Protein AF-0000000081144690 (afdb_homodimer)

InterPro domains:
  IPR000866 Alkyl hydroperoxide reductase subunit C/ Thiol specific antioxidant [PF00578] (7-139)
  IPR013766 Thioredoxin domain [PS51352] (5-163)
  IPR019479 Peroxiredoxin, C-terminal [PF10417] (161-178)
  IPR024706 Peroxiredoxin, AhpC-type [PIRSF000239] (5-181)
  IPR036249 Thioredoxin-like superfamily [SSF52833] 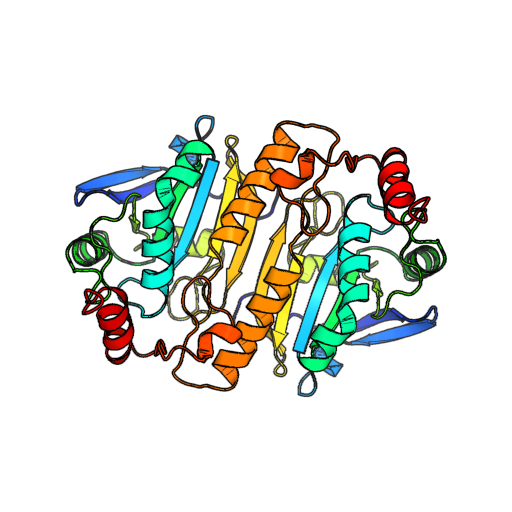(2-189)
  IPR050217 Thiol-specific antioxidant peroxiredoxin [PTHR10681] (5-199)

Foldseek 3Di:
DPQAADFQDFQDKDWAWKADPLDIDIDIPCVQALQAKEKEWEAFDAPDDPVLVQQLVCQVVVVLCVVLRYAYEYEWLDDPVRLSVLCVDDVVSVGNHPRHHIYGHNVVCVSQVSNPQADPVGTGFTKIFIAGNNRGTHDMDTDGNPDDDDPVVVSQVSVQVVVCVVPPQWHADPPRGPVCVVVPQTQGPDPVVRVVNVCVVPPPPPD/DPQAADFQDFQDKDWAWKADPLDIDIDIPCVQALQAKEKEKEAFDAPDDPVLVQQQVCQVVVVLCVVLRYAYEYEWLDDPVRLSVLCVDDVVSVGNHPRHHIYGHNVVCPSLVSNPQADPVGTGFTKIFIAGNNRGTHDMDTDGNPDDDDPVVVSQVSVQVVVCVVPPQWHADPPRGPVCVPVPQTQGPDPVVRVVNVCVVPPPPPD

Organism: NCBI:txid267567

Sequence (414 aa):
MVTFPQIGKRAPNFVTVGVFKKRLGRIRLSDYRGKKYVMLIFYPANFTPVSPTELTALSDRISEFRKLSTQILAVSIDSPFSHLQSLLISRKEGGLANLNYPLISDVSQTITDDYKLLTEEGLALPGVFIIDKEGIIQYYTVNNLLCSRSINELLRILESIQYVKKNPGQACPVNWKPSQNNNDQILYSHPLKSKLYFRDLYSPKKNMVTFPQIGKRAPNFVTVGVFKKRLGRIRLSDYRGKKYVMLIFYPANFTPVSPTELTALSDRISEFRKLSTQILAVSIDSPFSHLQSLLISRKEGGLANLNYPLISDVSQTITDDYKLLTEEGLALPGVFIIDKEGIIQYYTVNNLLCSRSINELLRILESIQYVKKNPGQACPVNWKPSQNNNDQILYSHPLKSKLYFRDLYSPKKN

pLDDT: mean 93.04, std 11.24, range [31.62, 98.88]

Radius of gyration: 21.38 Å; Cα contacts (8 Å, |Δi|>4): 915; chains: 2; bounding box: 45×64×59 Å

Solvent-accessible surface area (backbone atoms only — not comparable to full-atom values): 21638 Å² total; per-residue (Å²): 124,85,87,54,78,45,69,80,33,70,55,85,74,53,73,43,48,25,36,43,89,84,36,80,43,80,43,48,58,69,74,36,44,79,73,29,28,34,39,42,33,33,33,41,45,84,72,40,45,47,51,41,47,41,55,50,52,49,35,76,46,41,67,64,39,49,75,64,44,35,45,57,39,36,35,25,42,38,46,62,65,54,52,44,51,36,41,69,33,49,46,46,70,44,23,42,44,86,49,74,53,35,40,34,31,25,63,86,39,54,65,40,45,59,63,68,31,53,44,96,88,65,35,27,43,31,29,39,35,36,25,40,31,87,34,29,23,44,31,38,37,37,39,35,85,48,46,53,58,47,66,67,55,54,51,43,52,52,51,46,55,52,47,35,68,74,34,77,63,38,34,38,41,42,59,58,47,80,79,53,66,72,74,70,73,66,36,28,53,44,54,76,62,18,31,58,34,26,36,61,68,64,44,77,76,84,120,125,85,87,54,77,45,68,80,32,69,54,86,76,55,74,44,46,25,37,43,89,84,37,78,42,81,43,48,60,70,75,35,43,79,74,27,28,34,38,41,32,32,34,42,44,85,73,41,46,46,52,41,46,41,55,49,53,50,36,76,47,39,66,64,39,49,76,65,44,34,47,56,39,37,35,26,43,38,46,63,66,55,52,45,50,36,39,70,33,51,46,43,70,45,23,42,45,85,50,75,53,38,40,34,32,26,65,85,40,56,64,41,43,59,64,68,30,53,44,95,88,66,35,28,44,31,28,40,35,37,24,41,32,86,35,29,23,45,32,38,39,36,40,35,87,48,44,52,57,46,66,66,56,53,50,45,53,51,50,45,56,52,46,35,69,76,34,76,62,37,33,38,42,43,60,57,49,79,81,54,67,71,74,70,72,67,36,29,54,44,52,78,61,19,30,58,34,26,36,62,71,63,44,78,75,84,121

Nearest PDB structures (foldseek):
  2i81-assembly1_A  TM=9.767E-01  e=7.918E-24  Plasmodium vivax Sal-1
  2h66-assembly1_H  TM=9.724E-01  e=6.668E-21  Plasmodium vivax
  2i81-assembly1_D-2  TM=9.743E-01  e=1.259E-20  Plasmodium vivax Sal-1
  2h66-assembly1_I  TM=9.381E-01  e=2.739E-21  Plasmodium vivax
  2c0d-assembly1_A  TM=9.523E-01  e=1.935E-19  Plasmodium falciparum 3D7

Secondary structure (DSSP, 8-state):
--SS--TTSBPPP-EEEEEETTEEEEEEGGGGTTT-EEEEEE-S-TT-SSHHHHHHHHHHTHHHHHHTTEEEEEEES--HHHHHHHHHS-GGGT--TT-SS-EEE-TT-HHHHHTT-B-TTSPBP-EEEEE-TTSBEEEEEEE-TTBPPPHHHHHHHHHHHHHHHHSTTEEB-TT--GGGGGGS-PEESSTTTTHHHHHHHHS----/--SS--TTSBPPP-EEEEEETTEEEEEEGGGGTTT-EEEEEE-S-TT-SSHHHHHHHHHHTHHHHHHTTEEEEEEES--HHHHHHHHHS-GGGT--TT-SS-EEE-TT-HHHHHTT-B-TTSPBP-EEEEE-TTSBEEEEEEE-TTBPPPHHHHHHHHHHHHHHHHSTTEEB-TT--GGGGGGS-PEESSTTTTHHHHHHHHS----

Structure (mmCIF, N/CA/C/O backbone):
data_AF-0000000081144690-model_v1
#
loop_
_entity.id
_entity.type
_entity.pdbx_description
1 polymer '2-Cys peroxiredoxin'
#
loop_
_atom_site.group_PDB
_atom_site.id
_atom_site.type_symbol
_atom_site.label_atom_id
_atom_site.label_alt_id
_atom_site.label_comp_id
_atom_site.label_asym_id
_atom_site.label_entity_id
_atom_site.label_seq_id
_atom_site.pdbx_PDB_ins_code
_atom_site.Cartn_x
_atom_site.Cartn_y
_atom_site.Cartn_z
_atom_site.occupancy
_atom_site.B_iso_or_equiv
_atom_site.auth_seq_id
_atom_site.auth_comp_id
_atom_site.auth_asym_id
_atom_site.auth_atom_id
_atom_site.pdbx_PDB_model_num
ATOM 1 N N . MET A 1 1 ? -7.086 -10.273 21.344 1 40.5 1 MET A N 1
ATOM 2 C CA . MET A 1 1 ? -7.105 -8.891 20.875 1 40.5 1 MET A CA 1
ATOM 3 C C . MET A 1 1 ? -6.105 -8.68 19.734 1 40.5 1 MET A C 1
ATOM 5 O O . MET A 1 1 ? -4.98 -9.18 19.797 1 40.5 1 MET A O 1
ATOM 9 N N . VAL A 1 2 ? -6.605 -8.438 18.562 1 51.41 2 VAL A N 1
ATOM 10 C CA . VAL A 1 2 ? -5.695 -8.359 17.422 1 51.41 2 VAL A CA 1
ATOM 11 C C . VAL A 1 2 ? -4.57 -7.371 17.734 1 51.41 2 VAL A C 1
ATOM 13 O O . VAL A 1 2 ? -4.828 -6.227 18.109 1 51.41 2 VAL A O 1
ATOM 16 N N . THR A 1 3 ? -3.338 -7.84 17.953 1 71 3 THR A N 1
ATOM 17 C CA . THR A 1 3 ? -2.139 -7.133 18.391 1 71 3 THR A CA 1
ATOM 18 C C . THR A 1 3 ? -1.55 -6.312 17.234 1 71 3 THR A C 1
ATOM 20 O O . THR A 1 3 ? -0.615 -5.535 17.438 1 71 3 THR A O 1
ATOM 23 N N . PHE A 1 4 ? -2.188 -6.438 15.969 1 85.44 4 PHE A N 1
ATOM 24 C CA . PHE A 1 4 ? -1.674 -5.645 14.859 1 85.44 4 PHE A CA 1
ATOM 25 C C . PHE A 1 4 ? -2.781 -5.324 13.859 1 85.44 4 PHE A C 1
ATOM 27 O O . PHE A 1 4 ? -3.762 -6.066 13.758 1 85.44 4 PHE A O 1
ATOM 34 N N . PRO A 1 5 ? -2.734 -4.215 13.234 1 92.94 5 PRO A N 1
ATOM 35 C CA . PRO A 1 5 ? -3.74 -3.889 12.227 1 92.94 5 PRO A CA 1
ATOM 36 C C . PRO A 1 5 ? -3.812 -4.926 11.109 1 92.94 5 PRO A C 1
ATOM 38 O O . PRO A 1 5 ? -2.777 -5.352 10.586 1 92.94 5 PRO A O 1
ATOM 41 N N . GLN A 1 6 ? -5.016 -5.395 10.859 1 94.31 6 GLN A N 1
ATOM 42 C CA . GLN A 1 6 ? -5.211 -6.406 9.828 1 94.31 6 GLN A CA 1
ATOM 43 C C . GLN A 1 6 ? -6.449 -6.098 8.984 1 94.31 6 GLN A C 1
ATOM 45 O O . GLN A 1 6 ? -7.477 -5.668 9.516 1 94.31 6 GLN A O 1
ATOM 50 N N . ILE A 1 7 ? -6.352 -6.379 7.777 1 97.31 7 ILE A N 1
ATOM 51 C CA . ILE A 1 7 ? -7.492 -6.227 6.887 1 97.31 7 ILE A CA 1
ATOM 52 C C . ILE A 1 7 ? -8.672 -7.039 7.41 1 97.31 7 ILE A C 1
ATOM 54 O O . ILE A 1 7 ? -8.5 -8.18 7.844 1 97.31 7 ILE A O 1
ATOM 58 N N . GLY A 1 8 ? -9.859 -6.496 7.371 1 96.06 8 GLY A N 1
ATOM 59 C CA . GLY A 1 8 ? -11.062 -7.188 7.793 1 96.06 8 GLY A CA 1
ATOM 60 C C . GLY A 1 8 ? -11.336 -7.066 9.281 1 96.06 8 GLY A C 1
ATOM 61 O O . GLY A 1 8 ? -12.367 -7.531 9.766 1 96.06 8 GLY A O 1
ATOM 62 N N . LYS A 1 9 ? -10.445 -6.441 10.016 1 96.38 9 LYS A N 1
ATOM 63 C CA . LYS A 1 9 ? -10.617 -6.238 11.445 1 96.38 9 LYS A CA 1
ATOM 64 C C . LYS A 1 9 ? -10.836 -4.762 11.773 1 96.38 9 LYS A C 1
ATOM 66 O O . LYS A 1 9 ? -10.586 -3.893 10.938 1 96.38 9 LYS A O 1
ATOM 71 N N . ARG A 1 10 ? -11.305 -4.559 12.945 1 97 10 ARG A N 1
ATOM 72 C CA . ARG A 1 10 ? -11.586 -3.197 13.383 1 97 10 ARG A CA 1
ATOM 73 C C . ARG A 1 10 ? -10.297 -2.402 13.562 1 97 10 ARG A C 1
ATOM 75 O O . ARG A 1 10 ? -9.32 -2.914 14.109 1 97 10 ARG A O 1
ATOM 82 N N . ALA A 1 11 ? -10.344 -1.201 13.086 1 98.06 11 ALA A N 1
ATOM 83 C CA . ALA A 1 11 ? -9.188 -0.319 13.273 1 98.06 11 ALA A CA 1
ATOM 84 C C . ALA A 1 11 ? -9.031 0.076 14.734 1 98.06 11 ALA A C 1
ATOM 86 O O . ALA A 1 11 ? -10.016 0.343 15.43 1 98.06 11 ALA A O 1
ATOM 87 N N . PRO A 1 12 ? -7.789 0.09 15.227 1 97.88 12 PRO A N 1
ATOM 88 C CA . PRO A 1 12 ? -7.586 0.601 16.578 1 97.88 12 PRO A CA 1
ATOM 89 C C . PRO A 1 12 ? -8.148 2.006 16.781 1 97.88 12 PRO A C 1
ATOM 91 O O . PRO A 1 12 ? -7.859 2.906 15.984 1 97.88 12 PRO A O 1
ATOM 94 N N . ASN A 1 13 ? -8.914 2.107 17.797 1 97.88 13 ASN A N 1
ATOM 95 C CA . ASN A 1 13 ? -9.539 3.396 18.078 1 97.88 13 ASN A CA 1
ATOM 96 C C . ASN A 1 13 ? -8.594 4.324 18.828 1 97.88 13 ASN A C 1
ATOM 98 O O . ASN A 1 13 ? -7.602 3.875 19.406 1 97.88 13 ASN A O 1
ATOM 102 N N . PHE A 1 14 ? -8.867 5.66 18.719 1 98.19 14 PHE A N 1
ATOM 103 C CA . PHE A 1 14 ? -8.117 6.641 19.484 1 98.19 14 PHE A CA 1
ATOM 104 C C . PHE A 1 14 ? -8.953 7.883 19.75 1 98.19 14 PHE A C 1
ATOM 106 O O . PHE A 1 14 ? -9.961 8.117 19.062 1 98.19 14 PHE A O 1
ATOM 113 N N . VAL A 1 15 ? -8.594 8.516 20.766 1 97.75 15 VAL A N 1
ATOM 114 C CA . VAL A 1 15 ? -9.094 9.844 21.094 1 97.75 15 VAL A CA 1
ATOM 115 C C . VAL A 1 15 ? -7.93 10.766 21.438 1 97.75 15 VAL A C 1
ATOM 117 O O . VAL A 1 15 ? -7.078 10.43 22.266 1 97.75 15 VAL A O 1
ATOM 120 N N . THR A 1 16 ? -7.891 11.875 20.75 1 97.94 16 THR A N 1
ATOM 121 C CA . THR A 1 16 ? -6.793 12.812 20.969 1 97.94 16 THR A CA 1
ATOM 122 C C . THR A 1 16 ? -7.18 14.211 20.484 1 97.94 16 THR A C 1
ATOM 124 O O . THR A 1 16 ? -8.367 14.539 20.406 1 97.94 16 THR A O 1
ATOM 127 N N . VAL A 1 17 ? -6.164 15.086 20.344 1 98 17 VAL A N 1
ATOM 128 C CA . VAL A 1 17 ? -6.406 16.453 19.891 1 98 17 VAL A CA 1
ATOM 129 C C . VAL A 1 17 ? -6.117 16.547 18.391 1 98 17 VAL A C 1
ATOM 131 O O . VAL A 1 17 ? -5.098 16.047 17.906 1 98 17 VAL A O 1
ATOM 134 N N . GLY A 1 18 ? -7.027 17.062 17.656 1 97.88 18 GLY A N 1
ATOM 135 C CA . GLY A 1 18 ? -6.836 17.422 16.266 1 97.88 18 GLY A CA 1
ATOM 136 C C . GLY A 1 18 ? -6.809 18.922 16.031 1 97.88 18 GLY A C 1
ATOM 137 O O . GLY A 1 18 ? -7.285 19.703 16.859 1 97.88 18 GLY A O 1
ATOM 138 N N . VAL A 1 19 ? -6.137 19.328 15 1 98.06 19 VAL A N 1
ATOM 139 C CA . VAL A 1 19 ? -6.078 20.734 14.602 1 98.06 19 VAL A CA 1
ATOM 140 C C . VAL A 1 19 ? -6.664 20.891 13.195 1 98.06 19 VAL A C 1
ATOM 142 O O . VAL A 1 19 ? -6.234 20.219 12.258 1 98.06 19 VAL A O 1
ATOM 145 N N . PHE A 1 20 ? -7.656 21.703 13.07 1 96.81 20 PHE A N 1
ATOM 146 C CA . PHE A 1 20 ? -8.328 21.969 11.805 1 96.81 20 PHE A CA 1
ATOM 147 C C . PHE A 1 20 ? -8.734 23.438 11.711 1 96.81 20 PHE A C 1
ATOM 149 O O . PHE A 1 20 ? -9.32 23.984 12.648 1 96.81 20 PHE A O 1
ATOM 156 N N . LYS A 1 21 ? -8.359 24.047 10.57 1 93.12 21 LYS A N 1
ATOM 157 C CA . LYS A 1 21 ? -8.648 25.469 10.359 1 93.12 21 LYS A CA 1
ATOM 158 C C . LYS A 1 21 ? -8.18 26.312 11.555 1 93.12 21 LYS A C 1
ATOM 160 O O . LYS A 1 21 ? -8.938 27.109 12.078 1 93.12 21 LYS A O 1
ATOM 165 N N . LYS A 1 22 ? -7.02 25.922 12.055 1 90.25 22 LYS A N 1
ATOM 166 C CA . LYS A 1 22 ? -6.273 26.656 13.078 1 90.25 22 LYS A CA 1
ATOM 167 C C . LYS A 1 22 ? -6.98 26.578 14.43 1 90.25 22 LYS A C 1
ATOM 169 O O . LYS A 1 22 ? -6.781 27.438 15.281 1 90.25 22 LYS A O 1
ATOM 174 N N . ARG A 1 23 ? -7.777 25.641 14.609 1 94.44 23 ARG A N 1
ATOM 175 C CA . ARG A 1 23 ? -8.453 25.406 15.883 1 94.44 23 ARG A CA 1
ATOM 176 C C . ARG A 1 23 ? -8.141 24.016 16.422 1 94.44 23 ARG A C 1
ATOM 178 O O . ARG A 1 23 ? -8.086 23.047 15.656 1 94.44 23 ARG A O 1
ATOM 185 N N . LEU A 1 24 ? -7.953 24 17.703 1 95.94 24 LEU A N 1
ATOM 186 C CA . LEU A 1 24 ? -7.738 22.734 18.375 1 95.94 24 LEU A CA 1
ATOM 187 C C . LEU A 1 24 ? -9.062 22.125 18.828 1 95.94 24 LEU A C 1
ATOM 189 O O . LEU A 1 24 ? -9.945 22.844 19.297 1 95.94 24 LEU A O 1
ATOM 193 N N . GLY A 1 25 ? -9.227 20.859 18.719 1 96.62 25 GLY A N 1
ATOM 194 C CA . GLY A 1 25 ? -10.414 20.156 19.172 1 96.62 25 GLY A CA 1
ATOM 195 C C . GLY A 1 25 ? -10.195 18.672 19.391 1 96.62 25 GLY A C 1
ATOM 196 O O . GLY A 1 25 ? -9.227 18.109 18.891 1 96.62 25 GLY A O 1
ATOM 197 N N . ARG A 1 26 ? -11.109 18.141 20.125 1 97.31 26 ARG A N 1
ATOM 198 C CA . ARG A 1 26 ? -11.07 16.703 20.359 1 97.31 26 ARG A CA 1
ATOM 199 C C . ARG A 1 26 ? -11.484 15.93 19.125 1 97.31 26 ARG A C 1
ATOM 201 O O . ARG A 1 26 ? -12.422 16.328 18.422 1 97.31 26 ARG A O 1
ATOM 208 N N . ILE A 1 27 ? -10.797 14.906 18.812 1 97.31 27 ILE A N 1
ATOM 209 C CA . ILE A 1 27 ? -11.133 14.062 17.672 1 97.31 27 ILE A CA 1
ATOM 210 C C . ILE A 1 27 ? -11.078 12.594 18.094 1 97.31 27 ILE A C 1
ATOM 212 O O . ILE A 1 27 ? -10.188 12.188 18.828 1 97.31 27 ILE A O 1
ATOM 216 N N . ARG A 1 28 ? -12.031 11.883 17.688 1 98 28 ARG A N 1
ATOM 217 C CA . ARG A 1 28 ? -12.18 10.453 17.969 1 98 28 ARG A CA 1
ATOM 218 C C . ARG A 1 28 ? -12.484 9.68 16.688 1 98 28 ARG A C 1
ATOM 220 O O . ARG A 1 28 ? -13.406 10.023 15.961 1 98 28 ARG A O 1
ATOM 227 N N . LEU A 1 29 ? -11.688 8.586 16.469 1 98.31 29 LEU A N 1
ATOM 228 C CA . LEU A 1 29 ? -11.844 7.832 15.234 1 98.31 29 LEU A CA 1
ATOM 229 C C . LEU A 1 29 ? -13.25 7.242 15.133 1 98.31 29 LEU A C 1
ATOM 231 O O . LEU A 1 29 ? -13.859 7.262 14.062 1 98.31 29 LEU A O 1
ATOM 235 N N . SER A 1 30 ? -13.773 6.719 16.188 1 98 30 SER A N 1
ATOM 236 C CA . SER A 1 30 ? -15.047 5.996 16.188 1 98 30 SER A CA 1
ATOM 237 C C . SER A 1 30 ? -16.219 6.934 15.891 1 98 30 SER A C 1
ATOM 239 O O . SER A 1 30 ? -17.328 6.48 15.617 1 98 30 SER A O 1
ATOM 241 N N . ASP A 1 31 ? -15.992 8.266 15.938 1 97.94 31 ASP A N 1
ATOM 242 C CA . ASP A 1 31 ? -17.047 9.227 15.625 1 97.94 31 ASP A CA 1
ATOM 243 C C . ASP A 1 31 ? -17.453 9.125 14.156 1 97.94 31 ASP A C 1
ATOM 245 O O . ASP A 1 31 ? -18.531 9.602 13.773 1 97.94 31 ASP A O 1
ATOM 249 N N . TYR A 1 32 ? -16.609 8.57 13.375 1 98.12 32 TYR A N 1
ATOM 250 C CA . TYR A 1 32 ? -16.906 8.5 11.945 1 98.12 32 TYR A CA 1
ATOM 251 C C . TYR A 1 32 ? -17.609 7.195 11.594 1 98.12 32 TYR A C 1
ATOM 253 O O . TYR A 1 32 ? -18.094 7.023 10.477 1 98.12 32 TYR A O 1
ATOM 261 N N . ARG A 1 33 ? -17.688 6.246 12.516 1 97.69 33 ARG A N 1
ATOM 262 C CA . ARG A 1 33 ? -18.328 4.965 12.266 1 97.69 33 ARG A CA 1
ATOM 263 C C . ARG A 1 33 ? -19.797 5.156 11.922 1 97.69 33 ARG A C 1
ATOM 265 O O . ARG A 1 33 ? -20.484 5.969 12.539 1 97.69 33 ARG A O 1
ATOM 272 N N . GLY A 1 34 ? -20.25 4.445 10.93 1 97.56 34 GLY A N 1
ATOM 273 C CA . GLY A 1 34 ? -21.625 4.555 10.484 1 97.56 34 GLY A CA 1
ATOM 274 C C . GLY A 1 34 ? -21.875 5.777 9.617 1 97.56 34 GLY A C 1
ATOM 275 O O . GLY A 1 34 ? -22.969 5.945 9.086 1 97.56 34 GLY A O 1
ATOM 276 N N . LYS A 1 35 ? -20.891 6.652 9.422 1 97.75 35 LYS A N 1
ATOM 277 C CA . LYS A 1 35 ? -21.125 7.922 8.734 1 97.75 35 LYS A CA 1
ATOM 278 C C . LYS A 1 35 ? -20.25 8.031 7.484 1 97.75 35 LYS A C 1
ATOM 280 O O . LYS A 1 35 ? -20.766 8.227 6.379 1 97.75 35 LYS A O 1
ATOM 285 N N . LYS A 1 36 ? -18.938 7.836 7.652 1 98.56 36 LYS A N 1
ATOM 286 C CA . LYS A 1 36 ? -18 8.078 6.562 1 98.56 36 LYS A CA 1
ATOM 287 C C . LYS A 1 36 ? -16.906 7.023 6.539 1 98.56 36 LYS A C 1
ATOM 289 O O . LYS A 1 36 ? -16.609 6.406 7.566 1 98.56 36 LYS A O 1
ATOM 294 N N . TYR A 1 37 ? -16.328 6.816 5.324 1 98.81 37 TYR A N 1
ATOM 295 C CA . TYR A 1 37 ? -15.016 6.199 5.242 1 98.81 37 TYR A CA 1
ATOM 296 C C . TYR A 1 37 ? -13.953 7.105 5.852 1 98.81 37 TYR A C 1
ATOM 298 O O . TYR A 1 37 ? -14.133 8.32 5.922 1 98.81 37 TYR A O 1
ATOM 306 N N . VAL A 1 38 ? -12.914 6.5 6.363 1 98.88 38 VAL A N 1
ATOM 307 C CA . VAL A 1 38 ? -11.781 7.27 6.855 1 98.88 38 VAL A CA 1
ATOM 308 C C . VAL A 1 38 ? -10.508 6.848 6.125 1 98.88 38 VAL A C 1
ATOM 310 O O . VAL A 1 38 ? -10.242 5.652 5.973 1 98.88 38 VAL A O 1
ATOM 313 N N . MET A 1 39 ? -9.836 7.711 5.559 1 98.88 39 MET A N 1
ATOM 314 C CA . MET A 1 39 ? -8.445 7.512 5.141 1 98.88 39 MET A CA 1
ATOM 315 C C . MET A 1 39 ? -7.484 8.094 6.172 1 98.88 39 MET A C 1
ATOM 317 O O . MET A 1 39 ? -7.348 9.312 6.281 1 98.88 39 MET A O 1
ATOM 321 N N . LEU A 1 40 ? -6.898 7.242 6.895 1 98.81 40 LEU A N 1
ATOM 322 C CA . LEU A 1 40 ? -5.961 7.594 7.957 1 98.81 40 LEU A CA 1
ATOM 323 C C . LEU A 1 40 ? -4.527 7.605 7.438 1 98.81 40 LEU A C 1
ATOM 325 O O . LEU A 1 40 ? -3.994 6.562 7.055 1 98.81 40 LEU A O 1
ATOM 329 N N . ILE A 1 41 ? -3.955 8.773 7.449 1 98.75 41 ILE A N 1
ATOM 330 C CA . ILE A 1 41 ? -2.627 8.945 6.871 1 98.75 41 ILE A CA 1
ATOM 331 C C . ILE A 1 41 ? -1.617 9.234 7.98 1 98.75 41 ILE A C 1
ATOM 333 O O . ILE A 1 41 ? -1.806 10.156 8.773 1 98.75 41 ILE A O 1
ATOM 337 N N . PHE A 1 42 ? -0.595 8.461 8.023 1 98.81 42 PHE A N 1
ATOM 338 C CA . PHE A 1 42 ? 0.514 8.688 8.945 1 98.81 42 PHE A CA 1
ATOM 339 C C . PHE A 1 42 ? 1.707 9.289 8.211 1 98.81 42 PHE A C 1
ATOM 341 O O . PHE A 1 42 ? 2.035 8.875 7.098 1 98.81 42 PHE A O 1
ATOM 348 N N . TYR A 1 43 ? 2.283 10.289 8.766 1 98.56 43 TYR A N 1
ATOM 349 C CA . TYR A 1 43 ? 3.51 10.875 8.242 1 98.56 43 TYR A CA 1
ATOM 350 C C . TYR A 1 43 ? 4.5 11.156 9.367 1 98.56 43 TYR A C 1
ATOM 352 O O . TYR A 1 43 ? 4.109 11.273 10.531 1 98.56 43 TYR A O 1
ATOM 360 N N . PRO A 1 44 ? 5.781 11.219 9.102 1 97.56 44 PRO A N 1
ATOM 361 C CA . PRO A 1 44 ? 6.797 11.172 10.148 1 97.56 44 PRO A CA 1
ATOM 362 C C . PRO A 1 44 ? 6.695 12.336 11.125 1 97.56 44 PRO A C 1
ATOM 364 O O . PRO A 1 44 ? 6.691 12.133 12.344 1 97.56 44 PRO A O 1
ATOM 367 N N . ALA A 1 45 ? 6.719 13.547 10.539 1 97.12 45 ALA A N 1
ATOM 368 C CA . ALA A 1 45 ? 6.691 14.758 11.359 1 97.12 45 ALA A CA 1
ATOM 369 C C . ALA A 1 45 ? 6.445 16 10.508 1 97.12 45 ALA A C 1
ATOM 371 O O . ALA A 1 45 ? 6.578 15.953 9.281 1 97.12 45 ALA A O 1
ATOM 372 N N . ASN A 1 46 ? 6.039 17.016 11.211 1 96.75 46 ASN A N 1
ATOM 373 C CA . ASN A 1 46 ? 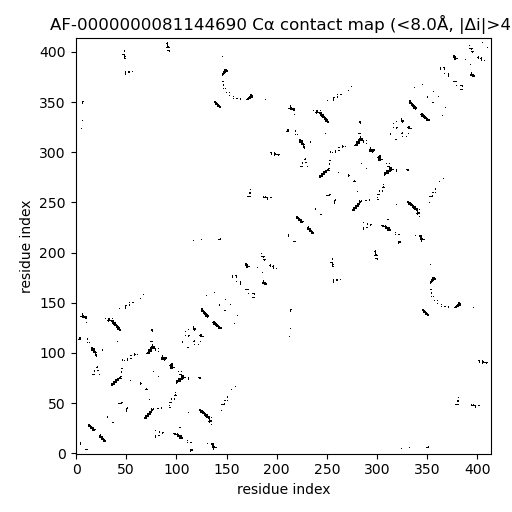5.953 18.312 10.539 1 96.75 46 ASN A CA 1
ATOM 374 C C . ASN A 1 46 ? 7.324 18.797 10.062 1 96.75 46 ASN A C 1
ATOM 376 O O . ASN A 1 46 ? 8.344 18.453 10.664 1 96.75 46 ASN A O 1
ATOM 380 N N . PHE A 1 47 ? 7.34 19.484 8.883 1 93.31 47 PHE A N 1
ATOM 381 C CA . PHE A 1 47 ? 8.5 20.172 8.344 1 93.31 47 PHE A CA 1
ATOM 382 C C . PHE A 1 47 ? 9.508 19.188 7.773 1 93.31 47 PHE A C 1
ATOM 384 O O . PHE A 1 47 ? 10.711 19.469 7.715 1 93.31 47 PHE A O 1
ATOM 391 N N . THR A 1 48 ? 9 17.938 7.57 1 93.25 48 THR A N 1
ATOM 392 C CA . THR A 1 48 ? 9.812 17.016 6.785 1 93.25 48 THR A CA 1
ATOM 393 C C . THR A 1 48 ? 9.727 17.359 5.297 1 93.25 48 THR A C 1
ATOM 395 O O . THR A 1 48 ? 8.727 17.922 4.84 1 93.25 48 THR A O 1
ATOM 398 N N . PRO A 1 49 ? 10.695 17.062 4.566 1 92.81 49 PRO A N 1
ATOM 399 C CA . PRO A 1 49 ? 10.734 17.484 3.162 1 92.81 49 PRO A CA 1
ATOM 400 C C . PRO A 1 49 ? 9.641 16.812 2.322 1 92.81 49 PRO A C 1
ATOM 402 O O . PRO A 1 49 ? 9.062 17.469 1.445 1 92.81 49 PRO A O 1
ATOM 405 N N . VAL A 1 50 ? 9.297 15.586 2.521 1 94.25 50 VAL A N 1
ATOM 406 C CA . VAL A 1 50 ? 8.484 14.789 1.608 1 94.25 50 VAL A CA 1
ATOM 407 C C . VAL A 1 50 ? 7.004 14.945 1.961 1 94.25 50 VAL A C 1
ATOM 409 O O . VAL A 1 50 ? 6.164 15.109 1.075 1 94.25 50 VAL A O 1
ATOM 412 N N . SER A 1 51 ? 6.688 14.961 3.217 1 95.81 51 SER A N 1
ATOM 413 C CA . SER A 1 51 ? 5.316 14.852 3.701 1 95.81 51 SER A CA 1
ATOM 414 C C . SER A 1 51 ? 4.453 16 3.195 1 95.81 51 SER A C 1
ATOM 416 O O . SER A 1 51 ? 3.305 15.797 2.797 1 95.81 51 SER A O 1
ATOM 418 N N . PRO A 1 52 ? 4.996 17.219 3.23 1 96.38 52 PRO A N 1
ATOM 419 C CA . PRO A 1 52 ? 4.137 18.328 2.785 1 96.38 52 PRO A CA 1
ATOM 420 C C . PRO A 1 52 ? 3.682 18.172 1.336 1 96.38 52 PRO A C 1
ATOM 422 O O . PRO A 1 52 ? 2.594 18.625 0.977 1 96.38 52 PRO A O 1
ATOM 425 N N . THR A 1 53 ? 4.5 17.547 0.471 1 95.5 53 THR A N 1
ATOM 426 C CA . THR A 1 53 ? 4.105 17.344 -0.919 1 95.5 53 THR A CA 1
ATOM 427 C C . THR A 1 53 ? 2.836 16.5 -1.008 1 95.5 53 THR A C 1
ATOM 429 O O . THR A 1 53 ? 1.911 16.844 -1.751 1 95.5 53 THR A O 1
ATOM 432 N N . GLU A 1 54 ? 2.77 15.484 -0.244 1 96.81 54 GLU A N 1
ATOM 433 C CA . GLU A 1 54 ? 1.627 14.57 -0.256 1 96.81 54 GLU A CA 1
ATOM 434 C C . GLU A 1 54 ? 0.418 15.195 0.433 1 96.81 54 GLU A C 1
ATOM 436 O O . GLU A 1 54 ? -0.699 15.141 -0.086 1 96.81 54 GLU A O 1
ATOM 441 N N . LEU A 1 55 ? 0.641 15.781 1.577 1 98.31 55 LEU A N 1
ATOM 442 C CA . LEU A 1 55 ? -0.447 16.328 2.379 1 98.31 55 LEU A CA 1
ATOM 443 C C . LEU A 1 55 ? -1.158 17.453 1.636 1 98.31 55 LEU A C 1
ATOM 445 O O . LEU A 1 55 ? -2.391 17.516 1.636 1 98.31 55 LEU A O 1
ATOM 449 N N . THR A 1 56 ? -0.389 18.328 1.01 1 97.81 56 THR A N 1
ATOM 450 C CA . THR A 1 56 ? -1.004 19.438 0.285 1 97.81 56 THR A CA 1
ATOM 451 C C . THR A 1 56 ? -1.7 18.938 -0.977 1 97.81 56 THR A C 1
ATOM 453 O O . THR A 1 56 ? -2.758 19.453 -1.353 1 97.81 56 THR A O 1
ATOM 456 N N . ALA A 1 57 ? -1.128 17.953 -1.639 1 97.31 57 ALA A N 1
ATOM 457 C CA . ALA A 1 57 ? -1.769 17.375 -2.82 1 97.31 57 ALA A CA 1
ATOM 458 C C . ALA A 1 57 ? -3.113 16.75 -2.469 1 97.31 57 ALA A C 1
ATOM 460 O O . ALA A 1 57 ? -4.09 16.906 -3.209 1 97.31 57 ALA A O 1
ATOM 461 N N . LEU A 1 58 ? -3.164 16.047 -1.41 1 98.38 58 LEU A N 1
ATOM 462 C CA . LEU A 1 58 ? -4.418 15.477 -0.922 1 98.38 58 LEU A CA 1
ATOM 463 C C . LEU A 1 58 ? -5.438 16.578 -0.65 1 98.38 58 LEU A C 1
ATOM 465 O O . LEU A 1 58 ? -6.609 16.453 -1.021 1 98.38 58 LEU A O 1
ATOM 469 N N . SER A 1 59 ? -4.977 17.609 0.012 1 98.38 59 SER A N 1
ATOM 470 C CA . SER A 1 59 ? -5.832 18.75 0.313 1 98.38 59 SER A CA 1
ATOM 471 C C . SER A 1 59 ? -6.41 19.359 -0.959 1 98.38 59 SER A C 1
ATOM 473 O O . SER A 1 59 ? -7.598 19.688 -1.009 1 98.38 59 SER A O 1
ATOM 475 N N . ASP A 1 60 ? -5.594 19.5 -1.974 1 97.94 60 ASP A N 1
ATOM 476 C CA . ASP A 1 60 ? -6.004 20.125 -3.229 1 97.94 60 ASP A CA 1
ATOM 477 C C . ASP A 1 60 ? -7.055 19.281 -3.943 1 97.94 60 ASP A C 1
ATOM 479 O O . ASP A 1 60 ? -7.812 19.781 -4.773 1 97.94 60 ASP A O 1
ATOM 483 N N . ARG A 1 61 ? -7.098 18.047 -3.623 1 98.06 61 ARG A N 1
ATOM 484 C CA . ARG A 1 61 ? -8.055 17.141 -4.254 1 98.06 61 ARG A CA 1
ATOM 485 C C . ARG A 1 61 ? -9.109 16.688 -3.254 1 98.06 61 ARG A C 1
ATOM 487 O O . ARG A 1 61 ? -9.734 15.633 -3.439 1 98.06 61 ARG A O 1
ATOM 494 N N . ILE A 1 62 ? -9.367 17.422 -2.262 1 98.44 62 ILE A N 1
ATOM 495 C CA . ILE A 1 62 ? -10.203 17.031 -1.13 1 98.44 62 ILE A CA 1
ATOM 496 C C . ILE A 1 62 ? -11.633 16.781 -1.604 1 98.44 62 ILE A C 1
ATOM 498 O O . ILE A 1 62 ? -12.336 15.922 -1.071 1 98.44 62 ILE A O 1
ATOM 502 N N . SER A 1 63 ? -12.078 17.516 -2.598 1 98.56 63 SER A N 1
ATOM 503 C CA . SER A 1 63 ? -13.453 17.406 -3.086 1 98.56 63 SER A CA 1
ATOM 504 C C . SER A 1 63 ? -13.742 16.016 -3.617 1 98.56 63 SER A C 1
ATOM 506 O O . SER A 1 63 ? -14.852 15.508 -3.475 1 98.56 63 SER A O 1
ATOM 508 N N . GLU A 1 64 ? -12.773 15.383 -4.234 1 98.25 64 GLU A N 1
ATOM 509 C CA . GLU A 1 64 ? -12.938 14.023 -4.75 1 98.25 64 GLU A CA 1
ATOM 510 C C . GLU A 1 64 ? -13.172 13.031 -3.619 1 98.25 64 GLU A C 1
ATOM 512 O O . GLU A 1 64 ? -13.992 12.117 -3.75 1 98.25 64 GLU A O 1
ATOM 517 N N . PHE A 1 65 ? -12.508 13.172 -2.537 1 98.56 65 PHE A N 1
ATOM 518 C CA . PHE A 1 65 ? -12.672 12.289 -1.388 1 98.56 65 PHE A CA 1
ATOM 519 C C . PHE A 1 65 ? -14.008 12.547 -0.697 1 98.56 65 PHE A C 1
ATOM 521 O O . PHE A 1 65 ? -14.664 11.609 -0.233 1 98.56 65 PHE A O 1
ATOM 528 N N . ARG A 1 66 ? -14.359 13.828 -0.625 1 98.44 66 ARG A N 1
ATOM 529 C CA . ARG A 1 66 ? -15.656 14.172 -0.042 1 98.44 66 ARG A CA 1
ATOM 530 C C . ARG A 1 66 ? -16.797 13.57 -0.851 1 98.44 66 ARG A C 1
ATOM 532 O O . ARG A 1 66 ? -17.766 13.062 -0.282 1 98.44 66 ARG A O 1
ATOM 539 N N . LYS A 1 67 ? -16.672 13.617 -2.158 1 98.06 67 LYS A N 1
ATOM 540 C CA . LYS A 1 67 ? -17.672 13.016 -3.031 1 98.06 67 LYS A CA 1
ATOM 541 C C . LYS A 1 67 ? -17.797 11.516 -2.77 1 98.06 67 LYS A C 1
ATOM 543 O O . LYS A 1 67 ? -18.875 10.945 -2.969 1 98.06 67 LYS A O 1
ATOM 548 N N . LEU A 1 68 ? -16.75 10.953 -2.281 1 98 68 LEU A N 1
ATOM 549 C CA . LEU A 1 68 ? -16.719 9.523 -1.97 1 98 68 LEU A CA 1
ATOM 550 C C . LEU A 1 68 ? -17.016 9.289 -0.493 1 98 68 LEU A C 1
ATOM 552 O O . LEU A 1 68 ? -16.719 8.219 0.041 1 98 68 LEU A O 1
ATOM 556 N N . SER A 1 69 ? -17.5 10.297 0.162 1 98.44 69 SER A N 1
ATOM 557 C CA . SER A 1 69 ? -17.875 10.211 1.569 1 98.44 69 SER A CA 1
ATOM 558 C C . SER A 1 69 ? -16.719 9.727 2.426 1 98.44 69 SER A C 1
ATOM 560 O O . SER A 1 69 ? -16.875 8.844 3.268 1 98.44 69 SER A O 1
ATOM 562 N N . THR A 1 70 ? -15.57 10.328 2.221 1 98.81 70 THR A N 1
ATOM 563 C CA . THR A 1 70 ? -14.359 9.883 2.902 1 98.81 70 THR A CA 1
ATOM 564 C C . THR A 1 70 ? -13.719 11.039 3.66 1 98.81 70 THR A C 1
ATOM 566 O O . THR A 1 70 ? -13.484 12.109 3.092 1 98.81 70 THR A O 1
ATOM 569 N N . GLN A 1 71 ? -13.445 10.867 4.938 1 98.81 71 GLN A N 1
ATOM 570 C CA . GLN A 1 71 ? -12.711 11.805 5.781 1 98.81 71 GLN A CA 1
ATOM 571 C C . GLN A 1 71 ? -11.227 11.477 5.82 1 98.81 71 GLN A C 1
ATOM 573 O O . GLN A 1 71 ? -10.844 10.352 6.148 1 98.81 71 GLN A O 1
ATOM 578 N N . ILE A 1 72 ? -10.414 12.406 5.477 1 98.81 72 ILE A N 1
ATOM 579 C CA . ILE A 1 72 ? -8.977 12.242 5.609 1 98.81 72 ILE A CA 1
ATOM 580 C C . ILE A 1 72 ? -8.523 12.742 6.977 1 98.81 72 ILE A C 1
ATOM 582 O O . ILE A 1 72 ? -8.938 13.812 7.426 1 98.81 72 ILE A O 1
ATOM 586 N N . LEU A 1 73 ? -7.781 11.984 7.699 1 98.81 73 LEU A N 1
ATOM 587 C CA . LEU A 1 73 ? -7.113 12.336 8.945 1 98.81 73 LEU A CA 1
ATOM 588 C C . LEU A 1 73 ? -5.609 12.094 8.852 1 98.81 73 LEU A C 1
ATOM 590 O O . LEU A 1 73 ? -5.176 10.977 8.562 1 98.81 73 LEU A O 1
ATOM 594 N N . ALA A 1 74 ? -4.852 13.109 9.07 1 98.88 74 ALA A N 1
ATOM 595 C CA . ALA A 1 74 ? -3.402 12.961 8.992 1 98.88 74 ALA A CA 1
ATOM 596 C C . ALA A 1 74 ? -2.779 12.961 10.391 1 98.88 74 ALA A C 1
ATOM 598 O O . ALA A 1 74 ? -2.953 13.914 11.156 1 98.88 74 ALA A O 1
ATOM 599 N N . VAL A 1 75 ? -2.025 11.953 10.703 1 98.81 75 VAL A N 1
ATOM 600 C CA . VAL A 1 75 ? -1.511 11.727 12.047 1 98.81 75 VAL A CA 1
ATOM 601 C C . VAL A 1 75 ? 0.013 11.828 12.039 1 98.81 75 VAL A C 1
ATOM 603 O O . VAL A 1 75 ? 0.676 11.273 11.164 1 98.81 75 VAL A O 1
ATOM 606 N N . SER A 1 76 ? 0.563 12.555 12.93 1 98.62 76 SER A N 1
ATOM 607 C CA . SER A 1 76 ? 1.994 12.5 13.219 1 98.62 76 SER A CA 1
ATOM 608 C C . SER A 1 76 ? 2.266 12.586 14.711 1 98.62 76 SER A C 1
ATOM 610 O O . SER A 1 76 ? 1.352 12.828 15.5 1 98.62 76 SER A O 1
ATOM 612 N N . ILE A 1 77 ? 3.48 12.391 15.055 1 98.25 77 ILE A N 1
ATOM 613 C CA . ILE A 1 77 ? 3.883 12.352 16.453 1 98.25 77 ILE A CA 1
ATOM 614 C C . ILE A 1 77 ? 4.012 13.773 16.984 1 98.25 77 ILE A C 1
ATOM 616 O O . ILE A 1 77 ? 4.367 13.977 18.156 1 98.25 77 ILE A O 1
ATOM 620 N N . ASP A 1 78 ? 3.705 14.781 16.25 1 98.38 78 ASP A N 1
ATOM 621 C CA . ASP A 1 78 ? 3.91 16.188 16.609 1 98.38 78 ASP A CA 1
ATOM 622 C C . ASP A 1 78 ? 2.838 16.656 17.578 1 98.38 78 ASP A C 1
ATOM 624 O O . ASP A 1 78 ? 1.752 16.078 17.656 1 98.38 78 ASP A O 1
ATOM 628 N N . SER A 1 79 ? 3.127 17.719 18.312 1 97.56 79 SER A N 1
ATOM 629 C CA . SER A 1 79 ? 2.176 18.359 19.219 1 97.56 79 SER A CA 1
ATOM 630 C C . SER A 1 79 ? 1.15 19.188 18.438 1 97.56 79 SER A C 1
ATOM 632 O O . SER A 1 79 ? 1.377 19.547 17.281 1 97.56 79 SER A O 1
ATOM 634 N N . PRO A 1 80 ? 0.007 19.5 19.109 1 97.12 80 PRO A N 1
ATOM 635 C CA . PRO A 1 80 ? -0.973 20.375 18.469 1 97.12 80 PRO A CA 1
ATOM 636 C C . PRO A 1 80 ? -0.399 21.734 18.109 1 97.12 80 PRO A C 1
ATOM 638 O O . PRO A 1 80 ? -0.798 22.344 17.109 1 97.12 80 PRO A O 1
ATOM 641 N N . PHE A 1 81 ? 0.541 22.188 18.859 1 96.38 81 PHE A N 1
ATOM 642 C CA . PHE A 1 81 ? 1.155 23.484 18.625 1 96.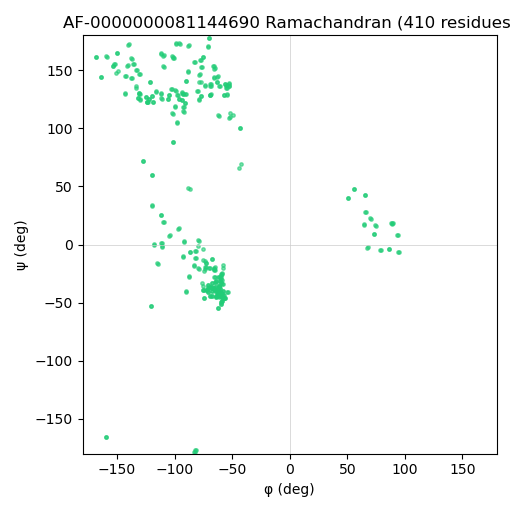38 81 PHE A CA 1
ATOM 643 C C . PHE A 1 81 ? 2.023 23.438 17.375 1 96.38 81 PHE A C 1
ATOM 645 O O . PHE A 1 81 ? 2.029 24.391 16.578 1 96.38 81 PHE A O 1
ATOM 652 N N . SER A 1 82 ? 2.736 22.359 17.234 1 97.44 82 SER A N 1
ATOM 653 C CA . SER A 1 82 ? 3.504 22.156 16.016 1 97.44 82 SER A CA 1
ATOM 654 C C . SER A 1 82 ? 2.592 22.109 14.789 1 97.44 82 SER A C 1
ATOM 656 O O . SER A 1 82 ? 2.904 22.688 13.75 1 97.44 82 SER A O 1
ATOM 658 N N . HIS A 1 83 ? 1.465 21.375 14.906 1 98.25 83 HIS A N 1
ATOM 659 C CA . HIS A 1 83 ? 0.487 21.328 13.828 1 98.25 83 HIS A CA 1
ATOM 660 C C . HIS A 1 83 ? -0.008 22.734 13.469 1 98.25 83 HIS A C 1
ATOM 662 O O . HIS A 1 83 ? -0.103 23.078 12.297 1 98.25 83 HIS A O 1
ATOM 668 N N . LEU A 1 84 ? -0.315 23.469 14.531 1 96.88 84 LEU A N 1
ATOM 669 C CA . LEU A 1 84 ? -0.783 24.828 14.297 1 96.88 84 LEU A CA 1
ATOM 670 C C . LEU A 1 84 ? 0.247 25.641 13.508 1 96.88 84 LEU A C 1
ATOM 672 O O . LEU A 1 84 ? -0.097 26.312 12.539 1 96.88 84 LEU A O 1
ATOM 676 N N . GLN A 1 85 ? 1.501 25.562 13.867 1 96.44 85 GLN A N 1
ATOM 677 C CA . GLN A 1 85 ? 2.562 26.281 13.18 1 96.44 85 GLN A CA 1
ATOM 678 C C . GLN A 1 85 ? 2.676 25.844 11.719 1 96.44 85 GLN A C 1
ATOM 680 O O . GLN A 1 85 ? 2.873 26.672 10.828 1 96.44 85 GLN A O 1
ATOM 685 N N . SER A 1 86 ? 2.6 24.562 11.531 1 96.88 86 SER A N 1
ATOM 686 C CA . SER A 1 86 ? 2.678 24.031 10.164 1 96.88 86 SER A CA 1
ATOM 687 C C . SER A 1 86 ? 1.558 24.594 9.297 1 96.88 86 SER A C 1
ATOM 689 O O . SER A 1 86 ? 1.741 24.797 8.094 1 96.88 86 SER A O 1
ATOM 691 N N . LEU A 1 87 ? 0.407 24.844 9.867 1 97.44 87 LEU A N 1
ATOM 692 C CA . LEU A 1 87 ? -0.752 25.359 9.148 1 97.44 87 LEU A CA 1
ATOM 693 C C . LEU A 1 87 ? -0.629 26.859 8.906 1 97.44 87 LEU A C 1
ATOM 695 O O . LEU A 1 87 ? -1.296 27.406 8.023 1 97.44 87 LEU A O 1
ATOM 699 N N . LEU A 1 88 ? 0.189 27.531 9.672 1 95.62 88 LEU A N 1
ATOM 700 C CA . LEU A 1 88 ? 0.369 28.984 9.547 1 95.62 88 LEU A CA 1
ATOM 701 C C . LEU A 1 88 ? 1.445 29.297 8.516 1 95.62 88 LEU A C 1
ATOM 703 O O . LEU A 1 88 ? 1.404 30.359 7.883 1 95.62 88 LEU A O 1
ATOM 707 N N . ILE A 1 89 ? 2.377 28.438 8.32 1 95.19 89 ILE A N 1
ATOM 708 C CA . ILE A 1 89 ? 3.482 28.641 7.391 1 95.19 89 ILE A CA 1
ATOM 709 C C . ILE A 1 89 ? 3.002 28.406 5.961 1 95.19 89 ILE A C 1
ATOM 711 O O . ILE A 1 89 ? 2.252 27.453 5.699 1 95.19 89 ILE A O 1
ATOM 715 N N . SER A 1 90 ? 3.455 29.234 5.035 1 95.75 90 SER A N 1
ATOM 716 C CA . SER A 1 90 ? 3.053 29.156 3.635 1 95.75 90 SER A CA 1
ATOM 717 C C . SER A 1 90 ? 3.562 27.859 2.992 1 95.75 90 SER A C 1
ATOM 719 O O . SER A 1 90 ? 4.598 27.328 3.396 1 95.75 90 SER A O 1
ATOM 721 N N . ARG A 1 91 ? 2.906 27.406 2.004 1 94.62 91 ARG A N 1
ATOM 722 C CA . ARG A 1 91 ? 3.334 26.234 1.269 1 94.62 91 ARG A CA 1
ATOM 723 C C . ARG A 1 91 ? 4.664 26.469 0.562 1 94.62 91 ARG A C 1
ATOM 725 O O . ARG A 1 91 ? 5.453 25.547 0.374 1 94.62 91 ARG A O 1
ATOM 732 N N . LYS A 1 92 ? 4.93 27.703 0.139 1 92.75 92 LYS A N 1
ATOM 733 C CA . LYS A 1 92 ? 6.184 28.062 -0.513 1 92.75 92 LYS A CA 1
ATOM 734 C C . LYS A 1 92 ? 7.379 27.766 0.388 1 92.75 92 LYS A C 1
ATOM 736 O O . LYS A 1 92 ? 8.484 27.531 -0.099 1 92.75 92 LYS A O 1
ATOM 741 N N . GLU A 1 93 ? 7.078 27.75 1.625 1 92 93 GLU A N 1
ATOM 742 C CA . GLU A 1 93 ? 8.133 27.516 2.605 1 92 93 GLU A CA 1
ATOM 743 C C . GLU A 1 93 ? 8.055 26.094 3.168 1 92 93 GLU A C 1
ATOM 745 O O . GLU A 1 93 ? 8.68 25.797 4.188 1 92 93 GLU A O 1
ATOM 750 N N . GLY A 1 94 ? 7.195 25.297 2.602 1 92.5 94 GLY A N 1
ATOM 751 C CA . GLY A 1 94 ? 7.082 23.922 3.035 1 92.5 94 GLY A CA 1
ATOM 752 C C . GLY A 1 94 ? 6.004 23.719 4.082 1 92.5 94 GLY A C 1
ATOM 753 O O . GLY A 1 94 ? 5.93 22.641 4.699 1 92.5 94 GLY A O 1
ATOM 754 N N . GLY A 1 95 ? 5.227 24.75 4.324 1 95.19 95 GLY A N 1
ATOM 755 C CA . GLY A 1 95 ? 4.137 24.641 5.285 1 95.19 95 GLY A CA 1
ATOM 756 C C . GLY A 1 95 ? 2.889 24.016 4.699 1 95.19 95 GLY A C 1
ATOM 757 O O . GLY A 1 95 ? 2.91 23.5 3.58 1 95.19 95 GLY A O 1
ATOM 758 N N . LEU A 1 96 ? 1.828 23.953 5.516 1 97.56 96 LEU A N 1
ATOM 759 C CA . LEU A 1 96 ? 0.585 23.281 5.156 1 97.56 96 LEU A CA 1
ATOM 760 C C . LEU A 1 96 ? -0.585 24.266 5.164 1 97.56 96 LEU A C 1
ATOM 762 O O . LEU A 1 96 ? -1.703 23.891 5.531 1 97.56 96 LEU A O 1
ATOM 766 N N . ALA A 1 97 ? -0.332 25.484 4.809 1 95.88 97 ALA A N 1
ATOM 767 C CA . ALA A 1 97 ? -1.372 26.516 4.773 1 95.88 97 ALA A CA 1
ATOM 768 C C . ALA A 1 97 ? -2.572 26.047 3.953 1 95.88 97 ALA A C 1
ATOM 770 O O . ALA A 1 97 ? -2.408 25.438 2.895 1 95.88 97 ALA A O 1
ATOM 771 N N . ASN A 1 98 ? -3.832 26.359 4.461 1 95.88 98 ASN A N 1
ATOM 772 C CA . ASN A 1 98 ? -5.102 26.094 3.793 1 95.88 98 ASN A CA 1
ATOM 773 C C . ASN A 1 98 ? -5.367 24.609 3.635 1 95.88 98 ASN A C 1
ATOM 775 O O . ASN A 1 98 ? -5.953 24.172 2.639 1 95.88 98 A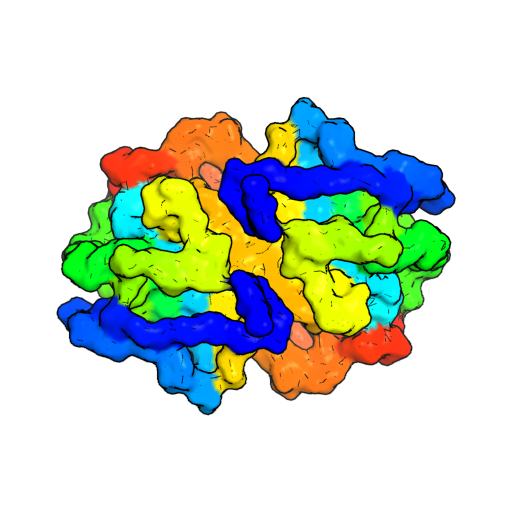SN A O 1
ATOM 779 N N . LEU A 1 99 ? -4.848 23.844 4.492 1 98.12 99 LEU A N 1
ATOM 780 C CA . LEU A 1 99 ? -5.137 22.406 4.496 1 98.12 99 LEU A CA 1
ATOM 781 C C . LEU A 1 99 ? -6.613 22.156 4.77 1 98.12 99 LEU A C 1
ATOM 783 O O . LEU A 1 99 ? -7.188 22.734 5.691 1 98.12 99 LEU A O 1
ATOM 787 N N . ASN A 1 100 ? -7.207 21.219 4.094 1 98.44 100 ASN A N 1
ATOM 788 C CA . ASN A 1 100 ? -8.664 21.109 4.098 1 98.44 100 ASN A CA 1
ATOM 789 C C . ASN A 1 100 ? -9.125 19.875 4.871 1 98.44 100 ASN A C 1
ATOM 791 O O . ASN A 1 100 ? -10.234 19.375 4.664 1 98.44 100 ASN A O 1
ATOM 795 N N . TYR A 1 101 ? -8.32 19.328 5.711 1 98.56 101 TYR A N 1
ATOM 796 C CA . TYR A 1 101 ? -8.656 18.25 6.625 1 98.56 101 TYR A CA 1
ATOM 797 C C . TYR A 1 101 ? -7.824 18.328 7.898 1 98.56 101 TYR A C 1
ATOM 799 O O . TYR A 1 101 ? -6.812 19.031 7.941 1 98.56 101 TYR A O 1
ATOM 807 N N . PRO A 1 102 ? -8.188 17.625 8.953 1 98.56 102 PRO A N 1
ATOM 808 C CA . PRO A 1 102 ? -7.531 17.812 10.25 1 98.56 102 PRO A CA 1
ATOM 809 C C . PRO A 1 102 ? -6.176 17.109 10.328 1 98.56 102 PRO A C 1
ATOM 811 O O . PRO A 1 102 ? -6 16.031 9.75 1 98.56 102 PRO A O 1
ATOM 814 N N . LEU A 1 103 ? -5.281 17.75 11.062 1 98.75 103 LEU A N 1
ATOM 815 C CA . LEU A 1 103 ? -4.055 17.125 11.547 1 98.75 103 LEU A CA 1
ATOM 816 C C . LEU A 1 103 ? -4.242 16.547 12.945 1 98.75 103 LEU A C 1
ATOM 818 O O . LEU A 1 103 ? -4.77 17.234 13.828 1 98.75 103 LEU A O 1
ATOM 822 N N . ILE A 1 104 ? -3.863 15.359 13.156 1 98.81 104 ILE A N 1
ATOM 823 C CA . ILE A 1 104 ? -4.07 14.648 14.422 1 98.81 104 ILE A CA 1
ATOM 824 C C . ILE A 1 104 ? -2.754 14.578 15.188 1 98.81 104 ILE A C 1
ATOM 826 O O . ILE A 1 104 ? -1.74 14.125 14.664 1 98.81 104 ILE A O 1
ATOM 830 N N . SER A 1 105 ? -2.801 14.969 16.391 1 98.69 105 SER A N 1
ATOM 831 C CA . SER A 1 105 ? -1.62 14.969 17.25 1 98.69 105 SER A CA 1
ATOM 832 C C . SER A 1 105 ? -1.492 13.656 18.016 1 98.69 105 SER A C 1
ATOM 834 O O . SER A 1 105 ? -2.387 13.289 18.781 1 98.69 105 SER A O 1
ATOM 836 N N . ASP A 1 106 ? -0.383 12.992 17.828 1 98.44 106 ASP A N 1
ATOM 837 C CA . ASP A 1 106 ? -0.061 11.766 18.562 1 98.44 106 ASP A CA 1
ATOM 838 C C . ASP A 1 106 ? 1.218 11.93 19.375 1 98.44 106 ASP A C 1
ATOM 840 O O . ASP A 1 106 ? 2.162 11.148 19.219 1 98.44 106 ASP A O 1
ATOM 844 N N . VAL A 1 107 ? 1.222 12.867 20.266 1 96.75 107 VAL A N 1
ATOM 845 C CA . VAL A 1 107 ? 2.398 13.203 21.062 1 96.75 107 VAL A CA 1
ATOM 846 C C . VAL A 1 107 ? 2.818 11.992 21.906 1 96.75 107 VAL A C 1
ATOM 848 O O . VAL A 1 107 ? 4.012 11.758 22.109 1 96.75 107 VAL A O 1
ATOM 851 N N . SER A 1 108 ? 1.884 11.242 22.375 1 96.38 108 SER A N 1
ATOM 852 C CA . SER A 1 108 ? 2.166 10.086 23.219 1 96.38 108 SER A CA 1
ATOM 853 C C . SER A 1 108 ? 2.744 8.938 22.391 1 96.38 108 SER A C 1
ATOM 855 O O . SER A 1 108 ? 3.281 7.977 22.953 1 96.38 108 SER A O 1
ATOM 857 N N . GLN A 1 109 ? 2.551 8.953 21.062 1 97.5 109 GLN A N 1
ATOM 858 C CA . GLN A 1 109 ? 3.029 7.961 20.109 1 97.5 109 GLN A CA 1
ATOM 859 C C . GLN A 1 109 ? 2.23 6.664 20.219 1 97.5 109 GLN A C 1
ATOM 861 O O . GLN A 1 109 ? 2.596 5.648 19.625 1 97.5 109 GLN A O 1
ATOM 866 N N . THR A 1 110 ? 1.169 6.703 20.969 1 97.44 110 THR A N 1
ATOM 867 C CA . THR A 1 110 ? 0.362 5.508 21.203 1 97.44 110 THR A CA 1
ATOM 868 C C . THR A 1 110 ? -0.368 5.094 19.938 1 97.44 110 THR A C 1
ATOM 870 O O . THR A 1 110 ? -0.425 3.908 19.594 1 97.44 110 THR A O 1
ATOM 873 N N . ILE A 1 111 ? -0.97 6.066 19.219 1 98.06 111 ILE A N 1
ATOM 874 C CA . ILE A 1 111 ? -1.689 5.766 17.984 1 98.06 111 ILE A CA 1
ATOM 875 C C . ILE A 1 111 ? -0.737 5.133 16.969 1 98.06 111 ILE A C 1
ATOM 877 O O . ILE A 1 111 ? -1.019 4.059 16.438 1 98.06 111 ILE A O 1
ATOM 881 N N . THR A 1 112 ? 0.425 5.809 16.75 1 98.12 112 THR A N 1
ATOM 882 C CA . THR A 1 112 ? 1.429 5.336 15.805 1 98.12 112 THR A CA 1
ATOM 883 C C . THR A 1 112 ? 1.903 3.934 16.172 1 98.12 112 THR A C 1
ATOM 885 O O . THR A 1 112 ? 2.098 3.088 15.297 1 98.12 112 THR A O 1
ATOM 888 N N . ASP A 1 113 ? 2.074 3.689 17.422 1 96.75 113 ASP A N 1
ATOM 889 C CA . ASP A 1 113 ? 2.502 2.379 17.891 1 96.75 113 ASP A CA 1
ATOM 890 C C . ASP A 1 113 ? 1.418 1.328 17.656 1 96.75 113 ASP A C 1
ATOM 892 O O . ASP A 1 113 ? 1.712 0.211 17.219 1 96.75 113 ASP A O 1
ATOM 896 N N . ASP A 1 114 ? 0.164 1.663 17.969 1 97.06 114 ASP A N 1
ATOM 897 C CA . ASP A 1 114 ? -0.962 0.753 17.766 1 97.06 114 ASP A CA 1
ATOM 898 C C . ASP A 1 114 ? -1.079 0.321 16.312 1 97.06 114 ASP A C 1
ATOM 900 O O . ASP A 1 114 ? -1.472 -0.812 16.031 1 97.06 114 ASP A O 1
ATOM 904 N N . TYR A 1 115 ? -0.748 1.183 15.438 1 97.38 115 TYR A N 1
ATOM 905 C CA . TYR A 1 115 ? -0.832 0.88 14.016 1 97.38 115 TYR A CA 1
ATOM 906 C C . TYR A 1 115 ? 0.49 0.325 13.492 1 97.38 115 TYR A C 1
ATOM 908 O O . TYR A 1 115 ? 0.655 0.12 12.289 1 97.38 115 TYR A O 1
ATOM 916 N N . LYS A 1 116 ? 1.496 0.144 14.367 1 95.81 116 LYS A N 1
ATOM 917 C CA . LYS A 1 116 ? 2.768 -0.529 14.117 1 95.81 116 LYS A CA 1
ATOM 918 C C . LYS A 1 116 ? 3.604 0.236 13.094 1 95.81 116 LYS A C 1
ATOM 920 O O . LYS A 1 116 ? 4.238 -0.368 12.227 1 95.81 116 LYS A O 1
ATOM 925 N N . LEU A 1 117 ? 3.592 1.557 13.297 1 97.38 117 LEU A N 1
ATOM 926 C CA . LEU A 1 117 ? 4.32 2.402 12.359 1 97.38 117 LEU A CA 1
ATOM 927 C C . LEU A 1 117 ? 5.438 3.162 13.062 1 97.38 117 LEU A C 1
ATOM 929 O O . LEU A 1 117 ? 6.148 3.949 12.438 1 97.38 117 LEU A O 1
ATOM 933 N N . LEU A 1 118 ? 5.582 2.943 14.383 1 96.44 118 LEU A N 1
ATOM 934 C CA . LEU A 1 118 ? 6.562 3.689 15.164 1 96.44 118 LEU A CA 1
ATOM 935 C C . LEU A 1 118 ? 7.969 3.148 14.922 1 96.44 118 LEU A C 1
ATOM 937 O O . LEU A 1 118 ? 8.203 1.945 15.047 1 96.44 118 LEU A O 1
ATOM 941 N N . THR A 1 119 ? 8.852 4.051 14.586 1 94.69 119 THR A N 1
ATOM 942 C CA . THR A 1 119 ? 10.25 3.666 14.398 1 94.69 119 THR A CA 1
ATOM 943 C C . THR A 1 119 ? 11.016 3.732 15.711 1 94.69 119 THR A C 1
ATOM 945 O O . THR A 1 119 ? 10.508 4.258 16.703 1 94.69 119 THR A O 1
ATOM 948 N N . GLU A 1 120 ? 12.234 3.238 15.68 1 92.69 120 GLU A N 1
ATOM 949 C CA . GLU A 1 120 ? 13.094 3.299 16.859 1 92.69 120 GLU A CA 1
ATOM 950 C C . GLU A 1 120 ? 13.445 4.742 17.219 1 92.69 120 GLU A C 1
ATOM 952 O O . GLU A 1 120 ? 13.633 5.07 18.391 1 92.69 120 GLU A O 1
ATOM 957 N N . GLU A 1 121 ? 13.453 5.605 16.172 1 93.31 121 GLU A N 1
ATOM 958 C CA . GLU A 1 121 ? 13.797 7.012 16.375 1 93.31 121 GLU A CA 1
ATOM 959 C C . GLU A 1 121 ? 12.602 7.809 16.891 1 93.31 121 GLU A C 1
ATOM 961 O O . GLU A 1 121 ? 12.719 9 17.172 1 93.31 121 GLU A O 1
ATOM 966 N N . GLY A 1 122 ? 11.484 7.168 16.953 1 94.75 122 GLY A N 1
ATOM 967 C CA . GLY A 1 122 ? 10.297 7.816 17.484 1 94.75 122 GLY A CA 1
ATOM 968 C C . GLY A 1 122 ? 9.492 8.555 16.438 1 94.75 122 GLY A C 1
ATOM 969 O O . GLY A 1 122 ? 8.703 9.453 16.766 1 94.75 122 GLY A O 1
ATOM 970 N N . LEU A 1 123 ? 9.695 8.25 15.188 1 95.38 123 LEU A N 1
ATOM 971 C CA . LEU A 1 123 ? 8.938 8.836 14.094 1 95.38 123 LEU A CA 1
ATOM 972 C C . LEU A 1 123 ? 7.871 7.859 13.594 1 95.38 123 LEU A C 1
ATOM 974 O O . LEU A 1 123 ? 7.918 6.668 13.906 1 95.38 123 LEU A O 1
ATOM 978 N N . ALA A 1 124 ? 6.957 8.383 12.906 1 97.5 124 ALA A N 1
ATOM 979 C CA . ALA A 1 124 ? 5.965 7.535 12.25 1 97.5 124 ALA A CA 1
ATOM 980 C C . ALA A 1 124 ? 6.383 7.203 10.82 1 97.5 124 ALA A C 1
ATOM 982 O O . ALA A 1 124 ? 6.758 8.094 10.055 1 97.5 124 ALA A O 1
ATOM 983 N N . LEU A 1 125 ? 6.348 5.938 10.484 1 97.75 125 LEU A N 1
ATOM 984 C CA . LEU A 1 125 ? 6.5 5.578 9.078 1 97.75 125 LEU A CA 1
ATOM 985 C C . LEU A 1 125 ? 5.32 6.082 8.258 1 97.75 125 LEU A C 1
ATOM 987 O O . LEU A 1 125 ? 4.184 6.098 8.734 1 97.75 125 LEU A O 1
ATOM 991 N N . PRO A 1 126 ? 5.605 6.539 6.969 1 98.31 126 PRO A N 1
ATOM 992 C CA . PRO A 1 126 ? 4.477 6.93 6.121 1 98.31 126 PRO A CA 1
ATOM 993 C C . PRO A 1 126 ? 3.518 5.773 5.844 1 98.31 126 PRO A C 1
ATOM 995 O O . PRO A 1 126 ? 3.891 4.809 5.176 1 98.31 126 PRO A O 1
ATOM 998 N N . GLY A 1 127 ? 2.381 5.844 6.387 1 98.44 127 GLY A N 1
ATOM 999 C CA . GLY A 1 127 ? 1.371 4.809 6.227 1 98.44 127 GLY A CA 1
ATOM 1000 C C . GLY A 1 127 ? 0.002 5.363 5.875 1 98.44 127 GLY A C 1
ATOM 1001 O O . GLY A 1 127 ? -0.339 6.48 6.262 1 98.44 127 GLY A O 1
ATOM 1002 N N . VAL A 1 128 ? -0.789 4.613 5.152 1 98.75 128 VAL A N 1
ATOM 1003 C CA . VAL A 1 128 ? -2.178 4.949 4.855 1 98.75 128 VAL A CA 1
ATOM 1004 C C . VAL A 1 128 ? -3.076 3.75 5.156 1 98.75 128 VAL A C 1
ATOM 1006 O O . VAL A 1 128 ? -2.777 2.625 4.746 1 98.75 128 VAL A O 1
ATOM 1009 N N . PHE A 1 129 ? -4.121 3.951 5.867 1 98.81 129 PHE A N 1
ATOM 1010 C CA . PHE A 1 129 ? -5.168 2.969 6.133 1 98.81 129 PHE A CA 1
ATOM 1011 C C . PHE A 1 129 ? -6.512 3.457 5.613 1 98.81 129 PHE A C 1
ATOM 1013 O O . PHE A 1 129 ? -6.914 4.594 5.883 1 98.81 129 PHE A O 1
ATOM 1020 N N . ILE A 1 130 ? -7.164 2.676 4.859 1 98.88 130 ILE A N 1
ATOM 1021 C CA . ILE A 1 130 ? -8.547 2.961 4.484 1 98.88 130 ILE A CA 1
ATOM 1022 C C . ILE A 1 130 ? -9.492 2.141 5.352 1 98.88 130 ILE A C 1
ATOM 1024 O O . ILE A 1 130 ? -9.43 0.908 5.359 1 98.88 130 ILE A O 1
ATOM 1028 N N . ILE A 1 131 ? -10.289 2.832 6.074 1 98.81 131 ILE A N 1
ATOM 1029 C CA . ILE A 1 131 ? -11.25 2.262 7.02 1 98.81 131 ILE A CA 1
ATOM 1030 C C . ILE A 1 131 ? -12.672 2.498 6.52 1 98.81 131 ILE A C 1
ATOM 1032 O O . ILE A 1 131 ? -13.039 3.627 6.191 1 98.81 131 ILE A O 1
ATOM 1036 N N . ASP A 1 132 ? -13.5 1.48 6.477 1 98.62 132 ASP A N 1
ATOM 1037 C CA . ASP A 1 132 ? -14.844 1.641 5.938 1 98.62 132 ASP A CA 1
ATOM 1038 C C . ASP A 1 132 ? -15.797 2.195 6.992 1 98.62 132 ASP A C 1
ATOM 1040 O O . ASP A 1 132 ? -15.375 2.535 8.102 1 98.62 132 ASP A O 1
ATOM 1044 N N . LYS A 1 133 ? -17.062 2.381 6.68 1 98.44 133 LYS A N 1
ATOM 1045 C CA . LYS A 1 133 ? -18.031 3.035 7.551 1 98.44 133 LYS A CA 1
ATOM 1046 C C . LYS A 1 133 ? -18.281 2.215 8.812 1 98.44 133 LYS A C 1
ATOM 1048 O O . LYS A 1 133 ? -18.734 2.746 9.828 1 98.44 133 LYS A O 1
ATOM 1053 N N . GLU A 1 134 ? -17.984 0.919 8.758 1 98.12 134 GLU A N 1
ATOM 1054 C CA . GLU A 1 134 ? -18.172 0.046 9.914 1 98.12 134 GLU A CA 1
ATOM 1055 C C . GLU A 1 134 ? -16.953 0.075 10.82 1 98.12 134 GLU A C 1
ATOM 1057 O O . GLU A 1 134 ? -16.953 -0.536 11.898 1 98.12 134 GLU A O 1
ATOM 1062 N N . GLY A 1 135 ? -15.883 0.759 10.383 1 98.12 135 GLY A N 1
ATOM 1063 C CA . GLY A 1 135 ? -14.664 0.854 11.172 1 98.12 135 GLY A CA 1
ATOM 1064 C C . GLY A 1 135 ? -13.68 -0.273 10.898 1 98.12 135 GLY A C 1
ATOM 1065 O O . GLY A 1 135 ? -12.812 -0.562 11.719 1 98.12 135 GLY A O 1
ATOM 1066 N N . ILE A 1 136 ? -13.867 -0.931 9.805 1 98.25 136 ILE A N 1
ATOM 1067 C CA . ILE A 1 136 ? -13.055 -2.09 9.445 1 98.25 136 ILE A CA 1
ATOM 1068 C C . ILE A 1 136 ? -11.961 -1.673 8.461 1 98.25 136 ILE A C 1
ATOM 1070 O O . ILE A 1 136 ? -12.227 -0.951 7.5 1 98.25 136 ILE A O 1
ATOM 1074 N N . ILE A 1 137 ? -10.734 -2.088 8.719 1 98.62 137 ILE A N 1
ATOM 1075 C CA . ILE A 1 137 ? -9.625 -1.791 7.824 1 98.62 137 ILE A CA 1
ATOM 1076 C C . ILE A 1 137 ? -9.789 -2.568 6.52 1 98.62 137 ILE A C 1
ATOM 1078 O O . ILE A 1 137 ? -9.953 -3.791 6.535 1 98.62 137 ILE A O 1
ATOM 1082 N N . GLN A 1 138 ? -9.703 -1.848 5.379 1 98.56 138 GLN A N 1
ATOM 1083 C CA . GLN A 1 138 ? -9.922 -2.469 4.074 1 98.56 138 GLN A CA 1
ATOM 1084 C C . GLN A 1 138 ? -8.641 -2.451 3.24 1 98.56 138 GLN A C 1
ATOM 1086 O O . GLN A 1 138 ? -8.539 -3.17 2.244 1 98.56 138 GLN A O 1
ATOM 1091 N N . TYR A 1 139 ? -7.762 -1.664 3.633 1 98.62 139 TYR A N 1
ATOM 1092 C CA . TYR A 1 139 ? -6.52 -1.472 2.893 1 98.62 139 TYR A CA 1
ATOM 1093 C C . TYR A 1 139 ? -5.469 -0.789 3.762 1 98.62 139 TYR A C 1
ATOM 1095 O O . TYR A 1 139 ? -5.797 0.059 4.594 1 98.62 139 TYR A O 1
ATOM 1103 N N . TYR A 1 140 ? -4.211 -1.173 3.578 1 98.31 140 TYR A N 1
ATOM 1104 C CA . TYR A 1 140 ? -3.174 -0.295 4.105 1 98.31 140 TYR A CA 1
ATOM 1105 C C . TYR A 1 140 ? -1.873 -0.458 3.33 1 98.31 140 TYR A C 1
ATOM 1107 O O . TYR A 1 140 ? -1.638 -1.499 2.713 1 98.31 140 TYR A O 1
ATOM 1115 N N . THR A 1 141 ? -1.104 0.557 3.338 1 98.31 141 THR A N 1
ATOM 1116 C CA . THR A 1 141 ? 0.207 0.605 2.701 1 98.31 141 THR A CA 1
ATOM 1117 C C . THR A 1 141 ? 1.19 1.41 3.547 1 98.31 141 THR A C 1
ATOM 1119 O O . THR A 1 141 ? 0.8 2.367 4.219 1 98.31 141 THR A O 1
ATOM 1122 N N . VAL A 1 142 ? 2.41 1.017 3.547 1 98.25 142 VAL A N 1
ATOM 1123 C CA . VAL A 1 142 ? 3.486 1.712 4.246 1 98.25 142 VAL A CA 1
ATOM 1124 C C . VAL A 1 142 ? 4.664 1.928 3.295 1 98.25 142 VAL A C 1
ATOM 1126 O O . VAL A 1 142 ? 5.125 0.987 2.646 1 98.25 142 VAL A O 1
ATOM 1129 N N . ASN A 1 143 ? 5.062 3.143 3.158 1 97.31 143 ASN A N 1
ATOM 1130 C CA . ASN A 1 143 ? 6.168 3.551 2.299 1 97.31 143 ASN A CA 1
ATOM 1131 C C . ASN A 1 143 ? 7.441 3.793 3.104 1 97.31 143 ASN A C 1
ATOM 1133 O O . ASN A 1 143 ? 7.395 3.939 4.324 1 97.31 143 ASN A O 1
ATOM 1137 N N . ASN A 1 144 ? 8.57 3.768 2.367 1 95.06 144 ASN A N 1
ATOM 1138 C CA . ASN A 1 144 ? 9.766 4.305 3.018 1 95.06 144 ASN A CA 1
ATOM 1139 C C . ASN A 1 144 ? 9.688 5.82 3.162 1 95.06 144 ASN A C 1
ATOM 1141 O O . ASN A 1 144 ? 8.867 6.473 2.516 1 95.06 144 ASN A O 1
ATOM 1145 N N . LEU A 1 145 ? 10.578 6.41 3.879 1 94.5 145 LEU A N 1
ATOM 1146 C CA . LEU A 1 145 ? 10.508 7.801 4.312 1 94.5 145 LEU A CA 1
ATOM 1147 C C . LEU A 1 145 ? 10.758 8.75 3.143 1 94.5 145 LEU A C 1
ATOM 1149 O O . LEU A 1 145 ? 10.43 9.938 3.219 1 94.5 145 LEU A O 1
ATOM 1153 N N . LEU A 1 146 ? 11.297 8.273 2.061 1 95.06 146 LEU A N 1
ATOM 1154 C CA . LEU A 1 146 ? 11.773 9.164 1.007 1 95.06 146 LEU A CA 1
ATOM 1155 C C . LEU A 1 146 ? 10.906 9.039 -0.243 1 95.06 146 LEU A C 1
ATOM 1157 O O . LEU A 1 146 ? 11.18 9.688 -1.258 1 95.06 146 LEU A O 1
ATOM 1161 N N . CYS A 1 147 ? 9.883 8.195 -0.17 1 94.62 147 CYS A N 1
ATOM 1162 C CA . CYS A 1 147 ? 9.047 7.941 -1.338 1 94.62 147 CYS A CA 1
ATOM 1163 C C . CYS A 1 147 ? 7.586 8.227 -1.032 1 94.62 147 CYS A C 1
ATOM 1165 O O . CYS A 1 147 ? 6.988 7.59 -0.161 1 94.62 147 CYS A O 1
ATOM 1167 N N . SER A 1 148 ? 7.012 9.109 -1.81 1 94.19 148 SER A N 1
ATOM 1168 C CA . SER A 1 148 ? 5.609 9.453 -1.591 1 94.19 148 SER A CA 1
ATOM 1169 C C . SER A 1 148 ? 4.691 8.633 -2.492 1 94.19 148 SER A C 1
ATOM 1171 O O . SER A 1 148 ? 5.16 7.84 -3.309 1 94.19 148 SER A O 1
ATOM 1173 N N . ARG A 1 149 ? 3.484 8.797 -2.229 1 96.12 149 ARG A N 1
ATOM 1174 C CA . ARG A 1 149 ? 2.48 7.973 -2.893 1 96.12 149 ARG A CA 1
ATOM 1175 C C . ARG A 1 149 ? 1.854 8.711 -4.07 1 96.12 149 ARG A C 1
ATOM 1177 O O . ARG A 1 149 ? 2.186 9.875 -4.324 1 96.12 149 ARG A O 1
ATOM 1184 N N . SER A 1 150 ? 1.028 7.945 -4.816 1 96.38 150 SER A N 1
ATOM 1185 C CA . SER A 1 150 ? 0.175 8.492 -5.867 1 96.38 150 SER A CA 1
ATOM 1186 C C . SER A 1 150 ? -1.232 8.766 -5.352 1 96.38 150 SER A C 1
ATOM 1188 O O . SER A 1 150 ? -1.909 7.863 -4.859 1 96.38 150 SER A O 1
ATOM 1190 N N . ILE A 1 151 ? -1.67 10.016 -5.539 1 97.38 151 ILE A N 1
ATOM 1191 C CA . ILE A 1 151 ? -3.023 10.359 -5.121 1 97.38 151 ILE A CA 1
ATOM 1192 C C . ILE A 1 151 ? -4.039 9.602 -5.977 1 97.38 151 ILE A C 1
ATOM 1194 O O . ILE A 1 151 ? -5.059 9.133 -5.469 1 97.38 151 ILE A O 1
ATOM 1198 N N . ASN A 1 152 ? -3.734 9.461 -7.25 1 96.44 152 ASN A N 1
ATOM 1199 C CA . ASN A 1 152 ? -4.625 8.727 -8.141 1 96.44 152 ASN A CA 1
ATOM 1200 C C . ASN A 1 152 ? -4.805 7.281 -7.684 1 96.44 152 ASN A C 1
ATOM 1202 O O . ASN A 1 152 ? -5.906 6.738 -7.758 1 96.44 152 ASN A O 1
ATOM 1206 N N . GLU A 1 153 ? -3.748 6.691 -7.258 1 96.56 153 GLU A N 1
ATOM 1207 C CA . GLU A 1 153 ? -3.848 5.305 -6.812 1 96.56 153 GLU A CA 1
ATOM 1208 C C . GLU A 1 153 ? -4.672 5.195 -5.531 1 96.56 153 GLU A C 1
ATOM 1210 O O . GLU A 1 153 ? -5.441 4.246 -5.363 1 96.56 153 GLU A O 1
ATOM 1215 N N . LEU A 1 154 ? -4.477 6.152 -4.609 1 97.69 154 LEU A N 1
ATOM 1216 C CA . LEU A 1 154 ? -5.277 6.148 -3.389 1 97.69 154 LEU A CA 1
ATOM 1217 C C . LEU A 1 154 ? -6.762 6.27 -3.713 1 97.69 154 LEU A C 1
ATOM 1219 O O . LEU A 1 154 ? -7.59 5.574 -3.125 1 97.69 154 LEU A O 1
ATOM 1223 N N . LEU A 1 155 ? -7.059 7.141 -4.66 1 97.75 155 LEU A N 1
ATOM 1224 C CA . LEU A 1 155 ? -8.438 7.301 -5.094 1 97.75 155 LEU A CA 1
ATOM 1225 C C . LEU A 1 155 ? -8.961 6.023 -5.738 1 97.75 155 LEU A C 1
ATOM 1227 O O . LEU A 1 155 ? -10.078 5.586 -5.445 1 97.75 155 LEU A O 1
ATOM 1231 N N . ARG A 1 156 ? -8.172 5.445 -6.586 1 96.5 156 ARG A N 1
ATOM 1232 C CA . ARG A 1 156 ? -8.57 4.23 -7.289 1 96.5 156 ARG A CA 1
ATOM 1233 C C . ARG A 1 156 ? -8.898 3.113 -6.309 1 96.5 156 ARG A C 1
ATOM 1235 O O . ARG A 1 156 ? -9.914 2.432 -6.449 1 96.5 156 ARG A O 1
ATOM 1242 N N . ILE A 1 157 ? -8.031 2.891 -5.352 1 97.5 157 ILE A N 1
ATOM 1243 C CA . ILE A 1 157 ? -8.234 1.826 -4.375 1 97.5 157 ILE A CA 1
ATOM 1244 C C . ILE A 1 157 ? -9.484 2.111 -3.551 1 97.5 157 ILE A C 1
ATOM 1246 O O . ILE A 1 157 ? -10.281 1.208 -3.287 1 97.5 157 ILE A O 1
ATOM 1250 N N . LEU A 1 158 ? -9.633 3.383 -3.113 1 98.12 158 LEU A N 1
ATOM 1251 C CA . LEU A 1 158 ? -10.828 3.773 -2.371 1 98.12 158 LEU A CA 1
ATOM 1252 C C . LEU A 1 158 ? -12.086 3.463 -3.17 1 98.12 158 LEU A C 1
ATOM 1254 O O . LEU A 1 158 ? -13.031 2.865 -2.643 1 98.12 158 LEU A O 1
ATOM 1258 N N . GLU A 1 159 ? -12.094 3.791 -4.398 1 97.44 159 GLU A N 1
ATOM 1259 C CA . GLU A 1 159 ? -13.234 3.535 -5.27 1 97.44 159 GLU A CA 1
ATOM 1260 C C . GLU A 1 159 ? -13.477 2.039 -5.438 1 97.44 159 GLU A C 1
ATOM 1262 O O . GLU A 1 159 ? -14.625 1.593 -5.5 1 97.44 159 GLU A O 1
ATOM 1267 N N . SER A 1 160 ? -12.43 1.307 -5.574 1 96.69 160 SER A N 1
ATOM 1268 C CA . SER A 1 160 ? -12.555 -0.142 -5.699 1 96.69 160 SER A CA 1
ATOM 1269 C C . SER A 1 160 ? -13.227 -0.744 -4.469 1 96.69 160 SER A C 1
ATOM 1271 O O . SER A 1 160 ? -14.102 -1.604 -4.59 1 96.69 160 SER A O 1
ATOM 1273 N N . ILE A 1 161 ? -12.812 -0.291 -3.293 1 97.75 161 ILE A N 1
ATOM 1274 C CA . ILE A 1 161 ? -13.367 -0.777 -2.033 1 97.75 161 ILE A CA 1
ATOM 1275 C C . ILE A 1 161 ? -14.852 -0.448 -1.96 1 97.75 161 ILE A C 1
ATOM 1277 O O . ILE A 1 161 ? -15.664 -1.296 -1.581 1 97.75 161 ILE A O 1
ATOM 1281 N N . GLN A 1 162 ? -15.156 0.75 -2.35 1 97.56 162 GLN A N 1
ATOM 1282 C CA . GLN A 1 162 ? -16.547 1.167 -2.309 1 97.56 162 GLN A CA 1
ATOM 1283 C C . GLN A 1 162 ? -17.375 0.419 -3.35 1 97.56 162 GLN A C 1
ATOM 1285 O O . GLN A 1 162 ? -18.531 0.082 -3.102 1 97.56 162 GLN A O 1
ATOM 1290 N N . TYR A 1 163 ? -16.844 0.145 -4.5 1 96 163 TYR A N 1
ATOM 1291 C CA . TYR A 1 163 ? -17.516 -0.598 -5.555 1 96 163 TYR A CA 1
ATOM 1292 C C . TYR A 1 163 ? -17.906 -1.989 -5.074 1 96 163 TYR A C 1
ATOM 1294 O O . TYR A 1 163 ? -19.062 -2.408 -5.246 1 96 163 TYR A O 1
ATOM 1302 N N . VAL A 1 164 ? -16.984 -2.719 -4.48 1 95.25 164 VAL A N 1
ATOM 1303 C CA . VAL A 1 164 ? -17.266 -4.094 -4.082 1 95.25 164 VAL A CA 1
ATOM 1304 C C . VAL A 1 164 ? -18.297 -4.102 -2.953 1 95.25 164 VAL A C 1
ATOM 1306 O O . VAL A 1 164 ? -19.109 -5.027 -2.844 1 95.25 164 VAL A O 1
ATOM 1309 N N . LYS A 1 165 ? -18.234 -3.066 -2.123 1 95.44 165 LYS A N 1
ATOM 1310 C CA . LYS A 1 165 ? -19.25 -2.951 -1.07 1 95.44 165 LYS A CA 1
ATOM 1311 C C . LYS A 1 165 ? -20.641 -2.734 -1.66 1 95.44 165 LYS A C 1
ATOM 1313 O O . LYS A 1 165 ? -21.625 -3.301 -1.177 1 95.44 165 LYS A O 1
ATOM 1318 N N . LYS A 1 166 ? -20.766 -2.008 -2.719 1 94.75 166 LYS A N 1
ATOM 1319 C CA . LYS A 1 166 ? -22.031 -1.667 -3.357 1 94.75 166 LYS A CA 1
ATOM 1320 C C . LYS A 1 166 ? -22.5 -2.789 -4.281 1 94.75 166 LYS A C 1
ATOM 1322 O O . LYS A 1 166 ? -23.672 -2.826 -4.672 1 94.75 166 LYS A O 1
ATOM 1327 N N . ASN A 1 167 ? -21.578 -3.658 -4.641 1 93.5 167 ASN A N 1
ATOM 1328 C CA . ASN A 1 167 ? -21.875 -4.734 -5.578 1 93.5 167 ASN A CA 1
ATOM 1329 C C . ASN A 1 167 ? -21.469 -6.094 -5.02 1 93.5 167 ASN A C 1
ATOM 1331 O O . ASN A 1 167 ? -20.547 -6.73 -5.52 1 93.5 167 ASN A O 1
ATOM 1335 N N . PRO A 1 168 ? -22.219 -6.539 -4.066 1 93.31 168 PRO A N 1
ATOM 1336 C CA . PRO A 1 168 ? -21.891 -7.832 -3.467 1 93.31 168 PRO A CA 1
ATOM 1337 C C . PRO A 1 168 ? -21.797 -8.953 -4.496 1 93.31 168 PRO A C 1
ATOM 1339 O O . PRO A 1 168 ? -22.625 -9.016 -5.418 1 93.31 168 PRO A O 1
ATOM 1342 N N . GLY A 1 169 ? -20.797 -9.789 -4.367 1 93.56 169 GLY A N 1
ATOM 1343 C CA . GLY A 1 169 ? -20.594 -10.898 -5.285 1 93.56 169 GLY A CA 1
ATOM 1344 C C . GLY A 1 169 ? -19.656 -10.562 -6.422 1 93.56 169 GLY A C 1
ATOM 1345 O O . GLY A 1 169 ? -19.281 -11.438 -7.207 1 93.56 169 GLY A O 1
ATOM 1346 N N . GLN A 1 170 ? -19.281 -9.289 -6.473 1 93.31 170 GLN A N 1
ATOM 1347 C CA . GLN A 1 170 ? -18.344 -8.867 -7.512 1 93.31 170 GLN A CA 1
ATOM 1348 C C . GLN A 1 170 ? -16.984 -8.531 -6.918 1 93.31 170 GLN A C 1
ATOM 1350 O O . GLN A 1 170 ? -16.844 -8.398 -5.703 1 93.31 170 GLN A O 1
ATOM 1355 N N . ALA A 1 171 ? -16 -8.492 -7.77 1 95.31 171 ALA A N 1
ATOM 1356 C CA . ALA A 1 171 ? -14.625 -8.172 -7.395 1 95.31 171 ALA A CA 1
ATOM 1357 C C . ALA A 1 171 ? -13.992 -7.227 -8.406 1 95.31 171 ALA A C 1
ATOM 1359 O O . ALA A 1 171 ? -14.539 -7.008 -9.492 1 95.31 171 ALA A O 1
ATOM 1360 N N . CYS A 1 172 ? -12.992 -6.586 -8.016 1 94.62 172 CYS A N 1
ATOM 1361 C CA . CYS A 1 172 ? -12.25 -5.688 -8.891 1 94.62 172 CYS A CA 1
ATOM 1362 C C . CYS A 1 172 ? -10.953 -6.34 -9.367 1 94.62 172 CYS A C 1
ATOM 1364 O O . CYS A 1 172 ? -10.031 -6.555 -8.57 1 94.62 172 CYS A O 1
ATOM 1366 N N . PRO A 1 173 ? -10.852 -6.633 -10.664 1 94.12 173 PRO A N 1
ATOM 1367 C CA . PRO A 1 173 ? -9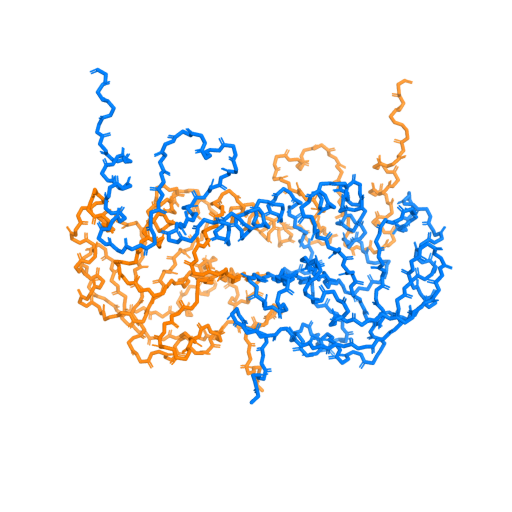.633 -7.246 -11.195 1 94.12 173 PRO A CA 1
ATOM 1368 C C . PRO A 1 173 ? -8.445 -6.285 -11.203 1 94.12 173 PRO A C 1
ATOM 1370 O O . PRO A 1 173 ? -8.578 -5.129 -10.789 1 94.12 173 PRO A O 1
ATOM 1373 N N . VAL A 1 174 ? -7.336 -6.793 -11.617 1 94.31 174 VAL A N 1
ATOM 1374 C CA . VAL A 1 174 ? -6.102 -6.023 -11.719 1 94.31 174 VAL A CA 1
ATOM 1375 C C . VAL A 1 174 ? -6.344 -4.758 -12.539 1 94.31 174 VAL A C 1
ATOM 1377 O O . VAL A 1 174 ? -7.066 -4.785 -13.539 1 94.31 174 VAL A O 1
ATOM 1380 N N . ASN A 1 175 ? -5.824 -3.633 -12.109 1 92.81 175 ASN A N 1
ATOM 1381 C CA . ASN A 1 175 ? -5.859 -2.354 -12.805 1 92.81 175 ASN A CA 1
ATOM 1382 C C . ASN A 1 175 ? -7.281 -1.826 -12.945 1 92.81 175 ASN A C 1
ATOM 1384 O O . ASN A 1 175 ? -7.562 -0.997 -13.812 1 92.81 175 ASN A O 1
ATOM 1388 N N . TRP A 1 176 ? -8.18 -2.334 -12.195 1 92.12 176 TRP A N 1
ATOM 1389 C CA . TRP A 1 176 ? -9.586 -1.928 -12.242 1 92.12 176 TRP A CA 1
ATOM 1390 C C . TRP A 1 176 ? -9.719 -0.42 -12.062 1 92.12 176 TRP A C 1
ATOM 1392 O O . TRP A 1 176 ? -9.039 0.173 -11.219 1 92.12 176 TRP A O 1
ATOM 1402 N N . LYS A 1 177 ? -10.539 0.23 -12.891 1 88.69 177 LYS A N 1
ATOM 1403 C CA . LYS A 1 177 ? -10.93 1.631 -12.766 1 88.69 177 LYS A CA 1
ATOM 1404 C C . LYS A 1 177 ? -12.445 1.79 -12.875 1 88.69 177 LYS A C 1
ATOM 1406 O O . LYS A 1 177 ? -13.109 1.023 -13.578 1 88.69 177 LYS A O 1
ATOM 1411 N N . PRO A 1 178 ? -12.922 2.734 -12.172 1 77.69 178 PRO A N 1
ATOM 1412 C CA . PRO A 1 178 ? -14.375 2.941 -12.227 1 77.69 178 PRO A CA 1
ATOM 1413 C C . PRO A 1 178 ? -14.891 3.113 -13.656 1 77.69 178 PRO A C 1
ATOM 1415 O O . PRO A 1 178 ? -16.016 2.703 -13.961 1 77.69 178 PRO A O 1
ATOM 1418 N N . SER A 1 179 ? -14.148 3.814 -14.391 1 65.94 179 SER A N 1
ATOM 1419 C CA . SER A 1 179 ? -14.57 4.066 -15.766 1 65.94 179 SER A CA 1
ATOM 1420 C C . SER A 1 179 ? -14.727 2.768 -16.547 1 65.94 179 SER A C 1
ATOM 1422 O O . SER A 1 179 ? -15.422 2.725 -17.562 1 65.94 179 SER A O 1
ATOM 1424 N N . GLN A 1 180 ? -14.023 1.793 -16.188 1 59.19 180 GLN A N 1
ATOM 1425 C CA . GLN A 1 180 ? -14.023 0.519 -16.906 1 59.19 180 GLN A CA 1
ATOM 1426 C C . GLN A 1 180 ? -15.281 -0.284 -16.609 1 59.19 180 GLN A C 1
ATOM 1428 O O . GLN A 1 180 ? -15.547 -1.299 -17.25 1 59.19 180 GLN A O 1
ATOM 1433 N N . ASN A 1 181 ? -15.977 0.139 -15.617 1 57.41 181 ASN A N 1
ATOM 1434 C CA . ASN A 1 181 ? -17.172 -0.599 -15.234 1 57.41 181 ASN A CA 1
ATOM 1435 C C . ASN A 1 181 ? -18.172 -0.704 -16.391 1 57.41 181 ASN A C 1
ATOM 1437 O O . ASN A 1 181 ? -19 -1.607 -16.406 1 57.41 181 ASN A O 1
ATOM 1441 N N . ASN A 1 182 ? -17.922 0.243 -17.297 1 51.78 182 ASN A N 1
ATOM 1442 C CA . ASN A 1 182 ? -18.922 0.206 -18.359 1 51.78 182 ASN A CA 1
ATOM 1443 C C . ASN A 1 182 ? -18.672 -0.951 -19.328 1 51.78 182 ASN A C 1
ATOM 1445 O O . ASN A 1 182 ? -19.562 -1.33 -20.094 1 51.78 182 ASN A O 1
ATOM 1449 N N . ASN A 1 183 ? -17.328 -1.271 -19.516 1 50.56 183 ASN A N 1
ATOM 1450 C CA . ASN A 1 183 ? -17.078 -2.129 -20.672 1 50.56 183 ASN A CA 1
ATOM 1451 C C . ASN A 1 183 ? -17.188 -3.607 -20.312 1 50.56 183 ASN A C 1
ATOM 1453 O O . ASN A 1 183 ? -16.672 -4.469 -21.016 1 50.56 183 ASN A O 1
ATOM 1457 N N . ASP A 1 184 ? -18.281 -4.082 -19.594 1 56.66 184 ASP A N 1
ATOM 1458 C CA . ASP A 1 184 ? -18.938 -5.387 -19.5 1 56.66 184 ASP A CA 1
ATOM 1459 C C . ASP A 1 184 ? -18.031 -6.41 -18.828 1 56.66 184 ASP A C 1
ATOM 1461 O O . ASP A 1 184 ? -18.359 -7.594 -18.75 1 56.66 184 ASP A O 1
ATOM 1465 N N . GLN A 1 185 ? -16.828 -6.152 -18.453 1 74.75 185 GLN A N 1
ATOM 1466 C CA . GLN A 1 185 ? -16.25 -7.391 -17.938 1 74.75 185 GLN A CA 1
ATOM 1467 C C . GLN A 1 185 ? -16.25 -7.406 -16.406 1 74.75 185 GLN A C 1
ATOM 1469 O O . GLN A 1 185 ? -15.383 -6.816 -15.773 1 74.75 185 GLN A O 1
ATOM 1474 N N . ILE A 1 186 ? -17.406 -7.918 -15.945 1 82.88 186 ILE A N 1
ATOM 1475 C CA . ILE A 1 186 ? -17.609 -8.07 -14.508 1 82.88 186 ILE A CA 1
ATOM 1476 C C . ILE A 1 186 ? -16.875 -9.312 -14.008 1 82.88 186 ILE A C 1
ATOM 1478 O O . ILE A 1 186 ? -17.031 -10.398 -14.57 1 82.88 186 ILE A O 1
ATOM 1482 N N . LEU A 1 187 ? -16.062 -9.125 -13.062 1 91.56 187 LEU A N 1
ATOM 1483 C CA . LEU A 1 187 ? -15.453 -10.258 -12.367 1 91.56 187 LEU A CA 1
ATOM 1484 C C . LEU A 1 187 ? -16.266 -10.641 -11.141 1 91.56 187 LEU A C 1
ATOM 1486 O O . LEU A 1 187 ? -16.422 -9.836 -10.211 1 91.56 187 LEU A O 1
ATOM 1490 N N . TYR A 1 188 ? -16.734 -11.812 -11.18 1 91 188 TYR A N 1
ATOM 1491 C CA . TYR A 1 188 ? -17.516 -12.297 -10.031 1 91 188 TYR A CA 1
ATOM 1492 C C . TYR A 1 188 ? -16.594 -12.93 -8.992 1 91 188 TYR A C 1
ATOM 1494 O O . TYR A 1 188 ? -15.602 -13.562 -9.336 1 91 188 TYR A O 1
ATOM 1502 N N . SER A 1 189 ? -16.984 -12.828 -7.707 1 91.5 189 SER A N 1
ATOM 1503 C CA . SER A 1 189 ? -16.156 -13.312 -6.605 1 91.5 189 SER A CA 1
ATOM 1504 C C . SER A 1 189 ? -16.328 -14.812 -6.41 1 91.5 189 SER A C 1
ATOM 1506 O O . SER A 1 189 ? -15.531 -15.445 -5.707 1 91.5 189 SER A O 1
ATOM 1508 N N . HIS A 1 190 ? -17.297 -15.352 -7.047 1 89.75 190 HIS A N 1
ATOM 1509 C CA . HIS A 1 190 ? -17.469 -16.797 -7.008 1 89.75 190 HIS A CA 1
ATOM 1510 C C . HIS A 1 190 ? -16.531 -17.5 -7.98 1 89.75 190 HIS A C 1
ATOM 1512 O O . HIS A 1 190 ? -16.469 -17.141 -9.164 1 89.75 190 HIS A O 1
ATOM 1518 N N . PRO A 1 191 ? -15.875 -18.484 -7.531 1 86.25 191 PRO A N 1
ATOM 1519 C CA . PRO A 1 191 ? -14.836 -19.109 -8.352 1 86.25 191 PRO A CA 1
ATOM 1520 C C . PRO A 1 191 ? -15.375 -19.688 -9.656 1 86.25 191 PRO A C 1
ATOM 1522 O O . PRO A 1 191 ? -14.727 -19.562 -10.703 1 86.25 191 PRO A O 1
ATOM 1525 N N . LEU A 1 192 ? -16.547 -20.266 -9.648 1 86.44 192 LEU A N 1
ATOM 1526 C CA . LEU A 1 192 ? -17.094 -20.859 -10.859 1 86.44 192 LEU A CA 1
ATOM 1527 C C . LEU A 1 192 ? -17.609 -19.766 -11.812 1 86.44 192 LEU A C 1
ATOM 1529 O O . LEU A 1 192 ? -17.438 -19.875 -13.031 1 86.44 192 LEU A O 1
ATOM 1533 N N . LYS A 1 193 ? -18.219 -18.75 -11.273 1 88.25 193 LYS A N 1
ATOM 1534 C CA . LYS A 1 193 ? -18.75 -17.672 -12.094 1 88.25 193 LYS A CA 1
ATOM 1535 C C . LYS A 1 193 ? -17.641 -16.781 -12.641 1 88.25 193 LYS A C 1
ATOM 1537 O O . LYS A 1 193 ? -17.812 -16.094 -13.648 1 88.25 193 LYS A O 1
ATOM 1542 N N . SER A 1 194 ? -16.547 -16.844 -11.977 1 89.56 194 SER A N 1
ATOM 1543 C CA . SER A 1 194 ? -15.438 -15.992 -12.375 1 89.56 194 SER A CA 1
ATOM 1544 C C . SER A 1 194 ? -14.844 -16.453 -13.703 1 89.56 194 SER A C 1
ATOM 1546 O O . SER A 1 194 ? -14.164 -15.68 -14.383 1 89.56 194 SER A O 1
ATOM 1548 N N . LYS A 1 195 ? -15.062 -17.656 -14.086 1 88.62 195 LYS A N 1
ATOM 1549 C CA . LYS A 1 195 ? -14.508 -18.203 -15.32 1 88.62 195 LYS A CA 1
ATOM 1550 C C . LYS A 1 195 ? -15.008 -17.438 -16.547 1 88.62 195 LYS A C 1
ATOM 1552 O O . LYS A 1 195 ? -14.312 -17.344 -17.547 1 88.62 195 LYS A O 1
ATOM 1557 N N . LEU A 1 196 ? -16.156 -16.875 -16.438 1 86.25 196 LEU A N 1
ATOM 1558 C CA . LEU A 1 196 ? -16.719 -16.078 -17.531 1 86.25 196 LEU A CA 1
ATOM 1559 C C . LEU A 1 196 ? -15.828 -14.875 -17.828 1 86.25 196 LEU A C 1
ATOM 1561 O O . LEU A 1 196 ? -15.641 -14.508 -19 1 86.25 196 LEU A O 1
ATOM 1565 N N . TYR A 1 197 ? -15.328 -14.352 -16.797 1 88.88 197 TYR A N 1
ATOM 1566 C CA . TYR A 1 197 ? -14.422 -13.211 -16.938 1 88.88 197 TYR A CA 1
ATOM 1567 C C . TYR A 1 197 ? -13.18 -13.602 -17.734 1 88.88 197 TYR A C 1
ATOM 1569 O O . TYR A 1 197 ? -12.781 -12.891 -18.656 1 88.88 197 TYR A O 1
ATOM 1577 N N . PHE A 1 198 ? -12.594 -14.703 -17.5 1 91 198 PHE A N 1
ATOM 1578 C CA . PHE A 1 198 ? -11.344 -15.133 -18.109 1 91 198 PHE A CA 1
ATOM 1579 C C . PHE A 1 198 ? -11.578 -15.57 -19.547 1 91 198 PHE A C 1
ATOM 1581 O O . PHE A 1 198 ? -10.75 -15.297 -20.422 1 91 198 PHE A O 1
ATOM 1588 N N . ARG A 1 199 ? -12.672 -16.219 -19.688 1 88 199 ARG A N 1
ATOM 1589 C CA . ARG A 1 199 ? -13.008 -16.609 -21.062 1 88 199 ARG A CA 1
ATOM 1590 C C . ARG A 1 199 ? -13.125 -15.391 -21.969 1 88 199 ARG A C 1
ATOM 1592 O O . ARG A 1 199 ? -12.648 -15.406 -23.094 1 88 199 ARG A O 1
ATOM 1599 N N . ASP A 1 200 ? -13.734 -14.398 -21.469 1 85.06 200 ASP A N 1
ATOM 1600 C CA . ASP A 1 200 ? -13.906 -13.172 -22.234 1 85.06 200 ASP A CA 1
ATOM 1601 C C . ASP A 1 200 ? -12.57 -12.461 -22.453 1 85.06 200 ASP A C 1
ATOM 1603 O O . ASP A 1 200 ? -12.312 -11.922 -23.531 1 85.06 200 ASP A O 1
ATOM 1607 N N . LEU A 1 201 ? -11.75 -12.516 -21.516 1 83.75 201 LEU A N 1
ATOM 1608 C CA . LEU A 1 201 ? -10.469 -11.812 -21.531 1 83.75 201 LEU A CA 1
ATOM 1609 C C . LEU A 1 201 ? -9.516 -12.453 -22.531 1 83.75 201 LEU A C 1
ATOM 1611 O O . LEU A 1 201 ? -8.773 -11.758 -23.219 1 83.75 201 LEU A O 1
ATOM 1615 N N . TYR A 1 202 ? -9.602 -13.711 -22.641 1 85.44 202 TYR A N 1
ATOM 1616 C CA . TYR A 1 202 ? -8.594 -14.398 -23.438 1 85.44 202 TYR A CA 1
ATOM 1617 C C . TYR A 1 202 ? -9.188 -14.945 -24.719 1 85.44 202 TYR A C 1
ATOM 1619 O O . TYR A 1 202 ? -8.523 -15.664 -25.469 1 85.44 202 TYR A O 1
ATOM 1627 N N . SER A 1 203 ? -10.508 -14.719 -24.844 1 78.25 203 SER A N 1
ATOM 1628 C CA . SER A 1 203 ? -11.117 -15.109 -26.109 1 78.25 203 SER A CA 1
ATOM 1629 C C . SER A 1 203 ? -10.633 -14.219 -27.25 1 78.25 203 SER A C 1
ATOM 1631 O O . SER A 1 203 ? -10.453 -13.008 -27.078 1 78.25 203 SER A O 1
ATOM 1633 N N . PRO A 1 204 ? -10.188 -14.812 -28.328 1 68.12 204 PRO A N 1
ATOM 1634 C CA . PRO A 1 204 ? -9.742 -14.047 -29.484 1 68.12 204 PRO A CA 1
ATOM 1635 C C . PRO A 1 204 ? -10.781 -13.023 -29.953 1 68.12 204 PRO A C 1
ATOM 1637 O O . PRO A 1 204 ? -11.984 -13.273 -29.844 1 68.12 204 PRO A O 1
ATOM 1640 N N . LYS A 1 205 ? -10.523 -11.695 -29.844 1 55.62 205 LYS A N 1
ATOM 1641 C CA . LYS A 1 205 ? -11.414 -10.695 -30.422 1 55.62 205 LYS A CA 1
ATOM 1642 C C . LYS A 1 205 ? -11.859 -11.102 -31.812 1 55.62 205 LYS A C 1
ATOM 1644 O O . LYS A 1 205 ? -11.031 -11.469 -32.656 1 55.62 205 LYS A O 1
ATOM 1649 N N . LYS A 1 206 ? -13.125 -11.664 -31.922 1 40.09 206 LYS A N 1
ATOM 1650 C CA . LYS A 1 206 ? -13.703 -11.867 -33.25 1 40.09 206 LYS A CA 1
ATOM 1651 C C . LYS A 1 206 ? -13.477 -10.641 -34.125 1 40.09 206 LYS A C 1
ATOM 1653 O O . LYS A 1 206 ? -13.945 -9.547 -33.812 1 40.09 206 LYS A O 1
ATOM 1658 N N . ASN A 1 207 ? -12.25 -10.289 -34.5 1 31.62 207 ASN A N 1
ATOM 1659 C CA . ASN A 1 207 ? -12.367 -9.562 -35.781 1 31.62 207 ASN A CA 1
ATOM 1660 C C . ASN A 1 207 ? -13.016 -10.422 -36.844 1 31.62 207 ASN A C 1
ATOM 1662 O O . ASN A 1 207 ? -12.688 -11.602 -37 1 31.62 207 ASN A O 1
ATOM 1666 N N . MET B 1 1 ? 13.719 -8.688 18.828 1 41.06 1 MET B N 1
ATOM 1667 C CA . MET B 1 1 ? 13.531 -9.211 17.484 1 41.06 1 MET B CA 1
ATOM 1668 C C . MET B 1 1 ? 12.25 -8.688 16.859 1 41.06 1 MET B C 1
ATOM 1670 O O . MET B 1 1 ? 11.219 -8.609 17.531 1 41.06 1 MET B O 1
ATOM 1674 N N . VAL B 1 2 ? 12.375 -7.859 15.852 1 51.41 2 VAL B N 1
ATOM 1675 C CA . VAL B 1 2 ? 11.18 -7.246 15.281 1 51.41 2 VAL B CA 1
ATOM 1676 C C . VAL B 1 2 ? 10.156 -8.328 14.945 1 51.41 2 VAL B C 1
ATOM 1678 O O . VAL B 1 2 ? 10.461 -9.289 14.242 1 51.41 2 VAL B O 1
ATOM 1681 N N . THR B 1 3 ? 9.047 -8.414 15.68 1 71.06 3 THR B N 1
ATOM 1682 C CA . THR B 1 3 ? 8.008 -9.438 15.664 1 71.06 3 THR B CA 1
ATOM 1683 C C . THR B 1 3 ? 7.051 -9.211 14.5 1 71.06 3 THR B C 1
ATOM 1685 O O . THR B 1 3 ? 6.137 -10.008 14.273 1 71.06 3 THR B O 1
ATOM 1688 N N . PHE B 1 4 ? 7.324 -8.07 13.688 1 85 4 PHE B N 1
ATOM 1689 C CA . PHE B 1 4 ? 6.461 -7.848 12.531 1 85 4 PHE B CA 1
ATOM 1690 C C . PHE B 1 4 ? 7.223 -7.152 11.406 1 85 4 PHE B C 1
ATOM 1692 O O . PHE B 1 4 ? 8.211 -6.461 11.664 1 85 4 PHE B O 1
ATOM 1699 N N . PRO B 1 5 ? 6.887 -7.391 10.211 1 92.75 5 PRO B N 1
ATOM 1700 C CA . PRO B 1 5 ? 7.555 -6.711 9.094 1 92.75 5 PRO B CA 1
ATOM 1701 C C . PRO B 1 5 ? 7.457 -5.188 9.188 1 92.75 5 PRO B C 1
ATOM 1703 O O . PRO B 1 5 ? 6.383 -4.652 9.484 1 92.75 5 PRO B O 1
ATOM 1706 N N . GLN B 1 6 ? 8.594 -4.559 9.07 1 94.25 6 GLN B N 1
ATOM 1707 C CA . GLN B 1 6 ? 8.633 -3.104 9.164 1 94.25 6 GLN B CA 1
ATOM 1708 C C . GLN B 1 6 ? 9.562 -2.514 8.109 1 94.25 6 GLN 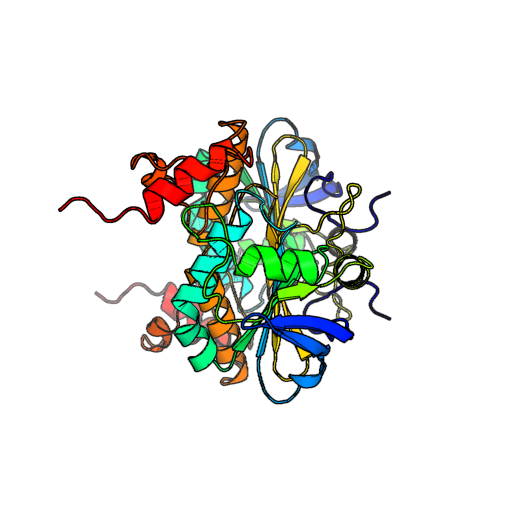B C 1
ATOM 1710 O O . GLN B 1 6 ? 10.633 -3.062 7.844 1 94.25 6 GLN B O 1
ATOM 1715 N N . ILE B 1 7 ? 9.203 -1.435 7.609 1 97.25 7 ILE B N 1
ATOM 1716 C CA . ILE B 1 7 ? 10.055 -0.721 6.66 1 97.25 7 ILE B CA 1
ATOM 1717 C C . ILE B 1 7 ? 11.414 -0.447 7.293 1 97.25 7 ILE B C 1
ATOM 1719 O O . ILE B 1 7 ? 11.5 -0.061 8.461 1 97.25 7 ILE B O 1
ATOM 1723 N N . GLY B 1 8 ? 12.477 -0.623 6.562 1 96 8 GLY B N 1
ATOM 1724 C CA . GLY B 1 8 ? 13.828 -0.345 7.031 1 96 8 GLY B CA 1
ATOM 1725 C C . GLY B 1 8 ? 14.453 -1.513 7.773 1 96 8 GLY B C 1
ATOM 1726 O O . GLY B 1 8 ? 15.625 -1.453 8.164 1 96 8 GLY B O 1
ATOM 1727 N N . LYS B 1 9 ? 13.711 -2.576 7.969 1 96.38 9 LYS B N 1
ATOM 1728 C CA . LYS B 1 9 ? 14.219 -3.768 8.641 1 96.38 9 LYS B CA 1
ATOM 1729 C C . LYS B 1 9 ? 14.336 -4.941 7.676 1 96.38 9 LYS B C 1
ATOM 1731 O O . LYS B 1 9 ? 13.773 -4.902 6.578 1 96.38 9 LYS B O 1
ATOM 1736 N N . ARG B 1 10 ? 15.055 -5.902 8.117 1 97 10 ARG B N 1
ATOM 1737 C CA . ARG B 1 10 ? 15.273 -7.082 7.285 1 97 10 ARG B CA 1
ATOM 1738 C C . ARG B 1 10 ? 13.992 -7.887 7.129 1 97 10 ARG B C 1
ATOM 1740 O O . ARG B 1 10 ? 13.25 -8.078 8.094 1 97 10 ARG B O 1
ATOM 1747 N N . ALA B 1 11 ? 13.758 -8.305 5.922 1 98.06 11 ALA B N 1
ATOM 1748 C CA . ALA B 1 11 ? 12.602 -9.148 5.664 1 98.06 11 ALA B CA 1
ATOM 1749 C C . ALA B 1 11 ? 12.773 -10.523 6.301 1 98.06 11 ALA B C 1
ATOM 1751 O O . ALA B 1 11 ? 13.859 -11.102 6.266 1 98.06 11 ALA B O 1
ATOM 1752 N N . PRO B 1 12 ? 11.703 -11.055 6.906 1 97.88 12 PRO B N 1
ATOM 1753 C CA . PRO B 1 12 ? 11.797 -12.43 7.395 1 97.88 12 PRO B CA 1
ATOM 1754 C C . PRO B 1 12 ? 12.219 -13.414 6.309 1 97.88 12 PRO B C 1
ATOM 1756 O O . PRO B 1 12 ? 11.633 -13.438 5.227 1 97.88 12 PRO B O 1
ATOM 1759 N N . ASN B 1 13 ? 13.203 -14.164 6.664 1 97.88 13 ASN B N 1
ATOM 1760 C CA . ASN B 1 13 ? 13.719 -15.133 5.703 1 97.88 13 ASN B CA 1
ATOM 1761 C C . ASN B 1 13 ? 12.891 -16.422 5.703 1 97.88 13 ASN B C 1
ATOM 1763 O O . ASN B 1 13 ? 12.133 -16.672 6.641 1 97.88 13 ASN B O 1
ATOM 1767 N N . PHE B 1 14 ? 12.969 -17.156 4.551 1 98.12 14 PHE B N 1
ATOM 1768 C CA . PHE B 1 14 ? 12.328 -18.469 4.477 1 98.12 14 PHE B CA 1
ATOM 1769 C C . PHE B 1 14 ? 13.055 -19.375 3.486 1 98.12 14 PHE B C 1
ATOM 1771 O O . PHE B 1 14 ? 13.812 -18.891 2.645 1 98.12 14 PHE B O 1
ATOM 1778 N N . VAL B 1 15 ? 12.883 -20.578 3.723 1 97.75 15 VAL B N 1
ATOM 1779 C CA . VAL B 1 15 ? 13.289 -21.641 2.805 1 97.75 15 VAL B CA 1
ATOM 1780 C C . VAL B 1 15 ? 12.141 -22.625 2.611 1 97.75 15 VAL B C 1
ATOM 1782 O O . VAL B 1 15 ? 11.57 -23.125 3.586 1 97.75 15 VAL B O 1
ATOM 1785 N N . THR B 1 16 ? 11.805 -22.828 1.371 1 97.88 16 THR B N 1
ATOM 1786 C CA . THR B 1 16 ? 10.688 -23.734 1.069 1 97.88 16 THR B CA 1
ATOM 1787 C C . THR B 1 16 ? 10.773 -24.234 -0.371 1 97.88 16 THR B C 1
ATOM 1789 O O . THR B 1 16 ? 11.844 -24.234 -0.973 1 97.88 16 THR B O 1
ATOM 1792 N N . VAL B 1 17 ? 9.656 -24.828 -0.852 1 98 17 VAL B N 1
ATOM 1793 C CA . VAL B 1 17 ? 9.602 -25.328 -2.219 1 98 17 VAL B CA 1
ATOM 1794 C C . VAL B 1 17 ? 8.938 -24.312 -3.127 1 98 17 VAL B C 1
ATOM 1796 O O . VAL B 1 17 ? 7.895 -23.734 -2.775 1 98 17 VAL B O 1
ATOM 1799 N N . GLY B 1 18 ? 9.555 -23.984 -4.195 1 97.88 18 GLY B N 1
ATOM 1800 C CA . GLY B 1 18 ? 8.969 -23.188 -5.262 1 97.88 18 GLY B CA 1
ATOM 1801 C C . GLY B 1 18 ? 8.711 -23.984 -6.523 1 97.88 18 GLY B C 1
ATOM 1802 O O . GLY B 1 18 ? 9.289 -25.047 -6.723 1 97.88 18 GLY B O 1
ATOM 1803 N N . VAL B 1 19 ? 7.758 -23.547 -7.285 1 98.06 19 VAL B N 1
ATOM 1804 C CA . VAL B 1 19 ? 7.434 -24.156 -8.57 1 98.06 19 VAL B CA 1
ATOM 1805 C C . VAL B 1 19 ? 7.617 -23.125 -9.688 1 98.06 19 VAL B C 1
ATOM 1807 O O . VAL B 1 19 ? 7.043 -22.047 -9.641 1 98.06 19 VAL B O 1
ATOM 1810 N N . PHE B 1 20 ? 8.438 -23.438 -10.641 1 96.81 20 PHE B N 1
ATOM 1811 C CA . PHE B 1 20 ? 8.719 -22.578 -11.781 1 96.81 20 PHE B CA 1
ATOM 1812 C C . PHE B 1 20 ? 8.906 -23.406 -13.047 1 96.81 20 PHE B C 1
ATOM 1814 O O . PHE B 1 20 ? 9.648 -24.391 -13.047 1 96.81 20 PHE B O 1
ATOM 1821 N N . LYS B 1 21 ? 8.188 -22.984 -14.102 1 93.06 21 LYS B N 1
ATOM 1822 C CA . LYS B 1 21 ? 8.242 -23.719 -15.367 1 93.06 21 LYS B CA 1
ATOM 1823 C C . LYS B 1 21 ? 7.996 -25.203 -15.156 1 93.06 21 LYS B C 1
ATOM 1825 O O . LYS B 1 21 ? 8.766 -26.047 -15.641 1 93.06 21 LYS B O 1
ATOM 1830 N N . LYS B 1 22 ? 7.059 -25.484 -14.266 1 90.25 22 LYS B N 1
ATOM 1831 C CA . LYS B 1 22 ? 6.516 -26.812 -13.992 1 90.25 22 LYS B CA 1
ATOM 1832 C C . LYS B 1 22 ? 7.551 -27.703 -13.305 1 90.25 22 LYS B C 1
ATOM 1834 O O . LYS B 1 22 ? 7.477 -28.922 -13.383 1 90.25 22 LYS B O 1
ATOM 1839 N N . ARG B 1 23 ? 8.484 -27.141 -12.695 1 94.38 23 ARG B N 1
ATOM 1840 C CA . ARG B 1 23 ? 9.484 -27.859 -11.93 1 94.38 23 ARG B CA 1
ATOM 1841 C C . ARG B 1 23 ? 9.492 -27.406 -10.477 1 94.38 23 ARG B C 1
ATOM 1843 O O . ARG B 1 23 ? 9.367 -26.203 -10.195 1 94.38 23 ARG B O 1
ATOM 1850 N N . LEU B 1 24 ? 9.641 -28.391 -9.641 1 95.88 24 LEU B N 1
ATOM 1851 C CA . LEU B 1 24 ? 9.758 -28.094 -8.219 1 95.88 24 LEU B CA 1
ATOM 1852 C C . LEU B 1 24 ? 11.219 -27.891 -7.828 1 95.88 24 LEU B C 1
ATOM 1854 O O . LEU B 1 24 ? 12.102 -28.609 -8.312 1 95.88 24 LEU B O 1
ATOM 1858 N N . GLY B 1 25 ? 11.5 -26.953 -6.977 1 96.62 25 GLY B N 1
ATOM 1859 C CA . GLY B 1 25 ? 12.844 -26.703 -6.48 1 96.62 25 GLY B CA 1
ATOM 1860 C C . GLY B 1 25 ? 12.859 -25.938 -5.172 1 96.62 25 GLY B C 1
ATOM 1861 O O . GLY B 1 25 ? 11.867 -25.297 -4.809 1 96.62 25 GLY B O 1
ATOM 1862 N N . ARG B 1 26 ? 13.984 -26.047 -4.562 1 97.25 26 ARG B N 1
ATOM 1863 C CA . ARG B 1 26 ? 14.172 -25.297 -3.32 1 97.25 26 ARG B CA 1
ATOM 1864 C C . ARG B 1 26 ? 14.352 -23.812 -3.594 1 97.25 26 ARG B C 1
ATOM 1866 O O . ARG B 1 26 ? 15.031 -23.422 -4.547 1 97.25 26 ARG B O 1
ATOM 1873 N N . ILE B 1 27 ? 13.734 -22.984 -2.828 1 97.25 27 ILE B N 1
ATOM 1874 C CA . ILE B 1 27 ? 13.867 -21.547 -2.971 1 97.25 27 ILE B CA 1
ATOM 1875 C C . ILE B 1 27 ? 14.102 -20.906 -1.601 1 97.25 27 ILE B C 1
ATOM 1877 O O . ILE B 1 27 ? 13.484 -21.312 -0.611 1 97.25 27 ILE B O 1
ATOM 1881 N N . ARG B 1 28 ? 15.008 -20.047 -1.554 1 97.94 28 ARG B N 1
ATOM 1882 C CA . ARG B 1 28 ? 15.391 -19.312 -0.352 1 97.94 28 ARG B CA 1
ATOM 1883 C C . ARG B 1 28 ? 15.445 -17.812 -0.621 1 97.94 28 ARG B C 1
ATOM 1885 O O . ARG B 1 28 ? 16.109 -17.375 -1.566 1 97.94 28 ARG B O 1
ATOM 1892 N N . LEU B 1 29 ? 14.758 -17.031 0.272 1 98.25 29 LEU B N 1
ATOM 1893 C CA . LEU B 1 29 ? 14.68 -15.594 0.049 1 98.25 29 LEU B CA 1
ATOM 1894 C C . LEU B 1 29 ? 16.062 -14.969 0.073 1 98.25 29 LEU B C 1
ATOM 1896 O O . LEU B 1 29 ? 16.375 -14.102 -0.747 1 98.25 29 LEU B O 1
ATOM 1900 N N . SER B 1 30 ? 16.906 -15.352 0.971 1 97.94 30 SER B N 1
ATOM 1901 C CA . SER B 1 30 ? 18.203 -14.727 1.181 1 97.94 30 SER B CA 1
ATOM 1902 C C . SER B 1 30 ? 19.141 -14.969 -0.004 1 97.94 30 SER B C 1
ATOM 1904 O O . SER B 1 30 ? 20.188 -14.336 -0.114 1 97.94 30 SER B O 1
ATOM 1906 N N . ASP B 1 31 ? 18.781 -15.898 -0.921 1 97.88 31 ASP B N 1
ATOM 1907 C CA . ASP B 1 31 ? 19.594 -16.156 -2.107 1 97.88 31 ASP B CA 1
ATOM 1908 C C . ASP B 1 31 ? 19.625 -14.938 -3.027 1 97.88 31 ASP B C 1
ATOM 1910 O O . ASP B 1 31 ? 20.5 -14.836 -3.891 1 97.88 31 ASP B O 1
ATOM 1914 N N . TYR B 1 32 ? 18.688 -14.086 -2.859 1 98.12 32 TYR B N 1
ATOM 1915 C CA . TYR B 1 32 ? 18.594 -12.93 -3.746 1 98.12 32 TYR B CA 1
ATOM 1916 C C . TYR B 1 32 ? 19.344 -11.734 -3.158 1 98.12 32 TYR B C 1
ATOM 1918 O O . TYR B 1 32 ? 19.547 -10.727 -3.836 1 98.12 32 TYR B O 1
ATOM 1926 N N . ARG B 1 33 ? 19.766 -11.797 -1.907 1 97.69 33 ARG B N 1
ATOM 1927 C CA . ARG B 1 33 ? 20.484 -10.703 -1.261 1 97.69 33 ARG B CA 1
ATOM 1928 C C . ARG B 1 33 ? 21.781 -10.391 -1.99 1 97.69 33 ARG B C 1
ATOM 1930 O O . ARG B 1 33 ? 22.5 -11.305 -2.404 1 97.69 33 ARG B O 1
ATOM 1937 N N . GLY B 1 34 ? 22.031 -9.133 -2.172 1 97.5 34 GLY B N 1
ATOM 1938 C CA . GLY B 1 34 ? 23.234 -8.703 -2.877 1 97.5 34 GLY B CA 1
ATOM 1939 C C . GLY B 1 34 ? 23.109 -8.812 -4.383 1 97.5 34 GLY B C 1
ATOM 1940 O O . GLY B 1 34 ? 24 -8.383 -5.117 1 97.5 34 GLY B O 1
ATOM 1941 N N . LYS B 1 35 ? 22 -9.359 -4.918 1 97.69 35 LYS B N 1
ATOM 1942 C CA . LYS B 1 35 ? 21.906 -9.633 -6.348 1 97.69 35 LYS B CA 1
ATOM 1943 C C . LYS B 1 35 ? 20.734 -8.867 -6.969 1 97.69 35 LYS B C 1
ATOM 1945 O O . LYS B 1 35 ? 20.922 -8.094 -7.906 1 97.69 35 LYS B O 1
ATOM 1950 N N . LYS B 1 36 ? 19.531 -9.023 -6.375 1 98.56 36 LYS B N 1
ATOM 1951 C CA . LYS B 1 36 ? 18.328 -8.477 -6.98 1 98.56 36 LYS B CA 1
ATOM 1952 C C . LYS B 1 36 ? 17.391 -7.91 -5.918 1 98.56 36 LYS B C 1
ATOM 1954 O O . LYS B 1 36 ? 17.438 -8.312 -4.754 1 98.56 36 LYS B O 1
ATOM 1959 N N . TYR B 1 37 ? 16.578 -6.922 -6.352 1 98.81 37 TYR B N 1
ATOM 1960 C CA . TYR B 1 37 ? 15.367 -6.617 -5.594 1 98.81 37 TYR B CA 1
ATOM 1961 C C . TYR B 1 37 ? 14.391 -7.785 -5.633 1 98.81 37 TYR B C 1
ATOM 1963 O O . TYR B 1 37 ? 14.43 -8.609 -6.555 1 98.81 37 TYR B O 1
ATOM 1971 N N . VAL B 1 38 ? 13.594 -7.906 -4.613 1 98.88 38 VAL B N 1
ATOM 1972 C CA . VAL B 1 38 ? 12.547 -8.914 -4.602 1 98.88 38 VAL B CA 1
ATOM 1973 C C . VAL B 1 38 ? 11.188 -8.242 -4.398 1 98.88 38 VAL B C 1
ATOM 1975 O O . VAL B 1 38 ? 11.039 -7.383 -3.527 1 98.88 38 VAL B O 1
ATOM 1978 N N . MET B 1 39 ? 10.281 -8.461 -5.227 1 98.88 39 MET B N 1
ATOM 1979 C CA . MET B 1 39 ? 8.875 -8.188 -4.973 1 98.88 39 MET B CA 1
ATOM 1980 C C . MET B 1 39 ? 8.141 -9.453 -4.539 1 98.88 39 MET B C 1
ATOM 1982 O O . MET B 1 39 ? 7.887 -10.336 -5.355 1 98.88 39 MET B O 1
ATOM 1986 N N . LEU B 1 40 ? 7.875 -9.523 -3.303 1 98.81 40 LEU B N 1
ATOM 1987 C CA . LEU B 1 40 ? 7.203 -10.664 -2.684 1 98.81 40 LEU B CA 1
ATOM 1988 C C . LEU B 1 40 ? 5.695 -10.453 -2.643 1 98.81 40 LEU B C 1
ATOM 1990 O O . LEU B 1 40 ? 5.211 -9.555 -1.953 1 98.81 40 LEU B O 1
ATOM 1994 N N . ILE B 1 41 ? 5 -11.281 -3.379 1 98.75 41 ILE B N 1
ATOM 1995 C CA . ILE B 1 41 ? 3.559 -11.117 -3.52 1 98.75 41 ILE B CA 1
ATOM 1996 C C . ILE B 1 41 ? 2.84 -12.266 -2.809 1 98.75 41 ILE B C 1
ATOM 1998 O O . ILE B 1 41 ? 3.115 -13.438 -3.068 1 98.75 41 ILE B O 1
ATOM 2002 N N . PHE B 1 42 ? 1.964 -11.906 -1.925 1 98.81 42 PHE B N 1
ATOM 2003 C CA . PHE B 1 42 ? 1.109 -12.883 -1.257 1 98.81 42 PHE B CA 1
ATOM 2004 C C . PHE B 1 42 ? -0.295 -12.867 -1.849 1 98.81 42 PHE B C 1
ATOM 2006 O O . PHE B 1 42 ? -0.846 -11.805 -2.127 1 98.81 42 PHE B O 1
ATOM 2013 N N . TYR B 1 43 ? -0.824 -14 -2.119 1 98.56 43 TYR B N 1
ATOM 2014 C CA . TYR B 1 43 ? -2.205 -14.141 -2.564 1 98.56 43 TYR B CA 1
ATOM 2015 C C . TYR B 1 43 ? -2.9 -15.289 -1.835 1 98.56 43 TYR B C 1
ATOM 2017 O O . TYR B 1 43 ? -2.242 -16.188 -1.318 1 98.56 43 TYR B O 1
ATOM 2025 N N . PRO B 1 44 ? -4.207 -15.273 -1.721 1 97.56 44 PRO B N 1
ATOM 2026 C CA . PRO B 1 44 ? -4.906 -16.156 -0.783 1 97.56 44 PRO B CA 1
ATOM 2027 C C . PRO B 1 44 ? -4.699 -17.641 -1.1 1 97.56 44 PRO B C 1
ATOM 2029 O O . PRO B 1 44 ? -4.355 -18.422 -0.21 1 97.56 44 PRO B O 1
ATOM 2032 N N . ALA B 1 45 ? -5.016 -17.984 -2.348 1 97.06 45 ALA B N 1
ATOM 2033 C CA . ALA B 1 45 ? -4.93 -19.375 -2.766 1 97.06 45 ALA B CA 1
ATOM 2034 C C . ALA B 1 45 ? -5.062 -19.516 -4.281 1 97.06 45 ALA B C 1
ATOM 2036 O O . ALA B 1 45 ? -5.5 -18.578 -4.953 1 97.06 45 ALA B O 1
ATOM 2037 N N . ASN B 1 46 ? -4.613 -20.641 -4.734 1 96.75 46 ASN B N 1
ATOM 2038 C CA . ASN B 1 46 ? -4.859 -20.969 -6.137 1 96.75 46 ASN B CA 1
ATOM 2039 C C . ASN B 1 46 ? -6.352 -21.078 -6.434 1 96.75 46 ASN B C 1
ATOM 2041 O O . ASN B 1 46 ? -7.137 -21.438 -5.555 1 96.75 46 ASN B O 1
ATOM 2045 N N . PHE B 1 47 ? -6.754 -20.641 -7.668 1 93.38 47 PHE B N 1
ATOM 2046 C CA . PHE B 1 47 ? -8.086 -20.812 -8.227 1 93.38 47 PHE B CA 1
ATOM 2047 C C . PHE B 1 47 ? -9.086 -19.875 -7.566 1 93.38 47 PHE B C 1
ATOM 2049 O O . PHE B 1 47 ? -10.281 -20.156 -7.512 1 93.38 47 PHE B O 1
ATOM 2056 N N . THR B 1 48 ? -8.492 -18.844 -6.887 1 93.25 48 THR B N 1
ATOM 2057 C CA . THR B 1 48 ? -9.359 -17.75 -6.465 1 93.25 48 THR B CA 1
ATOM 2058 C C . THR B 1 48 ? -9.695 -16.844 -7.645 1 93.25 48 THR B C 1
ATOM 2060 O O . THR B 1 48 ? -8.93 -16.766 -8.602 1 93.25 48 THR B O 1
ATOM 2063 N N . PRO B 1 49 ? -10.773 -16.219 -7.613 1 92.88 49 PRO B N 1
ATOM 2064 C CA . PRO B 1 49 ? -11.227 -15.43 -8.766 1 92.88 49 PRO B CA 1
ATOM 2065 C C . PRO B 1 49 ? -10.312 -14.242 -9.055 1 92.88 49 PRO B C 1
ATOM 2067 O O . PRO B 1 49 ? -10.055 -13.93 -10.219 1 92.88 49 PRO B O 1
ATOM 2070 N N . VAL B 1 50 ? -9.789 -13.555 -8.094 1 94.25 50 VAL B N 1
ATOM 2071 C CA . VAL B 1 50 ? -9.148 -12.258 -8.258 1 94.25 50 VAL B CA 1
ATOM 2072 C C . VAL B 1 50 ? -7.66 -12.445 -8.531 1 94.25 50 VAL B C 1
ATOM 2074 O O . VAL B 1 50 ? -7.094 -11.781 -9.406 1 94.25 50 VAL B O 1
ATOM 2077 N N . SER B 1 51 ? -7.035 -13.367 -7.871 1 95.88 51 SER B N 1
ATOM 2078 C CA . SER B 1 51 ? -5.582 -13.5 -7.844 1 95.88 51 SER B CA 1
ATOM 2079 C C . SER B 1 51 ? -5.023 -13.758 -9.234 1 95.88 51 SER B C 1
ATOM 2081 O O . SER B 1 51 ? -4 -13.188 -9.617 1 95.88 51 SER B O 1
ATOM 2083 N N . PRO B 1 52 ? -5.68 -14.641 -10 1 96.44 52 PRO B N 1
ATOM 2084 C CA . PRO B 1 52 ? -5.109 -14.914 -11.32 1 96.44 52 PRO B CA 1
ATOM 2085 C C . PRO B 1 52 ? -5.027 -13.664 -12.203 1 96.44 52 PRO B C 1
ATOM 2087 O O . PRO B 1 52 ? -4.129 -13.562 -13.039 1 96.44 52 PRO B O 1
ATOM 2090 N N . THR B 1 53 ? -5.957 -12.711 -12.039 1 95.5 53 THR B N 1
ATOM 2091 C CA . THR B 1 53 ? -5.914 -11.492 -12.836 1 95.5 53 THR B CA 1
ATOM 2092 C C . THR B 1 53 ? -4.621 -10.727 -12.578 1 95.5 53 THR B C 1
ATOM 2094 O O . THR B 1 53 ? -3.965 -10.273 -13.516 1 95.5 53 THR B O 1
ATOM 2097 N N . GLU B 1 54 ? -4.242 -10.633 -11.367 1 96.75 54 GLU B N 1
ATOM 2098 C CA . GLU B 1 54 ? -3.041 -9.898 -10.984 1 96.75 54 GLU B CA 1
ATOM 2099 C C . GLU B 1 54 ? -1.777 -10.68 -11.344 1 96.75 54 GLU B C 1
ATOM 2101 O O . GLU B 1 54 ? -0.832 -10.117 -11.898 1 96.75 54 GLU B O 1
ATOM 2106 N N . LEU B 1 55 ? -1.758 -11.945 -11.031 1 98.31 55 LEU B N 1
ATOM 2107 C CA . LEU B 1 55 ? -0.574 -12.773 -11.234 1 98.31 55 LEU B CA 1
ATOM 2108 C C . LEU B 1 55 ? -0.215 -12.859 -12.711 1 98.31 55 LEU B C 1
ATOM 2110 O O . LEU B 1 55 ? 0.958 -12.75 -13.078 1 98.31 55 LEU B O 1
ATOM 2114 N N . THR B 1 56 ? -1.214 -13.047 -13.555 1 97.81 56 THR B N 1
ATOM 2115 C CA . THR B 1 56 ? -0.938 -13.141 -14.984 1 97.81 56 THR B CA 1
ATOM 2116 C C . THR B 1 56 ? -0.536 -11.781 -15.555 1 97.81 56 THR B C 1
ATOM 2118 O O . THR B 1 56 ? 0.326 -11.703 -16.438 1 97.81 56 THR B O 1
ATOM 2121 N N . ALA B 1 57 ? -1.151 -10.719 -15.07 1 97.31 57 ALA B N 1
ATOM 2122 C CA . ALA B 1 57 ? -0.774 -9.383 -15.523 1 97.31 57 ALA B CA 1
ATOM 2123 C C . ALA B 1 57 ? 0.681 -9.078 -15.18 1 97.31 57 ALA B C 1
ATOM 2125 O O . ALA B 1 57 ? 1.407 -8.5 -15.984 1 97.31 57 ALA B O 1
ATOM 2126 N N . LEU B 1 58 ? 1.083 -9.406 -14.016 1 98.38 58 LEU B N 1
ATOM 2127 C CA . LEU B 1 58 ? 2.477 -9.258 -13.609 1 98.38 58 LEU B CA 1
ATOM 2128 C C . LEU B 1 58 ? 3.398 -10.047 -14.531 1 98.38 58 LEU B C 1
ATOM 2130 O O . LEU B 1 58 ? 4.441 -9.539 -14.961 1 98.38 58 LEU B O 1
ATOM 2134 N N . SER B 1 59 ? 3.012 -11.266 -14.789 1 98.38 59 SER B N 1
ATOM 2135 C CA . SER B 1 59 ? 3.775 -12.125 -15.688 1 98.38 59 SER B CA 1
ATOM 2136 C C . SER B 1 59 ? 3.932 -11.492 -17.062 1 98.38 59 SER B C 1
ATOM 2138 O O . SER B 1 59 ? 5.016 -11.523 -17.656 1 98.38 59 SER B O 1
ATOM 2140 N N . ASP B 1 60 ? 2.869 -10.93 -17.578 1 97.94 60 ASP B N 1
ATOM 2141 C CA . ASP B 1 60 ? 2.865 -10.336 -18.906 1 97.94 60 ASP B CA 1
ATOM 2142 C C . ASP B 1 60 ? 3.793 -9.125 -18.969 1 97.94 60 ASP B C 1
ATOM 2144 O O . ASP B 1 60 ? 4.242 -8.734 -20.062 1 97.94 60 ASP B O 1
ATOM 2148 N N . ARG B 1 61 ? 4.059 -8.562 -17.875 1 98.06 61 ARG B N 1
ATOM 2149 C CA . ARG B 1 61 ? 4.926 -7.391 -17.828 1 98.06 61 ARG B CA 1
ATOM 2150 C C . ARG B 1 61 ? 6.25 -7.719 -17.141 1 98.06 61 ARG B C 1
ATOM 2152 O O . ARG B 1 61 ? 6.922 -6.824 -16.625 1 98.06 61 ARG B O 1
ATOM 2159 N N . ILE B 1 62 ? 6.66 -8.906 -17.156 1 98.44 62 ILE B N 1
ATOM 2160 C CA . ILE B 1 62 ? 7.797 -9.406 -16.375 1 98.44 62 ILE B CA 1
ATOM 2161 C C . ILE B 1 62 ? 9.078 -8.727 -16.859 1 98.44 62 ILE B C 1
ATOM 2163 O O . ILE B 1 62 ? 9.992 -8.484 -16.062 1 98.44 62 ILE B O 1
ATOM 2167 N N . SER B 1 63 ? 9.164 -8.406 -18.125 1 98.56 63 SER B N 1
ATOM 2168 C CA . SER B 1 63 ? 10.367 -7.805 -18.688 1 98.56 63 SER B CA 1
ATOM 2169 C C . SER B 1 63 ? 10.68 -6.465 -18.031 1 98.56 63 SER B C 1
ATOM 2171 O O . SER B 1 63 ? 11.844 -6.113 -17.859 1 98.56 63 SER B O 1
ATOM 2173 N N . GLU B 1 64 ? 9.672 -5.707 -17.688 1 98.25 64 GLU B N 1
ATOM 2174 C CA . GLU B 1 64 ? 9.859 -4.422 -17.016 1 98.25 64 GLU B CA 1
ATOM 2175 C C . GLU B 1 64 ? 10.5 -4.598 -15.648 1 98.25 64 GLU B C 1
ATOM 2177 O O . GLU B 1 64 ? 11.359 -3.811 -15.25 1 98.25 64 GLU B O 1
ATOM 2182 N N . PHE B 1 65 ? 10.125 -5.586 -14.922 1 98.56 65 PHE B N 1
ATOM 2183 C CA . PHE B 1 65 ? 10.68 -5.859 -13.609 1 98.56 65 PHE B CA 1
ATOM 2184 C C . PHE B 1 65 ? 12.109 -6.387 -13.719 1 98.56 65 PHE B C 1
ATOM 2186 O O . PHE B 1 65 ? 12.969 -6.055 -12.906 1 98.56 65 PHE B O 1
ATOM 2193 N N . ARG B 1 66 ? 12.312 -7.223 -14.734 1 98.44 66 ARG B N 1
ATOM 2194 C CA . ARG B 1 66 ? 13.656 -7.73 -14.977 1 98.44 66 ARG B CA 1
ATOM 2195 C C . ARG B 1 66 ? 14.625 -6.594 -15.305 1 98.44 66 ARG B C 1
ATOM 2197 O O . ARG B 1 66 ? 15.758 -6.578 -14.828 1 98.44 66 ARG B O 1
ATOM 2204 N N . LYS B 1 67 ? 14.156 -5.66 -16.109 1 98.06 67 LYS B N 1
ATOM 2205 C CA . LYS B 1 67 ? 14.969 -4.492 -16.438 1 98.06 67 LYS B CA 1
ATOM 2206 C C . LYS B 1 67 ? 15.344 -3.705 -15.188 1 98.06 67 LYS B C 1
ATOM 2208 O O . LYS B 1 67 ? 16.391 -3.051 -15.148 1 98.06 67 LYS B O 1
ATOM 2213 N N . LEU B 1 68 ? 14.516 -3.834 -14.188 1 98 68 LEU B N 1
ATOM 2214 C CA . LEU B 1 68 ? 14.75 -3.146 -12.922 1 98 68 LEU B CA 1
ATOM 2215 C C . LEU B 1 68 ? 15.438 -4.07 -11.93 1 98 68 LEU B C 1
ATOM 2217 O O . LEU B 1 68 ? 15.414 -3.816 -10.719 1 98 68 LEU B O 1
ATOM 2221 N N . SER B 1 69 ? 15.953 -5.156 -12.406 1 98.44 69 SER B N 1
ATOM 2222 C CA . SER B 1 69 ? 16.688 -6.117 -11.594 1 98.44 69 SER B CA 1
ATOM 2223 C C . SER B 1 69 ? 15.844 -6.59 -10.406 1 98.44 69 SER B C 1
ATOM 2225 O O . SER B 1 69 ? 16.328 -6.633 -9.273 1 98.44 69 SER B O 1
ATOM 2227 N N . THR B 1 70 ? 14.625 -6.957 -10.68 1 98.81 70 THR B N 1
ATOM 2228 C CA . THR B 1 70 ? 13.695 -7.328 -9.625 1 98.81 70 THR B CA 1
ATOM 2229 C C . THR B 1 70 ? 13.125 -8.727 -9.867 1 98.81 70 THR B C 1
ATOM 2231 O O . THR B 1 70 ? 12.633 -9.016 -10.961 1 98.81 70 THR B O 1
ATOM 2234 N N . GLN B 1 71 ? 13.211 -9.609 -8.891 1 98.81 71 GLN B N 1
ATOM 2235 C CA . GLN B 1 71 ? 12.617 -10.938 -8.906 1 98.81 71 GLN B CA 1
ATOM 2236 C C . GLN B 1 71 ? 11.242 -10.93 -8.258 1 98.81 71 GLN B C 1
ATOM 2238 O O . GLN B 1 71 ? 11.094 -10.5 -7.109 1 98.81 71 GLN B O 1
ATOM 2243 N N . ILE B 1 72 ? 10.258 -11.367 -8.953 1 98.81 72 ILE B N 1
ATOM 2244 C CA . ILE B 1 72 ? 8.93 -11.539 -8.383 1 98.81 72 ILE B CA 1
ATOM 2245 C C . ILE B 1 72 ? 8.781 -12.945 -7.812 1 98.81 72 ILE B C 1
ATOM 2247 O O . ILE B 1 72 ? 9.164 -13.922 -8.453 1 98.81 72 ILE B O 1
ATOM 2251 N N . LEU B 1 73 ? 8.352 -13.078 -6.617 1 98.81 73 LEU B N 1
ATOM 2252 C CA . LEU B 1 73 ? 7.988 -14.328 -5.953 1 98.81 73 LEU B CA 1
ATOM 2253 C C . LEU B 1 73 ? 6.555 -14.273 -5.445 1 98.81 73 LEU B C 1
ATOM 2255 O O . LEU B 1 73 ? 6.195 -13.391 -4.668 1 98.81 73 LEU B O 1
ATOM 2259 N N . ALA B 1 74 ? 5.754 -15.195 -5.883 1 98.88 74 ALA B N 1
ATOM 2260 C CA . ALA B 1 74 ? 4.363 -15.219 -5.441 1 98.88 74 ALA B CA 1
ATOM 2261 C C . ALA B 1 74 ? 4.125 -16.344 -4.438 1 98.88 74 ALA B C 1
ATOM 2263 O O . ALA B 1 74 ? 4.375 -17.516 -4.734 1 98.88 74 ALA B O 1
ATOM 2264 N N . VAL B 1 75 ? 3.602 -16.016 -3.297 1 98.81 75 VAL B N 1
ATOM 2265 C CA . VAL B 1 75 ? 3.477 -16.953 -2.178 1 98.81 75 VAL B CA 1
ATOM 2266 C C . VAL B 1 75 ? 2 -17.188 -1.871 1 98.81 75 VAL B C 1
ATOM 2268 O O . VAL B 1 75 ? 1.208 -16.25 -1.812 1 98.81 75 VAL B O 1
ATOM 2271 N N . SER B 1 76 ? 1.613 -18.406 -1.735 1 98.62 76 SER B N 1
ATOM 2272 C CA . SER B 1 76 ? 0.318 -18.75 -1.158 1 98.62 76 SER B CA 1
ATOM 2273 C C . SER B 1 76 ? 0.427 -19.969 -0.244 1 98.62 76 SER B C 1
ATOM 2275 O O . SER B 1 76 ? 1.476 -20.609 -0.184 1 98.62 76 SER B O 1
ATOM 2277 N N . ILE B 1 77 ? -0.619 -20.234 0.432 1 98.25 77 ILE B N 1
ATOM 2278 C CA . ILE B 1 77 ? -0.644 -21.312 1.411 1 98.25 77 ILE B CA 1
ATOM 2279 C C . ILE B 1 77 ? -0.799 -22.656 0.696 1 98.25 77 ILE B C 1
ATOM 2281 O O . ILE B 1 77 ? -0.864 -23.703 1.339 1 98.25 77 ILE B O 1
ATOM 2285 N N . ASP B 1 78 ? -0.826 -22.703 -0.583 1 98.38 78 ASP B N 1
ATOM 2286 C CA . ASP B 1 78 ? -1.101 -23.906 -1.371 1 98.38 78 ASP B CA 1
ATOM 2287 C C . ASP B 1 78 ? 0.119 -24.828 -1.42 1 98.38 78 ASP B C 1
ATOM 2289 O O . ASP B 1 78 ? 1.249 -24.375 -1.212 1 98.38 78 ASP B O 1
ATOM 2293 N N . SER B 1 79 ? -0.088 -26.094 -1.703 1 97.5 79 SER B N 1
ATOM 2294 C CA . SER B 1 79 ? 0.976 -27.078 -1.879 1 97.5 79 SER B CA 1
ATOM 2295 C C . SER B 1 79 ? 1.664 -26.906 -3.23 1 97.5 79 SER B C 1
ATOM 2297 O O . SER B 1 79 ? 1.108 -26.297 -4.145 1 97.5 79 SER B O 1
ATOM 2299 N N . PRO B 1 80 ? 2.887 -27.484 -3.346 1 97.06 80 PRO B N 1
ATOM 2300 C CA . PRO B 1 80 ? 3.555 -27.453 -4.648 1 97.06 80 PRO B CA 1
ATOM 2301 C C . PRO B 1 80 ? 2.746 -28.141 -5.746 1 97.06 80 PRO B C 1
ATOM 2303 O O . PRO B 1 80 ? 2.801 -27.719 -6.91 1 97.06 80 PRO B O 1
ATOM 2306 N N . PHE B 1 81 ? 1.986 -29.109 -5.379 1 96.25 81 PHE B N 1
ATOM 2307 C CA . PHE B 1 81 ? 1.174 -29.828 -6.348 1 96.25 81 PHE B CA 1
ATOM 2308 C C . PHE B 1 81 ? 0.029 -28.969 -6.855 1 96.25 81 PHE B C 1
ATOM 2310 O O . PHE B 1 81 ? -0.292 -28.984 -8.047 1 96.25 81 PHE B O 1
ATOM 2317 N N . SER B 1 82 ? -0.557 -28.25 -5.945 1 97.44 82 SER B N 1
ATOM 2318 C CA . SER B 1 82 ? -1.579 -27.281 -6.344 1 97.44 82 SER B CA 1
ATOM 2319 C C . SER B 1 82 ? -1.007 -26.219 -7.273 1 97.44 82 SER B C 1
ATOM 2321 O O . SER B 1 82 ? -1.641 -25.844 -8.266 1 97.44 82 SER B O 1
ATOM 2323 N N . HIS B 1 83 ? 0.187 -25.703 -6.938 1 98.25 83 HIS B N 1
ATOM 2324 C CA . HIS B 1 83 ? 0.856 -24.75 -7.809 1 98.25 83 HIS B CA 1
ATOM 2325 C C . HIS B 1 83 ? 1.073 -25.328 -9.203 1 98.25 83 HIS B C 1
ATOM 2327 O O . HIS B 1 83 ? 0.826 -24.656 -10.203 1 98.25 83 HIS B O 1
ATOM 2333 N N . LEU B 1 84 ? 1.553 -26.562 -9.203 1 96.94 84 LEU B N 1
ATOM 2334 C CA . LEU B 1 84 ? 1.777 -27.219 -10.484 1 96.94 84 LEU B CA 1
ATOM 2335 C C . LEU B 1 84 ? 0.491 -27.266 -11.305 1 96.94 84 LEU B C 1
ATOM 2337 O O . LEU B 1 84 ? 0.492 -26.922 -12.492 1 96.94 84 LEU B O 1
ATOM 2341 N N . GLN B 1 85 ? -0.611 -27.641 -10.703 1 96.44 85 GLN B N 1
ATOM 2342 C CA . GLN B 1 85 ? -1.892 -27.703 -11.398 1 96.44 85 GLN B CA 1
ATOM 2343 C C . GLN B 1 85 ? -2.316 -26.344 -11.922 1 96.44 85 GLN B C 1
ATOM 2345 O O . GLN B 1 85 ? -2.832 -26.219 -13.031 1 96.44 85 GLN B O 1
ATOM 2350 N N . SER B 1 86 ? -2.143 -25.344 -11.086 1 96.94 86 SER B N 1
ATOM 2351 C CA . SER B 1 86 ? -2.502 -24 -11.5 1 96.94 86 SER B CA 1
ATOM 2352 C C . SER B 1 86 ? -1.715 -23.562 -12.734 1 96.94 86 SER B C 1
ATOM 2354 O O . SER B 1 86 ? -2.221 -22.812 -13.57 1 96.94 86 SER B O 1
ATOM 2356 N N . LEU B 1 87 ? -0.488 -24.031 -12.875 1 97.44 87 LEU B N 1
ATOM 2357 C CA . LEU B 1 87 ? 0.379 -23.672 -13.992 1 97.44 87 LEU B CA 1
ATOM 2358 C C . LEU B 1 87 ? 0.021 -24.484 -15.234 1 97.44 87 LEU B C 1
ATOM 2360 O O . LEU B 1 87 ? 0.37 -24.109 -16.359 1 97.44 87 LEU B O 1
ATOM 2364 N N . LEU B 1 88 ? -0.648 -25.594 -15.07 1 95.75 88 LEU B N 1
ATOM 2365 C CA . LEU B 1 88 ? -1.025 -26.469 -16.188 1 95.75 88 LEU B CA 1
ATOM 2366 C C . LEU B 1 88 ? -2.359 -26.031 -16.781 1 95.75 88 LEU B C 1
ATOM 2368 O O . LEU B 1 88 ? -2.605 -26.234 -17.969 1 95.75 88 LEU B O 1
ATOM 2372 N N . ILE B 1 89 ? -3.203 -25.422 -16.016 1 95.25 89 ILE B N 1
ATOM 2373 C CA . ILE B 1 89 ? -4.523 -25 -16.453 1 95.25 89 ILE B CA 1
ATOM 2374 C C . ILE B 1 89 ? -4.398 -23.703 -17.266 1 95.25 89 ILE B C 1
ATOM 2376 O O . ILE B 1 89 ? -3.633 -22.812 -16.906 1 95.25 89 ILE B O 1
ATOM 2380 N N . SER B 1 90 ? -5.168 -23.594 -18.344 1 95.81 90 SER B N 1
ATOM 2381 C CA . SER B 1 90 ? -5.129 -22.438 -19.234 1 95.81 90 SER B CA 1
ATOM 2382 C C . SER B 1 90 ? -5.629 -21.188 -18.531 1 95.81 90 SER B C 1
ATOM 2384 O O . SER B 1 90 ? -6.457 -21.266 -17.609 1 95.81 90 SER B O 1
ATOM 2386 N N . ARG B 1 91 ? -5.203 -20.062 -18.953 1 94.62 91 ARG B N 1
ATOM 2387 C CA . ARG B 1 91 ? -5.66 -18.797 -18.406 1 94.62 91 ARG B CA 1
ATOM 2388 C C . ARG B 1 91 ? -7.145 -18.578 -18.672 1 94.62 91 ARG B C 1
ATOM 2390 O O . ARG B 1 91 ? -7.836 -17.938 -17.891 1 94.62 91 ARG B O 1
ATOM 2397 N N . LYS B 1 92 ? -7.648 -19.094 -19.781 1 92.75 92 LYS B N 1
ATOM 2398 C CA . LYS B 1 92 ? -9.062 -18.984 -20.141 1 92.75 92 LYS B CA 1
ATOM 2399 C C . LYS B 1 92 ? -9.938 -19.609 -19.062 1 92.75 92 LYS B C 1
ATOM 2401 O O . LYS B 1 92 ? -11.094 -19.219 -18.891 1 92.75 92 LYS B O 1
ATOM 2406 N N . GLU B 1 93 ? -9.344 -20.516 -18.375 1 92.12 93 GLU B N 1
ATOM 2407 C CA . GLU B 1 93 ? -10.078 -21.219 -17.328 1 92.12 93 GLU B CA 1
ATOM 2408 C C . GLU B 1 93 ? -9.688 -20.719 -15.945 1 92.12 93 GLU B C 1
ATOM 2410 O O . GLU B 1 93 ? -9.977 -21.359 -14.938 1 92.12 93 GLU B O 1
ATOM 2415 N N . GLY B 1 94 ? -8.922 -19.672 -15.914 1 92.5 94 GLY B N 1
ATOM 2416 C CA . GLY B 1 94 ? -8.539 -19.078 -14.641 1 92.5 94 GLY B CA 1
ATOM 2417 C C . GLY B 1 94 ? -7.211 -19.609 -14.117 1 92.5 94 GLY B C 1
ATOM 2418 O O . GLY B 1 94 ? -6.859 -19.391 -12.961 1 92.5 94 GLY B O 1
ATOM 2419 N N . GLY B 1 95 ? -6.52 -20.375 -14.945 1 95.12 95 GLY B N 1
ATOM 2420 C CA . GLY B 1 95 ? -5.219 -20.891 -14.57 1 95.12 95 GLY B CA 1
ATOM 2421 C C . GLY B 1 95 ? -4.09 -19.891 -14.766 1 95.12 95 GLY B C 1
ATOM 2422 O O . GLY B 1 95 ? -4.336 -18.719 -15.055 1 95.12 95 GLY B O 1
ATOM 2423 N N . LEU B 1 96 ? -2.861 -20.359 -14.492 1 97.56 96 LEU B N 1
ATOM 2424 C CA . LEU B 1 96 ? -1.681 -19.5 -14.516 1 97.56 96 LEU B CA 1
ATOM 2425 C C . LEU B 1 96 ? -0.672 -20 -15.547 1 97.56 96 LEU B C 1
ATOM 2427 O O . LEU B 1 96 ? 0.539 -19.906 -15.328 1 97.56 96 LEU B O 1
ATOM 2431 N N . ALA B 1 97 ? -1.142 -20.547 -16.625 1 95.94 97 ALA B N 1
ATOM 2432 C CA . ALA B 1 97 ? -0.274 -21.062 -17.688 1 95.94 97 ALA B CA 1
ATOM 2433 C C . ALA B 1 97 ? 0.726 -20.016 -18.141 1 95.94 97 ALA B C 1
ATOM 2435 O O . ALA B 1 97 ? 0.375 -18.828 -18.266 1 95.94 97 ALA B O 1
ATOM 2436 N N . ASN B 1 98 ? 2.025 -20.438 -18.375 1 96 98 ASN B N 1
ATOM 2437 C CA . ASN B 1 98 ? 3.105 -19.625 -18.922 1 96 98 ASN B CA 1
ATOM 2438 C C . ASN B 1 98 ? 3.498 -18.5 -17.953 1 96 98 ASN B C 1
ATOM 2440 O O . ASN B 1 98 ? 3.865 -17.406 -18.391 1 96 98 ASN B O 1
ATOM 2444 N N . LEU B 1 99 ? 3.303 -18.719 -16.719 1 98.12 99 LEU B N 1
ATOM 2445 C CA . LEU B 1 99 ? 3.746 -17.75 -15.719 1 98.12 99 LEU B CA 1
ATOM 2446 C C . LEU B 1 99 ? 5.266 -17.609 -15.734 1 98.12 99 LEU B C 1
ATOM 2448 O O . LEU B 1 99 ? 5.984 -18.609 -15.75 1 98.12 99 LEU B O 1
ATOM 2452 N N . ASN B 1 100 ? 5.777 -16.422 -15.602 1 98.44 100 ASN B N 1
ATOM 2453 C CA . ASN B 1 100 ? 7.188 -16.172 -15.883 1 98.44 100 ASN B CA 1
ATOM 2454 C C . ASN B 1 100 ? 7.973 -15.906 -14.602 1 98.44 100 ASN B C 1
ATOM 2456 O O . ASN B 1 100 ? 9.047 -15.297 -14.641 1 98.44 100 ASN B O 1
ATOM 2460 N N . TYR B 1 101 ? 7.477 -16.281 -13.477 1 98.56 101 TYR B N 1
ATOM 2461 C CA . TYR B 1 101 ? 8.164 -16.219 -12.195 1 98.56 101 TYR B CA 1
ATOM 2462 C C . TYR B 1 101 ? 7.68 -17.344 -11.273 1 98.56 101 TYR B C 1
ATOM 2464 O O . TYR B 1 101 ? 6.633 -17.938 -11.516 1 98.56 101 TYR B O 1
ATOM 2472 N N . PRO B 1 102 ? 8.383 -17.641 -10.203 1 98.56 102 PRO B N 1
ATOM 2473 C CA . PRO B 1 102 ? 8.055 -18.812 -9.391 1 98.56 102 PRO B CA 1
ATOM 2474 C C . PRO B 1 102 ? 6.863 -18.578 -8.469 1 98.56 102 PRO B C 1
ATOM 2476 O O . PRO B 1 102 ? 6.68 -17.469 -7.965 1 98.56 102 PRO B O 1
ATOM 2479 N N . LEU B 1 103 ? 6.117 -19.656 -8.273 1 98.75 103 LEU B N 1
ATOM 2480 C CA . LEU B 1 103 ? 5.137 -19.766 -7.195 1 98.75 103 LEU B CA 1
ATOM 2481 C C . LEU B 1 103 ? 5.746 -20.422 -5.969 1 98.75 103 LEU B C 1
ATOM 2483 O O . LEU B 1 103 ? 6.391 -21.469 -6.078 1 98.75 103 LEU B O 1
ATOM 2487 N N . ILE B 1 104 ? 5.586 -19.859 -4.84 1 98.81 104 ILE B N 1
ATOM 2488 C CA . ILE B 1 104 ? 6.191 -20.328 -3.596 1 98.81 104 ILE B CA 1
ATOM 2489 C C . ILE B 1 104 ? 5.137 -21.016 -2.738 1 98.81 104 ILE B C 1
ATOM 2491 O O . ILE B 1 104 ? 4.082 -20.438 -2.455 1 98.81 104 ILE B O 1
ATOM 2495 N N . SER B 1 105 ? 5.441 -22.172 -2.309 1 98.69 105 SER B N 1
ATOM 2496 C CA . SER B 1 105 ? 4.527 -22.969 -1.489 1 98.69 105 SER B CA 1
ATOM 2497 C C . SER B 1 105 ? 4.754 -22.703 -0.003 1 98.69 105 SER B C 1
ATOM 2499 O O . SER B 1 105 ? 5.852 -22.938 0.509 1 98.69 105 SER B O 1
ATOM 2501 N N . ASP B 1 106 ? 3.727 -22.266 0.671 1 98.38 106 ASP B N 1
ATOM 2502 C CA . ASP B 1 106 ? 3.752 -22.062 2.115 1 98.38 106 ASP B CA 1
ATOM 2503 C C . ASP B 1 106 ? 2.713 -22.938 2.814 1 98.38 106 ASP B C 1
ATOM 2505 O O . ASP B 1 106 ? 1.864 -22.422 3.553 1 98.38 106 ASP B O 1
ATOM 2509 N N . VAL B 1 107 ? 2.82 -24.203 2.658 1 96.69 107 VAL B N 1
ATOM 2510 C CA . VAL B 1 107 ? 1.856 -25.156 3.191 1 96.69 107 VAL B CA 1
ATOM 2511 C C . VAL B 1 107 ? 1.811 -25.047 4.715 1 96.69 107 VAL B C 1
ATOM 2513 O O . VAL B 1 107 ? 0.746 -25.203 5.32 1 96.69 107 VAL B O 1
ATOM 2516 N N . SER B 1 108 ? 2.922 -24.812 5.336 1 96.31 108 SER B N 1
ATOM 2517 C CA . SER B 1 108 ? 3.006 -24.734 6.789 1 96.31 108 SER B CA 1
ATOM 2518 C C . SER B 1 108 ? 2.377 -23.453 7.305 1 96.31 108 SER B C 1
ATOM 2520 O O . SER B 1 108 ? 2.121 -23.312 8.508 1 96.31 108 SER B O 1
ATOM 2522 N N . GLN B 1 109 ? 2.213 -22.422 6.422 1 97.56 109 GLN B N 1
ATOM 2523 C CA . GLN B 1 109 ? 1.629 -21.125 6.719 1 97.56 109 GLN B CA 1
ATOM 2524 C C . GLN B 1 109 ? 2.578 -20.281 7.559 1 97.56 109 GLN B C 1
ATOM 2526 O O . GLN B 1 109 ? 2.191 -19.219 8.062 1 97.56 109 GLN B O 1
ATOM 2531 N N . THR B 1 110 ? 3.783 -20.734 7.715 1 97.44 110 THR B N 1
ATOM 2532 C CA . THR B 1 110 ? 4.762 -20.031 8.547 1 97.44 110 THR B CA 1
ATOM 2533 C C . THR B 1 110 ? 5.188 -18.719 7.895 1 97.44 110 THR B C 1
ATOM 2535 O O . THR B 1 110 ? 5.305 -17.703 8.57 1 97.44 110 THR B O 1
ATOM 2538 N N . ILE B 1 111 ? 5.461 -18.75 6.578 1 98 111 ILE B N 1
ATOM 2539 C CA . ILE B 1 111 ? 5.875 -17.547 5.867 1 98 111 ILE B CA 1
ATOM 2540 C C . ILE B 1 111 ? 4.781 -16.484 5.973 1 98 111 ILE B C 1
ATOM 2542 O O . ILE B 1 111 ? 5.043 -15.352 6.375 1 98 111 ILE B O 1
ATOM 2546 N N . THR B 1 112 ? 3.533 -16.891 5.625 1 98.12 112 THR B N 1
ATOM 2547 C CA . THR B 1 112 ? 2.387 -15.992 5.66 1 98.12 112 THR B CA 1
ATOM 2548 C C . THR B 1 112 ? 2.195 -15.422 7.062 1 98.12 112 THR B C 1
ATOM 2550 O O . THR B 1 112 ? 1.89 -14.234 7.215 1 98.12 112 THR B O 1
ATOM 2553 N N . ASP B 1 113 ? 2.385 -16.219 8.047 1 96.75 113 ASP B N 1
ATOM 2554 C CA . ASP B 1 113 ? 2.256 -15.766 9.43 1 96.75 113 ASP B CA 1
ATOM 2555 C C . ASP B 1 113 ? 3.361 -14.781 9.797 1 96.75 113 ASP B C 1
ATOM 2557 O O . ASP B 1 113 ? 3.104 -13.766 10.445 1 96.75 113 ASP B O 1
ATOM 2561 N N . ASP B 1 114 ? 4.602 -15.078 9.406 1 97 114 ASP B N 1
ATOM 2562 C CA . ASP B 1 114 ? 5.742 -14.211 9.688 1 97 114 ASP B CA 1
ATOM 2563 C C . ASP B 1 114 ? 5.531 -12.82 9.094 1 97 114 ASP B C 1
ATOM 2565 O O . ASP B 1 114 ? 5.973 -11.828 9.664 1 97 114 ASP B O 1
ATOM 2569 N N . TYR B 1 115 ? 4.883 -12.766 8 1 97.31 115 TYR B N 1
ATOM 2570 C CA . TYR B 1 115 ? 4.633 -11.484 7.344 1 97.31 115 TYR B CA 1
ATOM 2571 C C . TYR B 1 115 ? 3.299 -10.898 7.785 1 97.31 115 TYR B C 1
ATOM 2573 O O . TYR B 1 115 ? 2.854 -9.883 7.25 1 97.31 115 TYR B O 1
ATOM 2581 N N . LYS B 1 116 ? 2.578 -11.555 8.719 1 95.75 116 LYS B N 1
ATOM 2582 C CA . LYS B 1 116 ? 1.376 -11.086 9.398 1 95.75 116 LYS B CA 1
ATOM 2583 C C . LYS B 1 116 ? 0.217 -10.914 8.422 1 95.75 116 LYS B C 1
ATOM 2585 O O . LYS B 1 116 ? -0.541 -9.945 8.516 1 95.75 116 LYS B O 1
ATOM 2590 N N . LEU B 1 117 ? 0.119 -11.914 7.543 1 97.31 117 LEU B N 1
ATOM 2591 C CA . LEU B 1 117 ? -0.922 -11.844 6.527 1 97.31 117 LEU B CA 1
ATOM 2592 C C . LEU B 1 117 ? -1.907 -13 6.672 1 97.31 117 LEU B C 1
ATOM 2594 O O . LEU B 1 117 ? -2.85 -13.117 5.883 1 97.31 117 LEU B O 1
ATOM 2598 N N . LEU B 1 118 ? -1.676 -13.867 7.664 1 96.44 118 LEU B N 1
ATOM 2599 C CA . LEU B 1 118 ? -2.51 -15.055 7.828 1 96.44 118 LEU B CA 1
ATOM 2600 C C . LEU B 1 118 ? -3.854 -14.695 8.453 1 96.44 118 LEU B C 1
ATOM 2602 O O . LEU B 1 118 ? -3.902 -14.031 9.492 1 96.44 118 LEU B O 1
ATOM 2606 N N . THR B 1 119 ? -4.891 -15.133 7.801 1 94.69 119 THR B N 1
ATOM 2607 C CA . THR B 1 119 ? -6.23 -14.906 8.328 1 94.69 119 THR B CA 1
ATOM 2608 C C . THR B 1 119 ? -6.637 -16.031 9.273 1 94.69 119 THR B C 1
ATOM 2610 O O . THR B 1 119 ? -5.953 -17.062 9.352 1 94.69 119 THR B O 1
ATOM 2613 N N . GLU B 1 120 ? -7.754 -15.836 9.945 1 92.81 120 GLU B N 1
ATOM 2614 C CA . GLU B 1 120 ? -8.281 -16.875 10.828 1 92.81 120 GLU B CA 1
ATOM 2615 C C . GLU B 1 120 ? -8.703 -18.109 10.047 1 92.81 120 GLU B C 1
ATOM 2617 O O . GLU B 1 120 ? -8.625 -19.219 10.555 1 92.81 120 GLU B O 1
ATOM 2622 N N . GLU B 1 121 ? -9.086 -17.891 8.766 1 93.31 121 GLU B N 1
ATOM 2623 C CA . GLU B 1 121 ? -9.539 -18.984 7.914 1 93.31 121 GLU B CA 1
ATOM 2624 C C . GLU B 1 121 ? -8.359 -19.734 7.312 1 93.31 121 GLU B C 1
ATOM 2626 O O . GLU B 1 121 ? -8.539 -20.734 6.617 1 93.31 121 GLU B O 1
ATOM 2631 N N . GLY B 1 122 ? -7.195 -19.25 7.547 1 94.69 122 GLY B N 1
ATOM 2632 C CA . GLY B 1 122 ? -6 -19.922 7.082 1 94.69 122 GLY B CA 1
ATOM 2633 C C . GLY B 1 122 ? -5.586 -19.516 5.684 1 94.69 122 GLY B C 1
ATOM 2634 O O . GLY B 1 122 ? -4.852 -20.25 5.008 1 94.69 122 GLY B O 1
ATOM 2635 N N . LEU B 1 123 ? -6.062 -18.406 5.211 1 95.38 123 LEU B N 1
ATOM 2636 C CA . LEU B 1 123 ? -5.688 -17.859 3.912 1 95.38 123 LEU B CA 1
ATOM 2637 C C . LEU B 1 123 ? -4.676 -16.719 4.07 1 95.38 123 LEU B C 1
ATOM 2639 O O . LEU B 1 123 ? -4.504 -16.188 5.168 1 95.38 123 LEU B O 1
ATOM 2643 N N . ALA B 1 124 ? -4.035 -16.438 3.029 1 97.44 124 ALA B N 1
ATOM 2644 C CA . ALA B 1 124 ? -3.148 -15.281 3.018 1 97.44 124 ALA B CA 1
ATOM 2645 C C . ALA B 1 124 ? -3.875 -14.039 2.51 1 97.44 124 ALA B C 1
ATOM 2647 O O . ALA B 1 124 ? -4.535 -14.086 1.469 1 97.44 124 ALA B O 1
ATOM 2648 N N . LEU B 1 125 ? -3.781 -12.969 3.252 1 97.75 125 LEU B N 1
ATOM 2649 C CA . LEU B 1 125 ? -4.242 -11.695 2.707 1 97.75 125 LEU B CA 1
ATOM 2650 C C . LEU B 1 125 ? -3.381 -11.266 1.527 1 97.75 125 LEU B C 1
ATOM 2652 O O . LEU B 1 125 ? -2.17 -11.5 1.519 1 97.75 125 LEU B O 1
ATOM 2656 N N . PRO B 1 126 ? -4.031 -10.617 0.476 1 98.38 126 PRO B N 1
ATOM 2657 C CA . PRO B 1 126 ? -3.211 -10.102 -0.621 1 98.38 126 PRO B CA 1
ATOM 2658 C C . PRO B 1 126 ? -2.223 -9.023 -0.163 1 98.38 126 PRO B C 1
ATOM 2660 O O . PRO B 1 126 ? -2.635 -7.945 0.26 1 98.38 126 PRO B O 1
ATOM 2663 N N . GLY B 1 127 ? -1.002 -9.344 -0.192 1 98.5 127 GLY B N 1
ATOM 2664 C CA . GLY B 1 127 ? 0.05 -8.43 0.231 1 98.5 127 GLY B CA 1
ATOM 2665 C C . GLY B 1 127 ? 1.208 -8.367 -0.746 1 98.5 127 GLY B C 1
ATOM 2666 O O . GLY B 1 127 ? 1.499 -9.344 -1.441 1 98.5 127 GLY B O 1
ATOM 2667 N N . VAL B 1 128 ? 1.877 -7.238 -0.822 1 98.75 128 VAL B N 1
ATOM 2668 C CA . VAL B 1 128 ? 3.092 -7.066 -1.611 1 98.75 128 VAL B CA 1
ATOM 2669 C C . VAL B 1 128 ? 4.176 -6.41 -0.757 1 98.75 128 VAL B C 1
ATOM 2671 O O . VAL B 1 128 ? 3.92 -5.41 -0.079 1 98.75 128 VAL B O 1
ATOM 2674 N N . PHE B 1 129 ? 5.332 -6.945 -0.743 1 98.81 129 PHE B N 1
ATOM 2675 C CA . PHE B 1 129 ? 6.52 -6.383 -0.109 1 98.81 129 PHE B CA 1
ATOM 2676 C C . PHE B 1 129 ? 7.621 -6.148 -1.135 1 98.81 129 PHE B C 1
ATOM 2678 O O . PHE B 1 129 ? 7.945 -7.043 -1.922 1 98.81 129 PHE B O 1
ATOM 2685 N N . ILE B 1 130 ? 8.148 -4.996 -1.174 1 98.88 130 ILE B N 1
ATOM 2686 C CA . ILE B 1 130 ? 9.344 -4.738 -1.969 1 98.88 130 ILE B CA 1
ATOM 2687 C C . ILE B 1 130 ? 10.578 -4.746 -1.066 1 98.88 130 ILE B C 1
ATOM 2689 O O . ILE B 1 130 ? 10.664 -3.961 -0.121 1 98.88 130 ILE B O 1
ATOM 2693 N N . ILE B 1 131 ? 11.453 -5.641 -1.354 1 98.81 131 ILE B N 1
ATOM 2694 C CA . ILE B 1 131 ? 12.68 -5.867 -0.595 1 98.81 131 ILE B CA 1
ATOM 2695 C C . ILE B 1 131 ? 13.883 -5.473 -1.439 1 98.81 131 ILE B C 1
ATOM 2697 O O . ILE B 1 131 ? 14.023 -5.91 -2.584 1 98.81 131 ILE B O 1
ATOM 2701 N N . ASP B 1 132 ? 14.773 -4.676 -0.919 1 98.62 132 ASP B N 1
ATOM 2702 C CA . ASP B 1 132 ? 15.906 -4.215 -1.712 1 98.62 132 ASP B CA 1
ATOM 2703 C C . ASP B 1 132 ? 17.031 -5.254 -1.731 1 98.62 132 ASP B C 1
ATOM 2705 O O . ASP B 1 132 ? 16.859 -6.359 -1.207 1 98.62 132 ASP B O 1
ATOM 2709 N N . LYS B 1 133 ? 18.156 -4.988 -2.377 1 98.44 133 LYS B N 1
ATOM 2710 C CA . LYS B 1 133 ? 19.234 -5.953 -2.59 1 98.44 133 LYS B CA 1
ATOM 2711 C C . LYS B 1 133 ? 19.891 -6.344 -1.27 1 98.44 133 LYS B C 1
ATOM 2713 O O . LYS B 1 133 ? 20.516 -7.398 -1.172 1 98.44 133 LYS B O 1
ATOM 2718 N N . GLU B 1 134 ? 19.734 -5.496 -0.26 1 98.06 134 GLU B N 1
ATOM 2719 C CA . GLU B 1 134 ? 20.312 -5.777 1.051 1 98.06 134 GLU B CA 1
ATOM 2720 C C . GLU B 1 134 ? 19.375 -6.629 1.896 1 98.06 134 GLU B C 1
ATOM 2722 O O . GLU B 1 134 ? 19.719 -7.043 3.002 1 98.06 134 GLU B O 1
ATOM 2727 N N . GLY B 1 135 ? 18.156 -6.867 1.392 1 98.12 135 GLY B N 1
ATOM 2728 C CA . GLY B 1 135 ? 17.172 -7.668 2.111 1 98.12 135 GLY B CA 1
ATOM 2729 C C . GLY B 1 135 ? 16.297 -6.848 3.043 1 98.12 135 GLY B C 1
ATOM 2730 O O . GLY B 1 135 ? 15.719 -7.387 3.988 1 98.12 135 GLY B O 1
ATOM 2731 N N . ILE B 1 136 ? 16.266 -5.578 2.826 1 98.19 136 ILE B N 1
ATOM 2732 C CA . ILE B 1 136 ? 15.539 -4.656 3.689 1 98.19 136 ILE B CA 1
ATOM 2733 C C . ILE B 1 136 ? 14.195 -4.32 3.059 1 98.19 136 ILE B C 1
ATOM 2735 O O . ILE B 1 136 ? 14.117 -4.031 1.861 1 98.19 136 ILE B O 1
ATOM 2739 N N . ILE B 1 137 ? 13.133 -4.387 3.842 1 98.62 137 ILE B N 1
ATOM 2740 C CA . ILE B 1 137 ? 11.805 -4.039 3.359 1 98.62 137 ILE B CA 1
ATOM 2741 C C . ILE B 1 137 ? 11.719 -2.533 3.111 1 98.62 137 ILE B C 1
ATOM 2743 O O . ILE B 1 137 ? 12.031 -1.734 3.998 1 98.62 137 ILE B O 1
ATOM 2747 N N . GLN B 1 138 ? 11.258 -2.145 1.895 1 98.56 138 GLN B N 1
ATOM 2748 C CA . GLN B 1 138 ? 11.203 -0.736 1.519 1 98.56 138 GLN B CA 1
ATOM 2749 C C . GLN B 1 138 ? 9.766 -0.274 1.322 1 98.56 138 GLN B C 1
ATOM 2751 O O . GLN B 1 138 ? 9.492 0.928 1.285 1 98.56 138 GLN B O 1
ATOM 2756 N N . TYR B 1 139 ? 8.9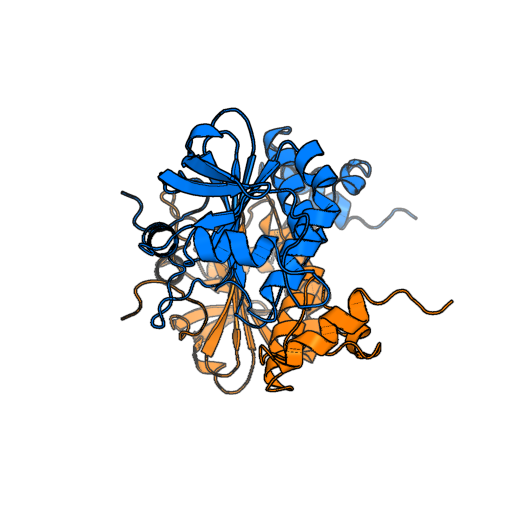22 -1.189 1.192 1 98.56 139 TYR B N 1
ATOM 2757 C CA . TYR B 1 139 ? 7.516 -0.908 0.916 1 98.56 139 TYR B CA 1
ATOM 2758 C C . TYR B 1 139 ? 6.648 -2.129 1.197 1 98.56 139 TYR B C 1
ATOM 2760 O O . TYR B 1 139 ? 7.078 -3.266 0.981 1 98.56 139 TYR B O 1
ATOM 2768 N N . TYR B 1 140 ? 5.449 -1.89 1.7 1 98.25 140 TYR B N 1
ATOM 2769 C CA . TYR B 1 140 ? 4.484 -2.98 1.631 1 98.25 140 TYR B CA 1
ATOM 2770 C C . TYR B 1 140 ? 3.057 -2.445 1.618 1 98.25 140 TYR B C 1
ATOM 2772 O O . TYR B 1 140 ? 2.801 -1.332 2.086 1 98.25 140 TYR B O 1
ATOM 2780 N N . THR B 1 141 ? 2.201 -3.209 1.054 1 98.31 141 THR B N 1
ATOM 2781 C CA . THR B 1 141 ? 0.773 -2.918 0.965 1 98.31 141 THR B CA 1
ATOM 2782 C C . THR B 1 141 ? -0.048 -4.195 1.121 1 98.31 141 THR B C 1
ATOM 2784 O O . THR B 1 141 ? 0.388 -5.273 0.717 1 98.31 141 THR B O 1
ATOM 2787 N N . VAL B 1 142 ? -1.174 -4.082 1.736 1 98.25 142 VAL B N 1
ATOM 2788 C CA . VAL B 1 142 ? -2.111 -5.188 1.91 1 98.25 142 VAL B CA 1
ATOM 2789 C C . VAL B 1 142 ? -3.51 -4.754 1.474 1 98.25 142 VAL B C 1
ATOM 2791 O O . VAL B 1 142 ? -4.004 -3.707 1.904 1 98.25 142 VAL B O 1
ATOM 2794 N N . ASN B 1 143 ? -4.074 -5.488 0.582 1 97.38 143 ASN B N 1
ATOM 2795 C CA . ASN B 1 143 ? -5.406 -5.234 0.037 1 97.38 143 ASN B CA 1
ATOM 2796 C C . ASN B 1 143 ? -6.453 -6.152 0.667 1 97.38 143 ASN B C 1
ATOM 2798 O O . ASN B 1 143 ? -6.109 -7.156 1.291 1 97.38 143 ASN B O 1
ATOM 2802 N N . ASN B 1 144 ? -7.719 -5.703 0.533 1 95.12 144 ASN B N 1
ATOM 2803 C CA . ASN B 1 144 ? -8.766 -6.68 0.826 1 95.12 144 ASN B CA 1
ATOM 2804 C C . ASN B 1 144 ? -8.836 -7.758 -0.248 1 95.12 144 ASN B C 1
ATOM 2806 O O . ASN B 1 144 ? -8.297 -7.594 -1.342 1 95.12 144 ASN B O 1
ATOM 2810 N N . LEU B 1 145 ? -9.578 -8.797 -0.033 1 94.56 145 LEU B N 1
ATOM 2811 C CA . LEU B 1 145 ? -9.562 -10.016 -0.836 1 94.56 145 LEU B CA 1
ATOM 2812 C C . LEU B 1 145 ? -10.219 -9.781 -2.193 1 94.56 145 LEU B C 1
ATOM 2814 O O . LEU B 1 145 ? -10.031 -10.57 -3.123 1 94.56 145 LEU B O 1
ATOM 2818 N N . LEU B 1 146 ? -10.961 -8.719 -2.352 1 95.12 146 LEU B N 1
ATOM 2819 C CA . LEU B 1 146 ? -11.789 -8.555 -3.539 1 95.12 146 LEU B CA 1
ATOM 2820 C C . LEU B 1 146 ? -11.266 -7.43 -4.422 1 95.12 146 LEU B C 1
ATOM 2822 O O . LEU B 1 146 ? -11.859 -7.117 -5.457 1 95.12 146 LEU B O 1
ATOM 2826 N N . CYS B 1 147 ? -10.164 -6.816 -4.008 1 94.81 147 CYS B N 1
ATOM 2827 C CA . CYS B 1 147 ? -9.633 -5.668 -4.738 1 94.81 147 CYS B CA 1
ATOM 2828 C C . CYS B 1 147 ? -8.18 -5.906 -5.145 1 94.81 147 CYS B C 1
ATOM 2830 O O . CYS B 1 147 ? -7.312 -6.066 -4.285 1 94.81 147 CYS B O 1
ATOM 2832 N N . SER B 1 148 ? -7.93 -5.82 -6.418 1 94.31 148 SER B N 1
ATOM 2833 C CA . SER B 1 148 ? -6.57 -6.039 -6.898 1 94.31 148 SER B CA 1
ATOM 2834 C C . SER B 1 148 ? -5.824 -4.723 -7.074 1 94.31 148 SER B C 1
ATOM 2836 O O . SER B 1 148 ? -6.391 -3.648 -6.848 1 94.31 148 SER B O 1
ATOM 2838 N N . ARG B 1 149 ? -4.629 -4.875 -7.348 1 96.06 149 ARG B N 1
ATOM 2839 C CA . ARG B 1 149 ? -3.734 -3.723 -7.391 1 96.06 149 ARG B CA 1
ATOM 2840 C C . ARG B 1 149 ? -3.525 -3.244 -8.828 1 96.06 149 ARG B C 1
ATOM 2842 O O . ARG B 1 149 ? -4.051 -3.842 -9.766 1 96.06 149 ARG B O 1
ATOM 2849 N N . SER B 1 150 ? -2.822 -2.094 -8.914 1 96.44 150 SER B N 1
ATOM 2850 C CA . SER B 1 150 ? -2.342 -1.554 -10.18 1 96.44 150 SER B CA 1
ATOM 2851 C C . SER B 1 150 ? -0.892 -1.953 -10.438 1 96.44 150 SER B C 1
ATOM 2853 O O . SER B 1 150 ? -0.008 -1.655 -9.625 1 96.44 150 SER B O 1
ATOM 2855 N N . ILE B 1 151 ? -0.662 -2.566 -11.594 1 97.38 151 ILE B N 1
ATOM 2856 C CA . ILE B 1 151 ? 0.703 -2.941 -11.953 1 97.38 151 ILE B CA 1
ATOM 2857 C C . ILE B 1 151 ? 1.546 -1.687 -12.164 1 97.38 151 ILE B C 1
ATOM 2859 O O . ILE B 1 151 ? 2.713 -1.641 -11.766 1 97.38 151 ILE B O 1
ATOM 2863 N N . ASN B 1 152 ? 0.938 -0.68 -12.75 1 96.5 152 ASN B N 1
ATOM 2864 C CA . ASN B 1 152 ? 1.649 0.576 -12.961 1 96.5 152 ASN B CA 1
ATOM 2865 C C . ASN B 1 152 ? 2.115 1.186 -11.641 1 96.5 152 ASN B C 1
ATOM 2867 O O . ASN B 1 152 ? 3.217 1.73 -11.562 1 96.5 152 ASN B O 1
ATOM 2871 N N . GLU B 1 153 ? 1.279 1.118 -10.664 1 96.56 153 GLU B N 1
ATOM 2872 C CA . GLU B 1 153 ? 1.654 1.689 -9.375 1 96.56 153 GLU B CA 1
ATOM 2873 C C . GLU B 1 153 ? 2.787 0.897 -8.734 1 96.56 153 GLU B C 1
ATOM 2875 O O . GLU B 1 153 ? 3.682 1.477 -8.109 1 96.56 153 GLU B O 1
ATOM 2880 N N . LEU B 1 154 ? 2.729 -0.441 -8.844 1 97.62 154 LEU B N 1
ATOM 2881 C CA . LEU B 1 154 ? 3.811 -1.259 -8.312 1 97.62 154 LEU B CA 1
ATOM 2882 C C . LEU B 1 154 ? 5.137 -0.916 -8.977 1 97.62 154 LEU B C 1
ATOM 2884 O O . LEU B 1 154 ? 6.164 -0.804 -8.312 1 97.62 154 LEU B O 1
ATOM 2888 N N . LEU B 1 155 ? 5.074 -0.724 -10.281 1 97.69 155 LEU B N 1
ATOM 2889 C CA . LEU B 1 155 ? 6.273 -0.337 -11.023 1 97.69 155 LEU B CA 1
ATOM 2890 C C . LEU B 1 155 ? 6.762 1.039 -10.578 1 97.69 155 LEU B C 1
ATOM 2892 O O . LEU B 1 155 ? 7.957 1.237 -10.367 1 97.69 155 LEU B O 1
ATOM 2896 N N . ARG B 1 156 ? 5.852 1.947 -10.461 1 96.44 156 ARG B N 1
ATOM 2897 C CA . ARG B 1 156 ? 6.195 3.311 -10.078 1 96.44 156 ARG B CA 1
ATOM 2898 C C . ARG B 1 156 ? 6.898 3.334 -8.719 1 96.44 156 ARG B C 1
ATOM 2900 O O . ARG B 1 156 ? 7.922 4.004 -8.562 1 96.44 156 ARG B O 1
ATOM 2907 N N . ILE B 1 157 ? 6.34 2.658 -7.746 1 97.38 157 ILE B N 1
ATOM 2908 C CA . ILE B 1 157 ? 6.914 2.637 -6.406 1 97.38 157 ILE B CA 1
ATOM 2909 C C . ILE B 1 157 ? 8.289 1.98 -6.441 1 97.38 157 ILE B C 1
ATOM 2911 O O . ILE B 1 157 ? 9.227 2.461 -5.801 1 97.38 157 ILE B O 1
ATOM 2915 N N . LEU B 1 158 ? 8.398 0.855 -7.172 1 98.12 158 LEU B N 1
ATOM 2916 C CA . LEU B 1 158 ? 9.688 0.186 -7.324 1 98.12 158 LEU B CA 1
ATOM 2917 C C . LEU B 1 158 ? 10.727 1.139 -7.895 1 98.12 158 LEU B C 1
ATOM 2919 O O . LEU B 1 158 ? 11.836 1.242 -7.367 1 98.12 158 LEU B O 1
ATOM 2923 N N . GLU B 1 159 ? 10.375 1.847 -8.891 1 97.38 159 GLU B N 1
ATOM 2924 C CA . GLU B 1 159 ? 11.281 2.805 -9.516 1 97.38 159 GLU B CA 1
ATOM 2925 C C . GLU B 1 159 ? 11.648 3.93 -8.555 1 97.38 159 GLU B C 1
ATOM 2927 O O . GLU B 1 159 ? 12.781 4.406 -8.547 1 97.38 159 GLU B O 1
ATOM 2932 N N . SER B 1 160 ? 10.695 4.375 -7.809 1 96.62 160 SER B N 1
ATOM 2933 C CA . SER B 1 160 ? 10.961 5.418 -6.824 1 96.62 160 SER B CA 1
ATOM 2934 C C . SER B 1 160 ? 11.992 4.961 -5.797 1 96.62 160 SER B C 1
ATOM 2936 O O . SER B 1 160 ? 12.906 5.715 -5.449 1 96.62 160 SER B O 1
ATOM 2938 N N . ILE B 1 161 ? 11.844 3.736 -5.328 1 97.69 161 ILE B N 1
ATOM 2939 C CA . ILE B 1 161 ? 12.75 3.168 -4.34 1 97.69 161 ILE B CA 1
ATOM 2940 C C . ILE B 1 161 ? 14.156 3.078 -4.922 1 97.69 161 ILE B C 1
ATOM 2942 O O . ILE B 1 161 ? 15.133 3.438 -4.262 1 97.69 161 ILE B O 1
ATOM 2946 N N . GLN B 1 162 ? 14.203 2.643 -6.129 1 97.56 162 GLN B N 1
ATOM 2947 C CA . GLN B 1 162 ? 15.5 2.508 -6.777 1 97.56 162 GLN B CA 1
ATOM 2948 C C . GLN B 1 162 ? 16.125 3.873 -7.059 1 97.56 162 GLN B C 1
ATOM 2950 O O . GLN B 1 162 ? 17.344 4.047 -6.953 1 97.56 162 GLN B O 1
ATOM 2955 N N . TYR B 1 163 ? 15.336 4.855 -7.422 1 96.06 163 TYR B N 1
ATOM 2956 C CA . TYR B 1 163 ? 15.805 6.211 -7.676 1 96.06 163 TYR B CA 1
ATOM 2957 C C . TYR B 1 163 ? 16.469 6.801 -6.441 1 96.06 163 TYR B C 1
ATOM 2959 O O . TYR B 1 163 ? 17.578 7.34 -6.523 1 96.06 163 TYR B O 1
ATOM 2967 N N . VAL B 1 164 ? 15.828 6.715 -5.297 1 95.19 164 VAL B N 1
ATOM 2968 C CA . VAL B 1 164 ? 16.359 7.336 -4.094 1 95.19 164 VAL B CA 1
ATOM 2969 C C . VAL B 1 164 ? 17.641 6.617 -3.666 1 95.19 164 VAL B C 1
ATOM 2971 O O . VAL B 1 164 ? 18.562 7.238 -3.115 1 95.19 164 VAL B O 1
ATOM 2974 N N . LYS B 1 165 ? 17.672 5.316 -3.922 1 95.38 165 LYS B N 1
ATOM 2975 C CA . LYS B 1 165 ? 18.891 4.57 -3.627 1 95.38 165 LYS B CA 1
ATOM 2976 C C . LYS B 1 165 ? 20.047 5.043 -4.5 1 95.38 165 LYS B C 1
ATOM 2978 O O . LYS B 1 165 ? 21.188 5.168 -4.031 1 95.38 165 LYS B O 1
ATOM 2983 N N . LYS B 1 166 ? 19.812 5.387 -5.723 1 94.75 166 LYS B N 1
ATOM 2984 C CA . LYS B 1 166 ? 20.828 5.797 -6.688 1 94.75 166 LYS B CA 1
ATOM 2985 C C . LYS B 1 166 ? 21.188 7.273 -6.527 1 94.75 166 LYS B C 1
ATOM 2987 O O . LYS B 1 166 ? 22.203 7.738 -7.039 1 94.75 166 LYS B O 1
ATOM 2992 N N . ASN B 1 167 ? 20.297 8 -5.844 1 93.56 167 ASN B N 1
ATOM 2993 C CA . ASN B 1 167 ? 20.469 9.438 -5.68 1 93.56 167 ASN B CA 1
ATOM 2994 C C . ASN B 1 167 ? 20.391 9.852 -4.211 1 93.56 167 ASN B C 1
ATOM 2996 O O . ASN B 1 167 ? 19.453 10.523 -3.801 1 93.56 167 ASN B O 1
ATOM 3000 N N . PRO B 1 168 ? 21.406 9.508 -3.5 1 93.38 168 PRO B N 1
ATOM 3001 C CA . PRO B 1 168 ? 21.391 9.859 -2.078 1 93.38 168 PRO B CA 1
ATOM 3002 C C . PRO B 1 168 ? 21.188 11.352 -1.835 1 93.38 168 PRO B C 1
ATOM 3004 O O . PRO B 1 168 ? 21.734 12.18 -2.553 1 93.38 168 PRO B O 1
ATOM 3007 N N . GLY B 1 169 ? 20.344 11.672 -0.874 1 93.56 169 GLY B N 1
ATOM 3008 C CA . GLY B 1 169 ? 20.047 13.055 -0.544 1 93.56 169 GLY B CA 1
ATOM 3009 C C . GLY B 1 169 ? 18.812 13.578 -1.245 1 93.56 169 GLY B C 1
ATOM 3010 O O . GLY B 1 169 ? 18.359 14.695 -0.964 1 93.56 169 GLY B O 1
ATOM 3011 N N . GLN B 1 170 ? 18.297 12.75 -2.133 1 93.25 170 GLN B N 1
ATOM 3012 C CA . GLN B 1 170 ? 17.078 13.141 -2.844 1 93.25 170 GLN B CA 1
ATOM 3013 C C . GLN B 1 170 ? 15.883 12.312 -2.385 1 93.25 170 GLN B C 1
ATOM 3015 O O . GLN B 1 170 ? 16.047 11.297 -1.711 1 93.25 170 GLN B O 1
ATOM 3020 N N . ALA B 1 171 ? 14.727 12.812 -2.689 1 95.25 171 ALA B N 1
ATOM 3021 C CA . ALA B 1 171 ? 13.461 12.148 -2.355 1 95.25 171 ALA B CA 1
ATOM 3022 C C . ALA B 1 171 ? 12.477 12.227 -3.52 1 95.25 171 ALA B C 1
ATOM 3024 O O . ALA B 1 171 ? 12.703 12.969 -4.48 1 95.25 171 ALA B O 1
ATOM 3025 N N . CYS B 1 172 ? 11.547 11.398 -3.51 1 94.69 172 CYS B N 1
ATOM 3026 C CA . CYS B 1 172 ? 10.5 11.383 -4.523 1 94.69 172 CYS B CA 1
ATOM 3027 C C . CYS B 1 172 ? 9.219 12.016 -3.992 1 94.69 172 CYS B C 1
ATOM 3029 O O . CYS B 1 172 ? 8.562 11.445 -3.117 1 94.69 172 CYS B O 1
ATOM 3031 N N . PRO B 1 173 ? 8.828 13.164 -4.527 1 94.19 173 PRO B N 1
ATOM 3032 C CA . PRO B 1 173 ? 7.594 13.82 -4.078 1 94.19 173 PRO B CA 1
ATOM 3033 C C . PRO B 1 173 ? 6.34 13.062 -4.5 1 94.19 173 PRO B C 1
ATOM 3035 O O . PRO B 1 173 ? 6.434 12.016 -5.152 1 94.19 173 PRO B O 1
ATOM 3038 N N . VAL B 1 174 ? 5.23 13.57 -4.086 1 94.38 174 VAL B N 1
ATOM 3039 C CA . VAL B 1 174 ? 3.924 13 -4.406 1 94.38 174 VAL B CA 1
ATOM 3040 C C . VAL B 1 174 ? 3.797 12.82 -5.918 1 94.38 174 VAL B C 1
ATOM 3042 O O . VAL B 1 174 ? 4.234 13.68 -6.691 1 94.38 174 VAL B O 1
ATOM 3045 N N . ASN B 1 175 ? 3.275 11.703 -6.363 1 92.81 175 ASN B N 1
ATOM 3046 C CA . ASN B 1 175 ? 2.979 11.398 -7.758 1 92.81 175 ASN B CA 1
ATOM 3047 C C . ASN B 1 175 ? 4.246 11.336 -8.602 1 92.81 175 ASN B C 1
ATOM 3049 O O . ASN B 1 175 ? 4.195 11.477 -9.828 1 92.81 175 ASN B O 1
ATOM 3053 N N . TRP B 1 176 ? 5.363 11.203 -7.996 1 92.12 176 TRP B N 1
ATOM 3054 C CA . TRP B 1 176 ? 6.645 11.156 -8.695 1 92.12 176 TRP B CA 1
ATOM 3055 C C . TRP B 1 176 ? 6.645 10.062 -9.758 1 92.12 176 TRP B C 1
ATOM 3057 O O . TRP B 1 176 ? 6.141 8.961 -9.516 1 92.12 176 TRP B O 1
ATOM 3067 N N . LYS B 1 177 ? 7.133 10.367 -10.953 1 88.56 177 LYS B N 1
ATOM 3068 C CA . LYS B 1 177 ? 7.371 9.422 -12.039 1 88.56 177 LYS B CA 1
ATOM 3069 C C . LYS B 1 177 ? 8.773 9.578 -12.609 1 88.56 177 LYS B C 1
ATOM 3071 O O . LYS B 1 177 ? 9.32 10.688 -12.633 1 88.56 177 LYS B O 1
ATOM 3076 N N . PRO B 1 178 ? 9.305 8.5 -13.016 1 77.25 178 PRO B N 1
ATOM 3077 C CA . PRO B 1 178 ? 10.656 8.586 -13.578 1 77.25 178 PRO B CA 1
ATOM 3078 C C . PRO B 1 178 ? 10.766 9.602 -14.703 1 77.25 178 PRO B C 1
ATOM 3080 O O . PRO B 1 178 ? 11.812 10.234 -14.867 1 77.25 178 PRO B O 1
ATOM 3083 N N . SER B 1 179 ? 9.781 9.609 -15.492 1 65.5 179 SER B N 1
ATOM 3084 C CA . SER B 1 179 ? 9.812 10.523 -16.625 1 65.5 179 SER B CA 1
ATOM 3085 C C . SER B 1 179 ? 9.898 11.969 -16.172 1 65.5 179 SER B C 1
ATOM 3087 O O . SER B 1 179 ? 10.32 12.844 -16.938 1 65.5 179 SER B O 1
ATOM 3089 N N . GLN B 1 180 ? 9.414 12.258 -15.055 1 58.03 180 GLN B N 1
ATOM 3090 C CA . GLN B 1 180 ? 9.367 13.617 -14.523 1 58.03 180 GLN B CA 1
ATOM 3091 C C . GLN B 1 180 ? 10.742 14.078 -14.07 1 58.03 180 GLN B C 1
ATOM 3093 O O . GLN B 1 180 ? 10.945 15.258 -13.773 1 58.03 180 GLN B O 1
ATOM 3098 N N . ASN B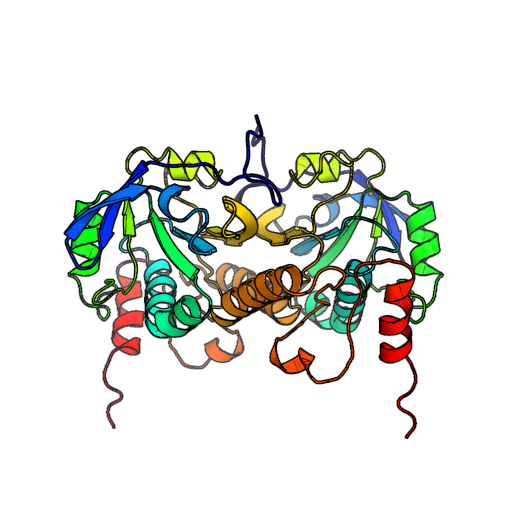 1 181 ? 11.633 13.148 -13.945 1 57.12 181 ASN B N 1
ATOM 3099 C CA . ASN B 1 181 ? 12.961 13.5 -13.461 1 57.12 181 ASN B CA 1
ATOM 3100 C C . ASN B 1 181 ? 13.625 14.547 -14.352 1 57.12 181 ASN B C 1
ATOM 3102 O O . ASN B 1 181 ? 14.578 15.211 -13.938 1 57.12 181 ASN B O 1
ATOM 3106 N N . ASN B 1 182 ? 13.031 14.609 -15.539 1 51.16 182 ASN B N 1
ATOM 3107 C CA . ASN B 1 182 ? 13.703 15.555 -16.422 1 51.16 182 ASN B CA 1
ATOM 3108 C C . ASN B 1 182 ? 13.383 17 -16.031 1 51.16 182 ASN B C 1
ATOM 3110 O O . ASN B 1 182 ? 14.094 17.922 -16.438 1 51.16 182 ASN B O 1
ATOM 3114 N N . ASN B 1 183 ? 12.094 17.188 -15.57 1 50.03 183 ASN B N 1
ATOM 3115 C CA . ASN B 1 183 ? 11.688 18.594 -15.547 1 50.03 183 ASN B CA 1
ATOM 3116 C C . ASN B 1 183 ? 12.094 19.281 -14.25 1 50.03 183 ASN B C 1
ATOM 3118 O O . ASN B 1 183 ? 11.523 20.312 -13.883 1 50.03 183 ASN B O 1
ATOM 3122 N N . ASP B 1 184 ? 13.367 19.156 -13.742 1 56.5 184 ASP B N 1
ATOM 3123 C CA . ASP B 1 184 ? 14.172 20 -12.875 1 56.5 184 ASP B CA 1
ATOM 3124 C C . ASP B 1 184 ? 13.594 20.047 -11.469 1 56.5 184 ASP B C 1
ATOM 3126 O O . ASP B 1 184 ? 14.062 20.812 -10.617 1 56.5 184 ASP B O 1
ATOM 3130 N N . GLN B 1 185 ? 12.508 19.438 -11.141 1 74.81 185 GLN B N 1
ATOM 3131 C CA . GLN B 1 185 ? 12.219 19.781 -9.75 1 74.81 185 GLN B CA 1
ATOM 3132 C C . GLN B 1 185 ? 12.617 18.656 -8.812 1 74.81 185 GLN B C 1
ATOM 3134 O O . GLN B 1 185 ? 11.875 17.672 -8.648 1 74.81 185 GLN B O 1
ATOM 3139 N N . ILE B 1 186 ? 13.898 18.766 -8.422 1 82.81 186 ILE B N 1
ATOM 3140 C CA . ILE B 1 186 ? 14.484 17.812 -7.492 1 82.81 186 ILE B CA 1
ATOM 3141 C C . ILE B 1 186 ? 14.062 18.141 -6.062 1 82.81 186 ILE B C 1
ATOM 3143 O O . ILE B 1 186 ? 14.195 19.297 -5.625 1 82.81 186 ILE B O 1
ATOM 3147 N N . LEU B 1 187 ? 13.492 17.203 -5.426 1 91.56 187 LEU B N 1
ATOM 3148 C CA . LEU B 1 187 ? 13.227 17.328 -4 1 91.56 187 LEU B CA 1
ATOM 3149 C C . LEU B 1 187 ? 14.367 16.75 -3.178 1 91.56 187 LEU B C 1
ATOM 3151 O O . LEU B 1 187 ? 14.656 15.555 -3.266 1 91.56 187 LEU B O 1
ATOM 3155 N N . TYR B 1 188 ? 14.953 17.609 -2.43 1 91 188 TYR B N 1
ATOM 3156 C CA . TYR B 1 188 ? 16.047 17.156 -1.574 1 91 188 TYR B CA 1
ATOM 3157 C C . TYR B 1 188 ? 15.508 16.672 -0.232 1 91 188 TYR B C 1
ATOM 3159 O O . TYR B 1 188 ? 14.539 17.203 0.294 1 91 188 TYR B O 1
ATOM 3167 N N . SER B 1 189 ? 16.203 15.68 0.366 1 91.5 189 SER B N 1
ATOM 3168 C CA . SER B 1 189 ? 15.75 15.062 1.609 1 91.5 189 SER B CA 1
ATOM 3169 C C . SER B 1 189 ? 16.141 15.906 2.818 1 91.5 189 SER B C 1
ATOM 3171 O O . SER B 1 189 ? 15.641 15.688 3.922 1 91.5 189 SER B O 1
ATOM 3173 N N . HIS B 1 190 ? 16.969 16.859 2.59 1 89.56 190 HIS B N 1
ATOM 3174 C CA . HIS B 1 190 ? 17.328 17.797 3.654 1 89.56 190 HIS B CA 1
ATOM 3175 C C . HIS B 1 190 ? 16.25 18.859 3.828 1 89.56 190 HIS B C 1
ATOM 3177 O O . HIS B 1 190 ? 15.852 19.5 2.857 1 89.56 190 HIS B O 1
ATOM 3183 N N . PRO B 1 191 ? 15.859 19.078 5.016 1 86.19 191 PRO B N 1
ATOM 3184 C CA . PRO B 1 191 ? 14.727 19.969 5.254 1 86.19 191 PRO B CA 1
ATOM 3185 C C . PRO B 1 191 ? 14.984 21.391 4.75 1 86.19 191 PRO B C 1
ATOM 3187 O O . PRO B 1 191 ? 14.078 22.016 4.191 1 86.19 191 PRO B O 1
ATOM 3190 N N . LEU B 1 192 ? 16.172 21.906 4.887 1 86.38 192 LEU B N 1
ATOM 3191 C CA . LEU B 1 192 ? 16.484 23.266 4.453 1 86.38 192 LEU B CA 1
ATOM 3192 C C . LEU B 1 192 ? 16.594 23.344 2.934 1 86.38 192 LEU B C 1
ATOM 3194 O O . LEU B 1 192 ? 16.125 24.312 2.32 1 86.38 192 LEU B O 1
ATOM 3198 N N . LYS B 1 193 ? 17.172 22.344 2.332 1 88.19 193 LYS B N 1
ATOM 3199 C CA . LYS B 1 193 ? 17.359 22.312 0.884 1 88.19 193 LYS B CA 1
ATOM 3200 C C . LYS B 1 193 ? 16.031 22.031 0.173 1 88.19 193 LYS B C 1
ATOM 3202 O O . LYS B 1 193 ? 15.867 22.375 -0.999 1 88.19 193 LYS B O 1
ATOM 3207 N N . SER B 1 194 ? 15.172 21.438 0.903 1 89.69 194 SER B N 1
ATOM 3208 C CA . SER B 1 194 ? 13.898 21.062 0.307 1 89.69 194 SER B CA 1
ATOM 3209 C C . SER B 1 194 ? 13.047 22.281 -0.004 1 89.69 194 SER B C 1
ATOM 3211 O O . SER B 1 194 ? 12.117 22.219 -0.815 1 89.69 194 SER B O 1
ATOM 3213 N N . LYS B 1 195 ? 13.297 23.391 0.608 1 88.69 195 LYS B N 1
ATOM 3214 C CA . LYS B 1 195 ? 12.508 24.609 0.421 1 88.69 195 LYS B CA 1
ATOM 3215 C C . LYS B 1 195 ? 12.586 25.078 -1.024 1 88.69 195 LYS B C 1
ATOM 3217 O O . LYS B 1 195 ? 11.641 25.703 -1.525 1 88.69 195 LYS B O 1
ATOM 3222 N N . LEU B 1 196 ? 13.641 24.781 -1.698 1 86.12 196 LEU B N 1
ATOM 3223 C CA . LEU B 1 196 ? 13.805 25.156 -3.1 1 86.12 196 LEU B CA 1
ATOM 3224 C C . LEU B 1 196 ? 12.734 24.5 -3.963 1 86.12 196 LEU B C 1
ATOM 3226 O O . LEU B 1 196 ? 12.211 25.125 -4.887 1 86.12 196 LEU B O 1
ATOM 3230 N N . TYR B 1 197 ? 12.438 23.344 -3.645 1 89.38 197 TYR B N 1
ATOM 3231 C CA . TYR B 1 197 ? 11.398 22.609 -4.355 1 89.38 197 TYR B CA 1
ATOM 3232 C C . TYR B 1 197 ? 10.047 23.312 -4.219 1 89.38 197 TYR B C 1
ATOM 3234 O O . TYR B 1 197 ? 9.344 23.516 -5.207 1 89.38 197 TYR B O 1
ATOM 3242 N N . PHE B 1 198 ? 9.695 23.734 -3.055 1 90.62 198 PHE B N 1
ATOM 3243 C CA . PHE B 1 198 ? 8.398 24.328 -2.773 1 90.62 198 PHE B CA 1
ATOM 3244 C C . PHE B 1 198 ? 8.305 25.734 -3.375 1 90.62 198 PHE B C 1
ATOM 3246 O O . PHE B 1 198 ? 7.25 26.125 -3.889 1 90.62 198 PHE B O 1
ATOM 3253 N N . ARG B 1 199 ? 9.414 26.391 -3.248 1 88.12 199 ARG B N 1
ATOM 3254 C CA . ARG B 1 199 ? 9.438 27.719 -3.863 1 88.12 199 ARG B CA 1
ATOM 3255 C C . ARG B 1 199 ? 9.172 27.625 -5.363 1 88.12 199 ARG B C 1
ATOM 3257 O O . ARG B 1 199 ? 8.422 28.438 -5.914 1 88.12 199 ARG B O 1
ATOM 3264 N N . ASP B 1 200 ? 9.75 26.672 -5.977 1 85.25 200 ASP B N 1
ATOM 3265 C CA . ASP B 1 200 ? 9.57 26.469 -7.414 1 85.25 200 ASP B CA 1
ATOM 3266 C C . ASP B 1 200 ? 8.148 26.016 -7.73 1 85.25 200 ASP B C 1
ATOM 3268 O O . ASP B 1 200 ? 7.562 26.438 -8.727 1 85.25 200 ASP B O 1
ATOM 3272 N N . LEU B 1 201 ? 7.621 25.25 -6.898 1 83.81 201 LEU B N 1
ATOM 3273 C CA . LEU B 1 201 ? 6.301 24.656 -7.113 1 83.81 201 LEU B CA 1
ATOM 3274 C C . LEU B 1 201 ? 5.207 25.719 -6.992 1 83.81 201 LEU B C 1
ATOM 3276 O O . LEU B 1 201 ? 4.234 25.688 -7.746 1 83.81 201 LEU B O 1
ATOM 3280 N N . TYR B 1 202 ? 5.414 26.625 -6.129 1 85.31 202 TYR B N 1
ATOM 3281 C CA . TYR B 1 202 ? 4.32 27.531 -5.828 1 85.31 202 TYR B CA 1
ATOM 3282 C C . TYR B 1 202 ? 4.625 28.938 -6.344 1 85.31 202 TYR B C 1
ATOM 3284 O O . TYR B 1 202 ? 3.871 29.875 -6.082 1 85.31 202 TYR B O 1
ATOM 3292 N N . SER B 1 203 ? 5.832 29.062 -6.91 1 78.06 203 SER B N 1
ATOM 3293 C CA . SER B 1 203 ? 6.133 30.344 -7.535 1 78.06 203 SER B CA 1
ATOM 3294 C C . SER B 1 203 ? 5.293 30.562 -8.789 1 78.06 203 SER B C 1
ATOM 3296 O O . SER B 1 203 ? 5.043 29.609 -9.547 1 78.06 203 SER B O 1
ATOM 3298 N N . PRO B 1 204 ? 4.625 31.688 -8.883 1 68.06 204 PRO B N 1
ATOM 3299 C CA . PRO B 1 204 ? 3.824 32.031 -10.062 1 68.06 204 PRO B CA 1
ATOM 3300 C C . PRO B 1 204 ? 4.594 31.828 -11.367 1 68.06 204 PRO B C 1
ATOM 3302 O O . PRO B 1 204 ? 5.805 32.062 -11.422 1 68.06 204 PRO B O 1
ATOM 3305 N N . LYS B 1 205 ? 4.215 30.828 -12.227 1 56 205 LYS B N 1
ATOM 3306 C CA . LYS B 1 205 ? 4.805 30.719 -13.555 1 56 205 LYS B CA 1
ATOM 3307 C C . LYS B 1 205 ? 4.91 32.094 -14.234 1 56 205 LYS B C 1
ATOM 3309 O O . LYS B 1 205 ? 3.943 32.844 -14.25 1 56 205 LYS B O 1
ATOM 3314 N N . LYS B 1 206 ? 6.148 32.719 -14.203 1 40.81 206 LYS B N 1
ATOM 3315 C CA . LYS B 1 206 ? 6.371 33.906 -15.023 1 40.81 206 LYS B CA 1
ATOM 3316 C C . LYS B 1 206 ? 5.773 33.75 -16.406 1 40.81 206 LYS B C 1
ATOM 3318 O O . LYS B 1 206 ? 6.16 32.844 -17.156 1 40.81 206 LYS B O 1
ATOM 3323 N N . ASN B 1 207 ? 4.445 33.719 -16.562 1 31.89 207 ASN B N 1
ATOM 3324 C CA . ASN B 1 207 ? 4.141 34.188 -17.906 1 31.89 207 ASN B CA 1
ATOM 3325 C C . ASN B 1 207 ? 4.746 35.562 -18.172 1 31.89 207 ASN B C 1
ATOM 3327 O O . ASN B 1 207 ? 4.656 36.469 -17.328 1 31.89 207 ASN B O 1
#